Protein AF-A0A7Y2GVH5-F1 (afdb_monomer_lite)

pLDDT: mean 78.02, std 17.19, range [27.58, 97.5]

Foldseek 3Di:
DDDDDDDDDDDDDDDDPPPDDPDPPPPPQDPLNVLCVVPVPDLDLVSLVVSCVVCVPDPCNVVSVVSNCVNVPVPPDPPPPVPDPPDALQNLLVVLQVVCQVPVVVPQPQKDFPDWDDDPPDSQEIETEIEGPDDPPVNQVVLVVSVVVCVLVVLVSCLVSCSLVVFRKYKYWYDYPVNPDIDIDIDTSVVNLVPDPDPDDPDDPPDLDQDQAPDDDDPPDDLQRSLVSSQVVCQNVPFDDDDQKTFHHKDRDPDPALEIETEIEGDPPDDDDDLQVVQVSVCVSNLVSCLNHPSLVSQRKYKYWYDYPVDRDIDIDIDTNPVPDPPPVPVVVPPVPQDLQNVQQVVQVVVVSCPQDAALNWTWHGKFWEDCDNGPHYDPATEIEIETEDPDPPDPVDQVVVCVRRVVRVQVVCQVDCCL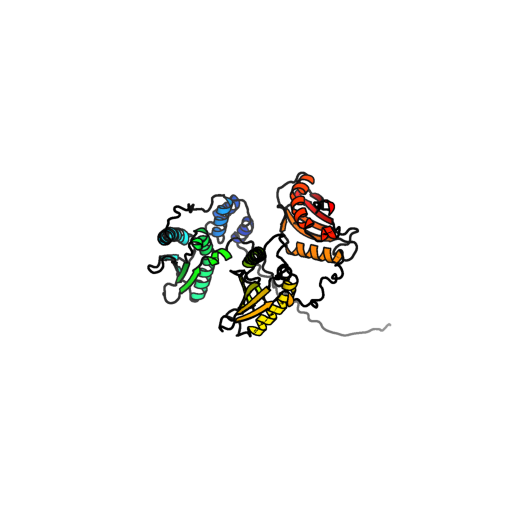VVQYKYKYWYQHVVVRDIHIDIDTNVVHPDD

Sequence (451 aa):
MKRLSSLSLSFSLAILFAVAILSPVAAQKTVEDQYWELVKDSKKVVELQSYLKEYPNGKYSAIAKLKVRQLSGKPANPSYTSKSGNQTNKEFIQSWASELRTKLPLALGKVQIKSVQIPTSSADSLYLRGWAPNLGPRRQAQIRLEAKAIKPLLLSDYCRSGAADRKIRLYVGIRDNTDKGGFGYWIKSIDCIANAPVRRPSSGVNSTTSFIKYVSPMPNMTNMQFLQSWAAQMKPQLPLNFGDTEIYRISAPSKNENYFYITAWTPRSTPPVDTRSQSRALKEKLVSDYCGSEAARRKITLAIWVSDNNKRKSFGHMLRPGDCSTNVPSVYSPTPTKTDAEFLNDWAAEVRVGLPEYVAGFQLKTAWSRCASGCKETDSVNYLLLKFDTEGEQQYANIADLEKDLKPTLLEEYCKSDAVRRKILLGVFFDNRAQNRKVNFWVEPTDCPAN

Radius of gyration: 31.19 Å; chains: 1; bounding box: 100×91×73 Å

Structure (mmCIF, N/CA/C/O backbone):
data_AF-A0A7Y2GVH5-F1
#
_entry.id   AF-A0A7Y2GVH5-F1
#
loop_
_atom_site.group_PDB
_atom_site.id
_atom_site.type_symbol
_atom_site.label_atom_id
_atom_site.label_alt_id
_atom_site.label_comp_id
_atom_site.label_asym_id
_atom_site.label_entity_id
_atom_site.label_seq_id
_atom_site.pdbx_PDB_ins_code
_atom_site.Cartn_x
_atom_site.Cartn_y
_atom_site.Cartn_z
_atom_site.occupancy
_atom_site.B_iso_or_equiv
_atom_site.auth_seq_id
_atom_site.auth_comp_id
_atom_site.auth_asym_id
_atom_site.auth_atom_id
_atom_site.pdbx_PDB_model_num
ATOM 1 N N . MET A 1 1 ? 63.480 -57.612 38.714 1.00 40.72 1 MET A N 1
ATOM 2 C CA . MET A 1 1 ? 63.964 -56.999 37.456 1.00 40.72 1 MET A CA 1
ATOM 3 C C . MET A 1 1 ? 62.912 -56.027 36.944 1.00 40.72 1 MET A C 1
ATOM 5 O O . MET A 1 1 ? 61.742 -56.358 37.011 1.00 40.72 1 MET A O 1
ATOM 9 N N . LYS A 1 2 ? 63.380 -54.884 36.423 1.00 48.50 2 LYS A N 1
ATOM 10 C CA . LYS A 1 2 ? 62.668 -53.773 35.759 1.00 48.50 2 LYS A CA 1
ATOM 11 C C . LYS A 1 2 ? 61.819 -52.833 36.637 1.00 48.50 2 LYS A C 1
ATOM 13 O O . LYS A 1 2 ? 60.760 -53.163 37.146 1.00 48.50 2 LYS A O 1
ATOM 18 N N . ARG A 1 3 ? 62.404 -51.637 36.773 1.00 48.19 3 ARG A N 1
ATOM 19 C CA . ARG A 1 3 ? 61.880 -50.353 37.249 1.00 48.19 3 ARG A CA 1
ATOM 20 C C . ARG A 1 3 ? 61.003 -49.683 36.171 1.00 48.19 3 ARG A C 1
ATOM 22 O O . ARG A 1 3 ? 61.031 -50.130 35.028 1.00 48.19 3 ARG A O 1
ATOM 29 N N . LEU A 1 4 ? 60.489 -48.501 36.552 1.00 43.31 4 LEU A N 1
ATOM 30 C CA . LEU A 1 4 ? 60.039 -47.352 35.734 1.00 43.31 4 LEU A CA 1
ATOM 31 C C . LEU A 1 4 ? 58.555 -47.450 35.343 1.00 43.31 4 LEU A C 1
ATOM 33 O O . LEU A 1 4 ? 58.108 -48.509 34.936 1.00 43.31 4 LEU A O 1
ATOM 37 N N . SER A 1 5 ? 57.710 -46.423 35.445 1.00 44.22 5 SER A N 1
ATOM 38 C CA . SER A 1 5 ? 57.884 -44.963 35.594 1.00 44.22 5 SER A CA 1
ATOM 39 C C . SER A 1 5 ? 56.448 -44.383 35.595 1.00 44.22 5 SER A C 1
ATOM 41 O O . SER A 1 5 ? 55.647 -44.805 34.773 1.00 44.22 5 SER A O 1
ATOM 43 N N . SER A 1 6 ? 55.989 -43.649 36.615 1.00 45.69 6 SER A N 1
ATOM 44 C CA . SER A 1 6 ? 56.108 -42.189 36.810 1.00 45.69 6 SER A CA 1
ATOM 45 C C . SER A 1 6 ? 54.905 -41.367 36.311 1.00 45.69 6 SER A C 1
ATOM 47 O O . SER A 1 6 ? 54.498 -41.524 35.167 1.00 45.69 6 SER A O 1
ATOM 49 N N . LEU A 1 7 ? 54.531 -40.386 37.149 1.00 45.12 7 LEU A N 1
ATOM 50 C CA . LEU A 1 7 ? 53.807 -39.128 36.877 1.00 45.12 7 LEU A CA 1
ATOM 51 C C . LEU A 1 7 ? 52.290 -39.212 36.616 1.00 45.12 7 LEU A C 1
ATOM 53 O O . LEU A 1 7 ? 51.825 -40.074 35.892 1.00 45.12 7 LEU A O 1
ATOM 57 N N . SER A 1 8 ? 51.438 -38.295 37.079 1.00 42.28 8 SER A N 1
ATOM 58 C CA . SER A 1 8 ? 51.473 -37.264 38.130 1.00 42.28 8 SER A CA 1
ATOM 59 C C . SER A 1 8 ? 50.145 -36.501 38.061 1.00 42.28 8 SER A C 1
ATOM 61 O O . SER A 1 8 ? 49.688 -36.195 36.967 1.00 42.28 8 SER A O 1
ATOM 63 N N . LEU A 1 9 ? 49.627 -36.134 39.233 1.00 40.81 9 LEU A N 1
ATOM 64 C CA . LEU A 1 9 ? 48.919 -34.890 39.568 1.00 40.81 9 LEU A CA 1
ATOM 65 C C . LEU A 1 9 ? 47.750 -34.372 38.692 1.00 40.81 9 LEU A C 1
ATOM 67 O O . LEU A 1 9 ? 47.935 -33.824 37.615 1.00 40.81 9 LEU A O 1
ATOM 71 N N . SER A 1 10 ? 46.574 -34.379 39.332 1.00 47.19 10 SER A N 1
ATOM 72 C CA . SER A 1 10 ? 45.825 -33.179 39.762 1.00 47.19 10 SER A CA 1
ATOM 73 C C . SER A 1 10 ? 45.415 -32.123 38.723 1.00 47.19 10 SER A C 1
ATOM 75 O O . SER A 1 10 ? 46.260 -31.398 38.224 1.00 47.19 10 SER A O 1
ATOM 77 N N . PHE A 1 11 ? 44.105 -31.892 38.559 1.00 44.03 11 PHE A N 1
ATOM 78 C CA . PHE A 1 11 ? 43.372 -30.705 39.056 1.00 44.03 11 PHE A CA 1
ATOM 79 C C . PHE A 1 11 ? 41.965 -30.622 38.420 1.00 44.03 11 PHE A C 1
ATOM 81 O O . PHE A 1 11 ? 41.815 -30.685 37.209 1.00 44.03 11 PHE A O 1
ATOM 88 N N . SER A 1 12 ? 40.962 -30.433 39.283 1.00 46.59 12 SER A N 1
ATOM 89 C CA . SER A 1 12 ? 39.740 -29.631 39.101 1.00 46.59 12 SER A CA 1
ATOM 90 C C . SER A 1 12 ? 38.929 -29.701 37.799 1.00 46.59 12 SER A C 1
ATOM 92 O O . SER A 1 12 ? 39.315 -29.096 36.809 1.00 46.59 12 SER A O 1
ATOM 94 N N . LEU A 1 13 ? 37.676 -30.173 37.894 1.00 44.53 13 LEU A N 1
ATOM 95 C CA . LEU A 1 13 ? 36.523 -29.316 37.565 1.00 44.53 13 LEU A CA 1
ATOM 96 C C . LEU A 1 13 ? 35.214 -29.879 38.141 1.00 44.53 13 LEU A C 1
ATOM 98 O O . LEU A 1 13 ? 34.613 -30.811 37.615 1.00 44.53 13 LEU A O 1
ATOM 102 N N . ALA A 1 14 ? 34.755 -29.263 39.227 1.00 49.78 14 ALA A N 1
ATOM 103 C CA . ALA A 1 14 ? 33.349 -29.272 39.585 1.00 49.78 14 ALA A CA 1
ATOM 104 C C . ALA A 1 14 ? 32.587 -28.471 38.518 1.00 49.78 14 ALA A C 1
ATOM 106 O O . ALA A 1 14 ? 32.732 -27.252 38.448 1.00 49.78 14 ALA A O 1
ATOM 107 N N . ILE A 1 15 ? 31.775 -29.137 37.695 1.00 53.78 15 ILE A N 1
ATOM 108 C CA . ILE A 1 15 ? 30.692 -28.480 36.960 1.00 53.78 15 ILE A CA 1
ATOM 109 C C . ILE A 1 15 ? 29.377 -29.083 37.433 1.00 53.78 15 ILE A C 1
ATOM 111 O O . ILE A 1 15 ? 29.018 -30.215 37.117 1.00 53.78 15 ILE A O 1
ATOM 115 N N . LEU A 1 16 ? 28.683 -28.262 38.219 1.00 43.91 16 LEU A N 1
ATOM 116 C CA . LEU A 1 16 ? 27.250 -28.287 38.441 1.00 43.91 16 LEU A CA 1
ATOM 117 C C . LEU A 1 16 ? 26.491 -28.601 37.140 1.00 43.91 16 LEU A C 1
ATOM 119 O O . LEU A 1 16 ? 26.361 -27.732 36.282 1.00 43.91 16 LEU A O 1
ATOM 123 N N . PHE A 1 17 ? 25.878 -29.778 37.040 1.00 52.72 17 PHE A N 1
ATOM 124 C CA . PHE A 1 17 ? 24.694 -29.957 36.196 1.00 52.72 17 PHE A CA 1
ATOM 125 C C . PHE A 1 17 ? 23.441 -29.770 37.054 1.00 52.72 17 PHE A C 1
ATOM 127 O O . PHE A 1 17 ? 22.676 -30.691 37.320 1.00 52.72 17 PHE A O 1
ATOM 134 N N . ALA A 1 18 ? 23.237 -28.529 37.499 1.00 49.47 18 ALA A N 1
ATOM 135 C CA . ALA A 1 18 ? 21.918 -28.053 37.885 1.00 49.47 18 ALA A CA 1
ATOM 136 C C . ALA A 1 18 ? 21.143 -27.736 36.596 1.00 49.47 18 ALA A C 1
ATOM 138 O O . ALA A 1 18 ? 21.116 -26.596 36.135 1.00 49.47 18 ALA A O 1
ATOM 139 N N . VAL A 1 19 ? 20.531 -28.753 35.982 1.00 51.06 19 VAL A N 1
ATOM 140 C CA . VAL A 1 19 ? 19.545 -28.547 34.910 1.00 51.06 19 VAL A CA 1
ATOM 141 C C . VAL A 1 19 ? 18.230 -28.148 35.574 1.00 51.06 19 VAL A C 1
ATOM 143 O O . VAL A 1 19 ? 17.343 -28.966 35.806 1.00 51.06 19 VAL A O 1
ATOM 146 N N . ALA A 1 20 ? 18.133 -26.875 35.954 1.00 50.38 20 ALA A N 1
ATOM 147 C CA . ALA A 1 20 ? 16.878 -26.275 36.369 1.00 50.38 20 ALA A CA 1
ATOM 148 C C . ALA A 1 20 ? 15.987 -26.101 35.131 1.00 50.38 20 ALA A C 1
ATOM 150 O O . ALA A 1 20 ? 16.295 -25.364 34.195 1.00 50.38 20 ALA A O 1
ATOM 151 N N . ILE A 1 21 ? 14.883 -26.837 35.148 1.00 53.91 21 ILE A N 1
ATOM 152 C CA . ILE A 1 21 ? 13.825 -26.885 34.148 1.00 53.91 21 ILE A CA 1
ATOM 153 C C . ILE A 1 21 ? 13.178 -25.495 34.037 1.00 53.91 21 ILE A C 1
ATOM 155 O O . ILE A 1 21 ? 12.319 -25.134 34.835 1.00 53.91 21 ILE A O 1
ATOM 159 N N . LEU A 1 22 ? 13.562 -24.716 33.028 1.00 47.12 22 LEU A N 1
ATOM 160 C CA . LEU A 1 22 ? 12.782 -23.575 32.543 1.00 47.12 22 LEU A CA 1
ATOM 161 C C . LEU A 1 22 ? 12.112 -23.989 31.235 1.00 47.12 22 LEU A C 1
ATOM 163 O O . LEU A 1 22 ? 12.536 -23.619 30.144 1.00 47.12 22 LEU A O 1
ATOM 167 N N . SER A 1 23 ? 11.056 -24.795 31.349 1.00 58.59 23 SER A N 1
ATOM 168 C CA . SER A 1 23 ? 10.096 -24.899 30.250 1.00 58.59 23 SER A CA 1
ATOM 169 C C . SER A 1 23 ? 9.350 -23.564 30.158 1.00 58.59 23 SER A C 1
ATOM 171 O O . SER A 1 23 ? 8.835 -23.099 31.180 1.00 58.59 23 SER A O 1
ATOM 173 N N . PRO A 1 24 ? 9.268 -22.917 28.983 1.00 57.03 24 PRO A N 1
ATOM 174 C CA . PRO A 1 24 ? 8.411 -21.757 28.830 1.00 57.03 24 PRO A CA 1
ATOM 175 C C . PRO A 1 24 ? 6.967 -22.215 29.041 1.00 57.03 24 PRO A C 1
ATOM 177 O O . PRO A 1 24 ? 6.496 -23.131 28.366 1.00 57.03 24 PRO A O 1
ATOM 180 N N . VAL A 1 25 ? 6.262 -21.586 29.984 1.00 49.44 25 VAL A N 1
ATOM 181 C CA . VAL A 1 25 ? 4.806 -21.706 30.117 1.00 49.44 25 VAL A CA 1
ATOM 182 C C . VAL A 1 25 ? 4.202 -21.157 28.826 1.00 49.44 25 VAL A C 1
ATOM 184 O O . VAL A 1 25 ? 3.954 -19.960 28.686 1.00 49.44 25 VAL A O 1
ATOM 187 N N . ALA A 1 26 ? 4.030 -22.029 27.835 1.00 53.91 26 ALA A N 1
ATOM 188 C CA . ALA A 1 26 ? 3.232 -21.743 26.663 1.00 53.91 26 ALA A CA 1
ATOM 189 C C . ALA A 1 26 ? 1.820 -21.453 27.173 1.00 53.91 26 ALA A C 1
ATOM 191 O O . ALA A 1 26 ? 1.181 -22.320 27.767 1.00 53.91 26 ALA A O 1
ATOM 192 N N . ALA A 1 27 ? 1.368 -20.208 27.014 1.00 57.31 27 ALA A N 1
ATOM 193 C CA . ALA A 1 27 ? 0.031 -19.789 27.406 1.00 57.31 27 ALA A CA 1
ATOM 194 C C . ALA A 1 27 ? -0.988 -20.778 26.826 1.00 57.31 27 ALA A C 1
ATOM 196 O O . ALA A 1 27 ? -1.125 -20.892 25.606 1.00 57.31 27 ALA A O 1
ATOM 197 N N . GLN A 1 28 ? -1.652 -21.531 27.702 1.00 56.72 28 GLN A N 1
ATOM 198 C CA . GLN A 1 28 ? -2.587 -22.575 27.309 1.00 56.72 28 GLN A CA 1
ATOM 199 C C . GLN A 1 28 ? -3.765 -21.912 26.587 1.00 56.72 28 GLN A C 1
ATOM 201 O O . GLN A 1 28 ? -4.619 -21.282 27.212 1.00 56.72 28 GLN A O 1
ATOM 206 N N . LYS A 1 29 ? -3.771 -21.984 25.250 1.00 71.94 29 LYS A N 1
ATOM 207 C CA . LYS A 1 29 ? -4.872 -21.473 24.428 1.00 71.94 29 LYS A CA 1
ATOM 208 C C . LYS A 1 29 ? -6.128 -22.262 24.766 1.00 71.94 29 LYS A C 1
ATOM 210 O O . LYS A 1 29 ? -6.104 -23.493 24.720 1.00 71.94 29 LYS A O 1
ATOM 215 N N . THR A 1 30 ? -7.211 -21.557 25.079 1.00 90.25 30 THR A N 1
ATOM 216 C CA . THR A 1 30 ? -8.503 -22.202 25.328 1.00 90.25 30 THR A CA 1
ATOM 217 C C . THR A 1 30 ? -8.991 -22.903 24.058 1.00 90.25 30 THR A C 1
ATOM 219 O O . THR A 1 30 ? -8.581 -22.552 22.949 1.00 90.25 30 THR A O 1
ATOM 222 N N . VAL A 1 31 ? -9.882 -23.887 24.206 1.00 94.62 31 VAL A N 1
ATOM 223 C CA . VAL A 1 31 ? -10.506 -24.568 23.056 1.00 94.62 31 VAL A CA 1
ATOM 224 C C . VAL A 1 31 ? -11.195 -23.549 22.136 1.00 94.62 31 VAL A C 1
ATOM 226 O O . VAL A 1 31 ? -11.078 -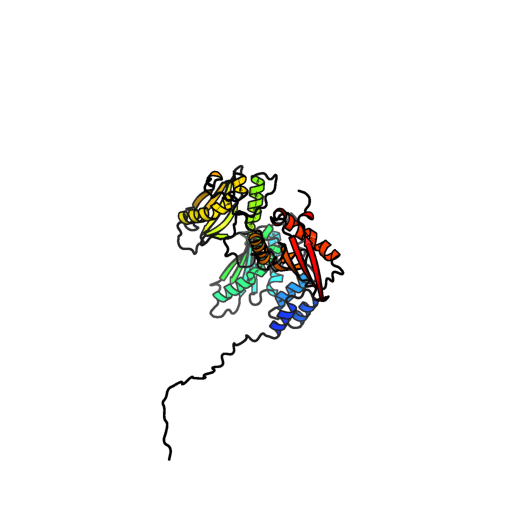23.639 20.917 1.00 94.62 31 VAL A O 1
ATOM 229 N N . GLU A 1 32 ? -11.811 -22.512 22.714 1.00 96.12 32 GLU A N 1
ATOM 230 C CA . GLU A 1 32 ? -12.403 -21.407 21.958 1.00 96.12 32 GLU A CA 1
ATOM 231 C C . GLU A 1 32 ? -11.356 -20.613 21.158 1.00 96.12 32 GLU A C 1
ATOM 233 O O . GLU A 1 32 ? -11.592 -20.315 19.989 1.00 96.12 32 GLU A O 1
ATOM 238 N N . ASP A 1 33 ? -10.199 -20.277 21.748 1.00 95.00 33 ASP A N 1
ATOM 239 C CA . ASP A 1 33 ? -9.141 -19.544 21.037 1.00 95.00 33 ASP A CA 1
ATOM 240 C C . ASP A 1 33 ? -8.632 -20.351 19.833 1.00 95.00 33 ASP A C 1
ATOM 242 O O . ASP A 1 33 ? -8.366 -19.785 18.776 1.00 95.00 33 ASP A O 1
ATOM 246 N N . GLN A 1 34 ? -8.515 -21.675 19.970 1.00 95.50 34 GLN A N 1
ATOM 247 C CA . GLN A 1 34 ? -8.096 -22.548 18.872 1.00 95.50 34 GLN A CA 1
ATOM 248 C C . GLN A 1 34 ? -9.159 -22.613 17.771 1.00 95.50 34 GLN A C 1
ATOM 250 O O . GLN A 1 34 ? -8.825 -22.448 16.600 1.00 95.50 34 GLN A O 1
ATOM 255 N N . TYR A 1 35 ? -10.435 -22.771 18.137 1.00 95.81 35 TYR A N 1
ATOM 256 C CA . TYR A 1 35 ? -11.541 -22.755 17.176 1.00 95.81 35 TYR A CA 1
ATOM 257 C C . TYR A 1 35 ? -11.593 -21.415 16.432 1.00 95.81 35 TYR A C 1
ATOM 259 O O . TYR A 1 35 ? -11.686 -21.378 15.206 1.00 95.81 35 TYR A O 1
ATOM 267 N N . TRP A 1 36 ? -11.488 -20.300 17.159 1.00 96.88 36 TRP A N 1
ATOM 268 C CA . TRP A 1 36 ? -11.516 -18.969 16.565 1.00 96.88 36 TRP A CA 1
ATOM 269 C C . TRP A 1 36 ? -10.373 -18.752 15.573 1.00 96.88 36 TRP A C 1
ATOM 271 O O . TRP A 1 36 ? -10.613 -18.227 14.490 1.00 96.88 36 TRP A O 1
ATOM 281 N N . GLU A 1 37 ? -9.151 -19.184 15.891 1.00 94.88 37 GLU A N 1
ATOM 282 C CA . GLU A 1 37 ? -8.012 -19.072 14.973 1.00 94.88 37 GLU A CA 1
ATOM 283 C C . GLU A 1 37 ? -8.242 -19.803 13.640 1.00 94.88 37 GLU A C 1
ATOM 285 O O . GLU A 1 37 ? -7.764 -19.324 12.615 1.00 94.88 37 GLU A O 1
ATOM 290 N N . LEU A 1 38 ? -9.017 -20.894 13.634 1.00 95.75 38 LEU A N 1
ATOM 291 C CA . LEU A 1 38 ? -9.367 -21.632 12.415 1.00 95.75 38 LEU A CA 1
ATOM 292 C C . LEU A 1 38 ? -10.409 -20.902 11.560 1.00 95.75 38 LEU A C 1
ATOM 294 O O . LEU A 1 38 ? -10.306 -20.895 10.337 1.00 95.75 38 LEU A O 1
ATOM 298 N N . VAL A 1 39 ? -11.413 -20.280 12.185 1.00 96.81 39 VAL A N 1
ATOM 299 C CA . VAL A 1 39 ? -12.542 -19.678 11.449 1.00 96.81 39 VAL A CA 1
ATOM 300 C C . VAL A 1 39 ? -12.407 -18.180 11.217 1.00 96.81 39 VAL A C 1
ATOM 302 O O . VAL A 1 39 ? -13.145 -17.628 10.397 1.00 96.81 39 VAL A O 1
ATOM 305 N N . LYS A 1 40 ? -11.510 -17.488 11.934 1.00 92.69 40 LYS A N 1
ATOM 306 C CA . LYS A 1 40 ? -11.459 -16.022 11.913 1.00 92.69 40 LYS A CA 1
ATOM 307 C C . LYS A 1 40 ? -11.262 -15.493 10.504 1.00 92.69 40 LYS A C 1
ATOM 309 O O . LYS A 1 40 ? -11.907 -14.508 10.179 1.00 92.69 40 LYS A O 1
ATOM 314 N N . ASP A 1 41 ? -10.456 -16.135 9.664 1.00 91.62 41 ASP A N 1
ATOM 315 C CA . ASP A 1 41 ? -10.152 -15.671 8.303 1.00 91.62 41 ASP A CA 1
ATOM 316 C C . ASP A 1 41 ? -11.011 -16.349 7.225 1.00 91.62 41 ASP A C 1
ATOM 318 O O . ASP A 1 41 ? -10.819 -16.128 6.028 1.00 91.62 41 ASP A O 1
ATOM 322 N N . SER A 1 42 ? -12.021 -17.117 7.647 1.00 93.56 42 SER A N 1
ATOM 323 C CA . SER A 1 42 ? -12.970 -17.750 6.743 1.00 93.56 42 SER A CA 1
ATOM 324 C C . SER A 1 42 ? -13.783 -16.731 5.947 1.00 93.56 42 SER A C 1
ATOM 326 O O . SER A 1 42 ? -14.305 -15.745 6.479 1.00 93.56 42 SER A O 1
ATOM 328 N N . LYS A 1 43 ? -13.951 -17.024 4.654 1.00 93.75 43 LYS A N 1
ATOM 329 C CA . LYS A 1 43 ? -14.863 -16.318 3.742 1.00 93.75 43 LYS A CA 1
ATOM 330 C C . LYS A 1 43 ? -16.237 -16.991 3.649 1.00 93.75 43 LYS A C 1
ATOM 332 O O . LYS A 1 43 ? -17.112 -16.491 2.946 1.00 93.75 43 LYS A O 1
ATOM 337 N N . LYS A 1 44 ? -16.451 -18.114 4.345 1.00 94.62 44 LYS A N 1
ATOM 338 C CA . LYS A 1 44 ? -17.710 -18.863 4.312 1.00 94.62 44 LYS A CA 1
ATOM 339 C C . LYS A 1 44 ? -18.556 -18.511 5.533 1.00 94.62 44 LYS A C 1
ATOM 341 O O . LYS A 1 44 ? -18.177 -18.771 6.671 1.00 94.62 44 LYS A O 1
ATOM 346 N N . VAL A 1 45 ? -19.750 -17.960 5.293 1.00 95.50 45 VAL A N 1
ATOM 347 C CA . VAL A 1 45 ? -20.710 -17.586 6.353 1.00 95.50 45 VAL A CA 1
ATOM 348 C C . VAL A 1 45 ? -20.995 -18.752 7.304 1.00 95.50 45 VAL A C 1
ATOM 350 O O . VAL A 1 45 ? -21.089 -18.542 8.512 1.00 95.50 45 VAL A O 1
ATOM 353 N N . VAL A 1 46 ? -21.091 -19.969 6.764 1.00 95.81 46 VAL A N 1
ATOM 354 C CA . VAL A 1 46 ? -21.405 -21.180 7.530 1.00 95.81 46 VAL A CA 1
ATOM 355 C C . VAL A 1 46 ? -20.367 -21.480 8.617 1.00 95.81 46 VAL A C 1
ATOM 357 O O . VAL A 1 46 ? -20.745 -21.856 9.718 1.00 95.81 46 VAL A O 1
ATOM 360 N N . GLU A 1 47 ? -19.076 -21.238 8.376 1.00 94.88 47 GLU A N 1
ATOM 361 C CA . GLU A 1 47 ? -18.009 -21.544 9.344 1.00 94.88 47 GLU A CA 1
ATOM 362 C C . GLU A 1 47 ? -18.062 -20.594 10.550 1.00 94.88 47 GLU A C 1
ATOM 364 O O . GLU A 1 47 ? -17.934 -21.006 11.704 1.00 94.88 47 GLU A O 1
ATOM 369 N N . LEU A 1 48 ? -18.361 -19.319 10.297 1.00 96.94 48 LEU A N 1
ATOM 370 C CA . LEU A 1 48 ? -18.572 -18.327 11.350 1.00 96.94 48 LEU A CA 1
ATOM 371 C C . LEU A 1 48 ? -19.893 -18.555 12.100 1.00 96.94 48 LEU A C 1
ATOM 373 O O . LEU A 1 48 ? -19.968 -18.294 13.300 1.00 96.94 48 LEU A O 1
ATOM 377 N N . GLN A 1 49 ? -20.935 -19.042 11.418 1.00 96.81 49 GLN A N 1
ATOM 378 C CA . GLN A 1 49 ? -22.192 -19.442 12.057 1.00 96.81 49 GLN A CA 1
ATOM 379 C C . GLN A 1 49 ? -22.009 -20.669 12.955 1.00 96.81 49 GLN A C 1
ATOM 381 O O . GLN A 1 49 ? -22.565 -20.686 14.051 1.00 96.81 49 GLN A O 1
ATOM 386 N N . SER A 1 50 ? -21.198 -21.647 12.544 1.00 97.12 50 SER A N 1
ATOM 387 C CA . SER A 1 50 ? -20.836 -22.799 13.377 1.00 97.12 50 SER A CA 1
ATOM 388 C C . SER A 1 50 ? -20.118 -22.363 14.651 1.00 97.12 50 SER A C 1
ATOM 390 O O . SER A 1 50 ? -20.528 -22.757 15.740 1.00 97.12 50 SER A O 1
ATOM 392 N N . TYR A 1 51 ? -19.141 -21.456 14.544 1.00 97.50 51 TYR A N 1
ATOM 393 C CA . TYR A 1 51 ? -18.500 -20.870 15.724 1.00 97.50 51 TYR A CA 1
ATOM 394 C C . TYR A 1 51 ? -19.508 -20.157 16.642 1.00 97.50 51 TYR A C 1
ATOM 396 O O . TYR A 1 51 ? -19.460 -20.317 17.856 1.00 97.50 51 TYR A O 1
ATOM 404 N N . LEU A 1 52 ? -20.460 -19.401 16.083 1.00 97.44 52 LEU A N 1
ATOM 405 C CA . LEU A 1 52 ? -21.496 -18.719 16.869 1.00 97.44 52 LEU A CA 1
ATOM 406 C C . LEU A 1 52 ? -22.506 -19.662 17.523 1.00 97.44 52 LEU A C 1
ATOM 408 O O . LEU A 1 52 ? -23.095 -19.293 18.539 1.00 97.44 52 LEU A O 1
ATOM 412 N N . LYS A 1 53 ? -22.733 -20.838 16.938 1.00 97.19 53 LYS A N 1
ATOM 413 C CA . LYS A 1 53 ? -23.581 -21.878 17.519 1.00 97.19 53 LYS A CA 1
ATOM 414 C C . LYS A 1 53 ? -22.892 -22.530 18.717 1.00 97.19 53 LYS A C 1
ATOM 416 O O . LYS A 1 53 ? -23.544 -22.731 19.735 1.00 97.19 53 LYS A O 1
ATOM 421 N N . GLU A 1 54 ? -21.595 -22.805 18.594 1.00 96.38 54 GLU A N 1
ATOM 422 C CA . GLU A 1 54 ? -20.785 -23.424 19.648 1.00 96.38 54 GLU A CA 1
ATOM 423 C C . GLU A 1 54 ? -20.485 -22.442 20.794 1.00 96.38 54 GLU A C 1
ATOM 425 O O . GLU A 1 54 ? -20.559 -22.789 21.971 1.00 96.38 54 GLU A O 1
ATOM 430 N N . TYR A 1 55 ? -20.222 -21.175 20.457 1.00 96.19 55 TYR A N 1
ATOM 431 C CA . TYR A 1 55 ? -19.847 -20.120 21.400 1.00 96.19 55 TYR A CA 1
ATOM 432 C C . TYR A 1 55 ? -20.767 -18.886 21.282 1.00 96.19 55 TYR A C 1
ATOM 434 O O . TYR A 1 55 ? -20.315 -17.790 20.921 1.00 96.19 55 TYR A O 1
ATOM 442 N N . PRO A 1 56 ? -22.067 -18.997 21.627 1.00 91.75 56 PRO A N 1
ATOM 443 C CA . PRO A 1 56 ? -23.046 -17.919 21.432 1.00 91.75 56 PRO A CA 1
ATOM 444 C C . PRO A 1 56 ? -22.736 -16.648 22.238 1.00 91.75 56 PRO A C 1
ATOM 446 O O . PRO A 1 56 ? -23.028 -15.535 21.781 1.00 91.75 56 PRO A O 1
ATOM 449 N N . ASN A 1 57 ? -22.094 -16.824 23.398 1.00 90.12 57 ASN A N 1
ATOM 450 C CA . ASN A 1 57 ? -21.591 -15.771 24.285 1.00 90.12 57 ASN A CA 1
ATOM 451 C C . ASN A 1 57 ? -20.052 -15.781 24.379 1.00 90.12 57 ASN A C 1
ATOM 453 O O . ASN A 1 57 ? -19.489 -15.286 25.353 1.00 90.12 57 ASN A O 1
ATOM 457 N N . GLY A 1 58 ? -19.379 -16.371 23.384 1.00 90.00 58 GLY A N 1
ATOM 458 C CA . GLY A 1 58 ? -17.924 -16.489 23.339 1.00 90.00 58 GLY A CA 1
ATOM 459 C C . GLY A 1 58 ? -17.207 -15.146 23.251 1.00 90.00 58 GLY A C 1
ATOM 460 O O . GLY A 1 58 ? -17.772 -14.139 22.798 1.00 90.00 58 GLY A O 1
ATOM 461 N N . LYS A 1 59 ? -15.927 -15.150 23.622 1.00 88.44 59 LYS A N 1
ATOM 462 C CA . LYS A 1 59 ? -14.997 -14.018 23.546 1.00 88.44 59 LYS A CA 1
ATOM 463 C C . LYS A 1 59 ? -14.963 -13.367 22.159 1.00 88.44 59 LYS A C 1
ATOM 465 O O . LYS A 1 59 ? -14.838 -12.145 22.074 1.00 88.44 59 LYS A O 1
ATOM 470 N N . TYR A 1 60 ? -15.120 -14.143 21.081 1.00 92.19 60 TYR A N 1
ATOM 471 C CA . TYR A 1 60 ? -15.096 -13.632 19.701 1.00 92.19 60 TYR A CA 1
ATOM 472 C C . TYR A 1 60 ? -16.478 -13.541 19.035 1.00 92.19 60 TYR A C 1
ATOM 474 O O . TYR A 1 60 ? -16.585 -13.144 17.870 1.00 92.19 60 TYR A O 1
ATOM 482 N N . SER A 1 61 ? -17.561 -13.816 19.773 1.00 89.94 61 SER A N 1
ATOM 483 C CA . SER A 1 61 ? -18.939 -13.830 19.253 1.00 89.94 61 SER A CA 1
ATOM 484 C C . SER A 1 61 ? -19.358 -12.511 18.585 1.00 89.94 61 SER A C 1
ATOM 486 O O . SER A 1 61 ? -20.023 -12.511 17.546 1.00 89.94 61 SER A O 1
ATOM 488 N N . ALA A 1 62 ? -18.932 -11.362 19.118 1.00 81.00 62 ALA A N 1
ATOM 489 C CA . ALA A 1 62 ? -19.222 -10.056 18.526 1.00 81.00 62 ALA A CA 1
ATOM 490 C C . ALA A 1 62 ? -18.563 -9.879 17.143 1.00 81.00 62 ALA A C 1
ATOM 492 O O . ALA A 1 62 ? -19.200 -9.383 16.208 1.00 81.00 62 ALA A O 1
ATOM 493 N N . ILE A 1 63 ? -17.310 -10.324 17.001 1.00 83.38 63 ILE A N 1
ATOM 494 C CA . ILE A 1 63 ? -16.534 -10.219 15.757 1.00 83.38 63 ILE A CA 1
ATOM 495 C C . ILE A 1 63 ? -17.079 -11.203 14.716 1.00 83.38 63 ILE A C 1
ATOM 497 O O . ILE A 1 63 ? -17.297 -10.822 13.566 1.00 83.38 63 ILE A O 1
ATOM 501 N N . ALA A 1 64 ? -17.395 -12.435 15.119 1.00 91.19 64 ALA A N 1
ATOM 502 C CA . ALA A 1 64 ? -18.006 -13.431 14.242 1.00 91.19 64 ALA A CA 1
ATOM 503 C C . ALA A 1 64 ? -19.373 -12.967 13.695 1.00 91.19 64 ALA A C 1
ATOM 505 O O . ALA A 1 64 ? -19.603 -13.023 12.486 1.00 91.19 64 ALA A O 1
ATOM 506 N N . LYS A 1 65 ? -20.250 -12.392 14.541 1.00 90.50 65 LYS A N 1
ATOM 507 C CA . LYS A 1 65 ? -21.536 -11.794 14.108 1.00 90.50 65 LYS A CA 1
ATOM 508 C C . LYS A 1 65 ? -21.340 -10.644 13.118 1.00 90.50 65 LYS A C 1
ATOM 510 O O . LYS A 1 65 ? -22.209 -10.394 12.281 1.00 90.50 65 LYS A O 1
ATOM 515 N N . LEU A 1 66 ? -20.247 -9.889 13.233 1.00 83.50 66 LEU A N 1
ATOM 516 C CA . LEU A 1 66 ? -19.919 -8.830 12.281 1.00 83.50 66 LEU A CA 1
ATOM 517 C C . LEU A 1 66 ? -19.495 -9.417 10.927 1.00 83.50 66 LEU A C 1
ATOM 519 O O . LEU A 1 66 ? -20.045 -9.006 9.907 1.00 83.50 66 LEU A O 1
ATOM 523 N N . LYS A 1 67 ? -18.598 -10.412 10.917 1.00 87.94 67 LYS A N 1
ATOM 524 C CA . LYS A 1 67 ? -18.135 -11.069 9.683 1.00 87.94 67 LYS A CA 1
ATOM 525 C C . LYS A 1 67 ? -19.259 -11.802 8.946 1.00 87.94 67 LYS A C 1
ATOM 527 O O . LYS A 1 67 ? -19.391 -11.638 7.738 1.00 87.94 67 LYS A O 1
ATOM 532 N N . VAL A 1 68 ? -20.140 -12.508 9.664 1.00 93.12 68 VAL A N 1
ATOM 533 C CA . VAL A 1 68 ? -21.348 -13.126 9.078 1.00 93.12 68 VAL A CA 1
ATOM 534 C C . VAL A 1 68 ? -22.185 -12.091 8.330 1.00 93.12 68 VAL A C 1
ATOM 536 O O . VAL A 1 68 ? -22.606 -12.344 7.205 1.00 93.12 68 VAL A O 1
ATOM 539 N N . ARG A 1 69 ? -22.400 -10.905 8.913 1.00 84.31 69 ARG A N 1
ATOM 540 C CA . ARG A 1 69 ? -23.165 -9.822 8.271 1.00 84.31 69 ARG A CA 1
ATOM 541 C C . ARG A 1 69 ? -22.470 -9.254 7.032 1.00 84.31 69 ARG A C 1
ATOM 543 O O . ARG A 1 69 ? -23.148 -8.929 6.071 1.00 84.31 69 ARG A O 1
ATOM 550 N N . GLN A 1 70 ? -21.141 -9.158 7.038 1.00 80.12 70 GLN A N 1
ATOM 551 C CA . GLN A 1 70 ? -20.373 -8.698 5.875 1.00 80.12 70 GLN A CA 1
ATOM 552 C C . GLN A 1 70 ? -20.433 -9.699 4.714 1.00 80.12 70 GLN A C 1
ATOM 554 O O . GLN A 1 70 ? -20.607 -9.299 3.569 1.00 80.12 70 GLN A O 1
ATOM 559 N N . LEU A 1 71 ? -20.313 -10.993 5.017 1.00 89.31 71 LEU A N 1
ATOM 560 C CA . LEU A 1 71 ? -20.222 -12.056 4.014 1.00 89.31 71 LEU A CA 1
ATOM 561 C C . LEU A 1 71 ? -21.583 -12.514 3.477 1.00 89.31 71 LEU A C 1
ATOM 563 O O . LEU A 1 71 ? -21.668 -12.972 2.346 1.00 89.31 71 LEU A O 1
ATOM 567 N N . SER A 1 72 ? -22.660 -12.384 4.257 1.00 84.12 72 SER A N 1
ATOM 568 C CA . SER A 1 72 ? -24.005 -12.808 3.832 1.00 84.12 72 SER A CA 1
ATOM 569 C C . SER A 1 72 ? -24.672 -11.857 2.838 1.00 84.12 72 SER A C 1
ATOM 571 O O . SER A 1 72 ? -25.833 -12.066 2.498 1.00 84.12 72 SER A O 1
ATOM 573 N N . GLY A 1 73 ? -23.993 -10.787 2.404 1.00 60.88 73 GLY A N 1
ATOM 574 C CA . GLY A 1 73 ? -24.552 -9.806 1.471 1.00 60.88 73 GLY A CA 1
ATOM 575 C C . GLY A 1 73 ? -25.812 -9.106 1.987 1.00 60.88 73 GLY A C 1
ATOM 576 O O . GLY A 1 73 ? -26.382 -8.289 1.275 1.00 60.88 73 GLY A O 1
ATOM 577 N N . LYS A 1 74 ? -26.247 -9.392 3.223 1.00 45.06 74 LYS A N 1
ATOM 578 C CA . LYS A 1 74 ? -27.297 -8.673 3.924 1.00 45.06 74 LYS A CA 1
ATOM 579 C C . LYS A 1 74 ? -26.634 -7.406 4.432 1.00 45.06 74 LYS A C 1
ATOM 581 O O . LYS A 1 74 ? -25.927 -7.474 5.444 1.00 45.06 74 LYS A O 1
ATOM 586 N N . PRO A 1 75 ? -26.791 -6.262 3.745 1.00 41.31 75 PRO A N 1
ATOM 587 C CA . PRO A 1 75 ? -26.173 -5.053 4.229 1.00 41.31 75 PRO A CA 1
ATOM 588 C C . PRO A 1 75 ? -26.674 -4.844 5.656 1.00 41.31 75 PRO A C 1
ATOM 590 O O . PRO A 1 75 ? -27.871 -4.916 5.937 1.00 41.31 75 PRO A O 1
ATOM 593 N N . ALA A 1 76 ? -25.762 -4.533 6.571 1.00 43.12 76 ALA A N 1
ATOM 594 C CA . ALA A 1 76 ? -26.128 -3.826 7.788 1.00 43.12 76 ALA A CA 1
ATOM 595 C C . ALA A 1 76 ? -26.504 -2.372 7.433 1.00 43.12 76 ALA A C 1
ATOM 597 O O . ALA A 1 76 ? -26.021 -1.438 8.057 1.00 43.12 76 ALA A O 1
ATOM 598 N N . ASN A 1 77 ? -27.335 -2.195 6.407 1.00 38.56 77 ASN A N 1
ATOM 599 C CA . ASN A 1 77 ? -28.200 -1.054 6.255 1.00 38.56 77 ASN A CA 1
ATOM 600 C C . ASN A 1 77 ? -29.498 -1.465 6.964 1.00 38.56 77 ASN A C 1
ATOM 602 O O . ASN A 1 77 ? -30.319 -2.160 6.367 1.00 38.56 77 ASN A O 1
ATOM 606 N N . PRO A 1 78 ? -29.811 -0.955 8.169 1.00 42.62 78 PRO A N 1
ATOM 607 C CA . PRO A 1 78 ? -31.019 -0.154 8.148 1.00 42.62 78 PRO A CA 1
ATOM 608 C C . PRO A 1 78 ? -30.769 0.838 7.016 1.00 42.62 78 PRO A C 1
ATOM 610 O O . PRO A 1 78 ? -29.795 1.585 7.072 1.00 42.62 78 PRO A O 1
ATOM 613 N N . SER A 1 79 ? -31.508 0.721 5.915 1.00 37.97 79 SER A N 1
ATOM 614 C CA . SER A 1 79 ? -31.482 1.766 4.908 1.00 37.97 79 SER A CA 1
ATOM 615 C C . SER A 1 79 ? -31.713 3.066 5.666 1.00 37.97 79 SER A C 1
ATOM 617 O O . SER A 1 79 ? -32.848 3.389 6.007 1.00 37.97 79 SER A O 1
ATOM 619 N N . TYR A 1 80 ? -30.655 3.841 5.897 1.00 44.81 80 TYR A N 1
ATOM 620 C CA . TYR A 1 80 ? -30.776 5.280 5.891 1.00 44.81 80 TYR A CA 1
ATOM 621 C C . TYR A 1 80 ? -31.039 5.606 4.426 1.00 44.81 80 TYR A C 1
ATOM 623 O O . TYR A 1 80 ? -30.199 6.147 3.717 1.00 44.81 80 TYR A O 1
ATOM 631 N N . THR A 1 81 ? -32.228 5.217 3.942 1.00 38.94 81 THR A N 1
ATOM 632 C CA . THR A 1 81 ? -32.889 5.997 2.918 1.00 38.94 81 THR A CA 1
ATOM 633 C C . THR A 1 81 ? -32.776 7.395 3.464 1.00 38.94 81 THR A C 1
ATOM 635 O O . THR A 1 81 ? -33.313 7.683 4.539 1.00 38.94 81 THR A O 1
ATOM 638 N N . SER A 1 82 ? -32.005 8.214 2.768 1.00 44.31 82 SER A N 1
ATOM 639 C CA . SER A 1 82 ? -32.086 9.654 2.804 1.00 44.31 82 SER A CA 1
ATOM 640 C C . SER A 1 82 ? -33.533 10.034 2.481 1.00 44.31 82 SER A C 1
ATOM 642 O O . SER A 1 82 ? -33.852 10.521 1.401 1.00 44.31 82 SER A O 1
ATOM 644 N N . LYS A 1 83 ? -34.457 9.743 3.399 1.00 42.69 83 LYS A N 1
ATOM 645 C CA . LYS A 1 83 ? -35.722 10.428 3.468 1.00 42.69 83 LYS A CA 1
ATOM 646 C C . LYS A 1 83 ? -35.325 11.838 3.848 1.00 42.69 83 LYS A C 1
ATOM 648 O O . LYS A 1 83 ? -34.853 12.086 4.951 1.00 42.69 83 LYS A O 1
ATOM 653 N N . SER A 1 84 ? -35.545 12.722 2.886 1.00 43.88 84 SER A N 1
ATOM 654 C CA . SER A 1 84 ? -35.566 14.164 3.035 1.00 43.88 84 SER A CA 1
ATOM 655 C C . SER A 1 84 ? -34.201 14.854 2.993 1.00 43.88 84 SER A C 1
ATOM 657 O O . SER A 1 84 ? -33.507 15.000 3.999 1.00 43.88 84 SER A O 1
ATOM 659 N N . GLY A 1 85 ? -33.911 15.451 1.834 1.00 51.84 85 GLY A N 1
ATOM 660 C CA . GLY A 1 85 ? -33.039 16.625 1.737 1.00 51.84 85 GLY A CA 1
ATOM 661 C C . GLY A 1 85 ? -33.511 17.826 2.579 1.00 51.84 85 GLY A C 1
ATOM 662 O O . GLY A 1 85 ? -32.817 18.831 2.609 1.00 51.84 85 GLY A O 1
ATOM 663 N N . ASN A 1 86 ? -34.632 17.711 3.309 1.00 69.00 86 ASN A N 1
ATOM 664 C CA . ASN A 1 86 ? -35.197 18.741 4.181 1.00 69.00 86 ASN A CA 1
ATOM 665 C C . ASN A 1 86 ? -35.236 18.359 5.677 1.00 69.00 86 ASN A C 1
ATOM 667 O O . ASN A 1 86 ? -35.803 19.110 6.464 1.00 69.00 86 ASN A O 1
ATOM 671 N N . GLN A 1 87 ? -34.673 17.221 6.113 1.00 85.00 87 GLN A N 1
ATOM 672 C CA . GLN A 1 87 ? -34.672 16.880 7.547 1.00 85.00 87 GLN A CA 1
ATOM 673 C C . GLN A 1 87 ? -33.657 17.740 8.312 1.00 85.00 87 GLN A C 1
ATOM 675 O O . GLN A 1 87 ? -32.457 17.730 8.001 1.00 85.00 87 GLN A O 1
ATOM 680 N N . THR A 1 88 ? -34.122 18.432 9.351 1.00 89.94 88 THR A N 1
ATOM 681 C CA . THR A 1 88 ? -33.281 19.273 10.214 1.00 89.94 88 THR A CA 1
ATOM 682 C C . THR A 1 88 ? -32.313 18.428 11.052 1.00 89.94 88 THR A C 1
ATOM 684 O O . THR A 1 88 ? -32.570 17.257 11.347 1.00 89.94 88 THR A O 1
ATOM 687 N N . ASN A 1 89 ? -31.198 19.017 11.505 1.00 86.06 89 ASN A N 1
ATOM 688 C CA . ASN A 1 89 ? -30.262 18.329 12.408 1.00 86.06 89 ASN A CA 1
ATOM 689 C C . ASN A 1 89 ? -30.951 17.839 13.691 1.00 86.06 89 ASN A C 1
ATOM 691 O O . ASN A 1 89 ? -30.650 16.749 14.169 1.00 86.06 89 ASN A O 1
ATOM 695 N N . LYS A 1 90 ? -31.934 18.589 14.202 1.00 86.62 90 LYS A N 1
ATOM 696 C CA . LYS A 1 90 ? -32.714 18.212 15.386 1.00 86.62 90 LYS A CA 1
ATOM 697 C C . LYS A 1 90 ? -33.479 16.902 15.176 1.00 86.62 90 LYS A C 1
ATOM 699 O O . LYS A 1 90 ? -33.364 15.995 15.998 1.00 86.62 90 LYS A O 1
ATOM 704 N N . GLU A 1 91 ? -34.221 16.788 14.079 1.00 88.62 91 GLU A N 1
ATOM 705 C CA . GLU A 1 91 ? -34.993 15.583 13.746 1.00 88.62 91 GLU A CA 1
ATOM 706 C C . GLU A 1 91 ? -34.071 14.391 13.475 1.00 88.62 91 GLU A C 1
ATOM 708 O O . GLU A 1 91 ? -34.342 13.275 13.922 1.00 88.62 91 GLU A O 1
ATOM 713 N N . PHE A 1 92 ? -32.955 14.627 12.777 1.00 90.62 92 PHE A N 1
ATOM 714 C CA . PHE A 1 92 ? -31.958 13.591 12.522 1.00 90.62 92 PHE A CA 1
ATOM 715 C C . PHE A 1 92 ? -31.376 13.055 13.837 1.00 90.62 92 PHE A C 1
ATOM 717 O O . PHE A 1 92 ? -31.355 11.843 14.057 1.00 90.62 92 PHE A O 1
ATOM 724 N N . ILE A 1 93 ? -30.959 13.945 14.746 1.00 87.94 93 ILE A N 1
ATOM 725 C CA . ILE A 1 93 ? -30.405 13.558 16.047 1.00 87.94 93 ILE A CA 1
ATOM 726 C C . ILE A 1 93 ? -31.447 12.798 16.873 1.00 87.94 93 ILE A C 1
ATOM 728 O O . ILE A 1 93 ? -31.092 11.820 17.524 1.00 87.94 93 ILE A O 1
ATOM 732 N N . GLN A 1 94 ? -32.723 13.192 16.844 1.00 88.75 94 GLN A N 1
ATOM 733 C CA . GLN A 1 94 ? -33.797 12.476 17.547 1.00 88.75 94 GLN A CA 1
ATOM 734 C C . GLN A 1 94 ? -33.992 11.047 17.026 1.00 88.75 94 GLN A C 1
ATOM 736 O O . GLN A 1 94 ? -34.096 10.107 17.824 1.00 88.75 94 GLN A O 1
ATOM 741 N N . SER A 1 95 ? -33.990 10.875 15.703 1.00 90.69 95 SER A N 1
ATOM 742 C CA . SER A 1 95 ? -34.074 9.559 15.065 1.00 90.69 95 SER A CA 1
ATOM 743 C C . SER A 1 95 ? -32.862 8.696 15.426 1.00 90.69 95 SER A C 1
ATOM 745 O O . SER A 1 95 ? -33.006 7.595 15.961 1.00 90.69 95 SER A O 1
ATOM 747 N N . TRP A 1 96 ? -31.656 9.231 15.225 1.00 91.12 96 TRP A N 1
ATOM 748 C CA . TRP A 1 96 ? -30.407 8.519 15.495 1.00 91.12 96 TRP A CA 1
ATOM 749 C C . TRP A 1 96 ? -30.231 8.184 16.986 1.00 91.12 96 TRP A C 1
ATOM 751 O O . TRP A 1 96 ? -29.805 7.085 17.337 1.00 91.12 96 TRP A O 1
ATOM 761 N N . ALA A 1 97 ? -30.642 9.078 17.891 1.00 87.69 97 ALA A N 1
ATOM 762 C CA . ALA A 1 97 ? -30.644 8.827 19.331 1.00 87.69 97 ALA A CA 1
ATOM 763 C C . ALA A 1 97 ? -31.527 7.633 19.717 1.00 87.69 97 ALA A C 1
ATOM 765 O O . ALA A 1 97 ? -31.152 6.843 20.584 1.00 87.69 97 ALA A O 1
ATOM 766 N N . SER A 1 98 ? -32.699 7.502 19.094 1.00 85.88 98 SER A N 1
ATOM 767 C CA . SER A 1 98 ? -33.627 6.395 19.350 1.00 85.88 98 SER A CA 1
ATOM 768 C C . SER A 1 98 ? -33.038 5.066 18.889 1.00 85.88 98 SER A C 1
ATOM 770 O O . SER A 1 98 ? -33.087 4.080 19.618 1.00 85.88 98 SER A O 1
ATOM 772 N N . GLU A 1 99 ? -32.366 5.061 17.744 1.00 87.62 99 GLU A N 1
ATOM 773 C CA . GLU A 1 99 ? -31.658 3.886 17.251 1.00 87.62 99 GLU A CA 1
ATOM 774 C C . GLU A 1 99 ? -30.495 3.476 18.165 1.00 87.62 99 GLU A C 1
ATOM 776 O O . GLU A 1 99 ? -30.383 2.306 18.537 1.00 87.62 99 GLU A O 1
ATOM 781 N N . LEU A 1 100 ? -29.673 4.433 18.609 1.00 84.75 100 LEU A N 1
ATOM 782 C CA . LEU A 1 100 ? -28.579 4.166 19.546 1.00 84.75 100 LEU A CA 1
ATOM 783 C C . LEU A 1 100 ? -29.084 3.566 20.865 1.00 84.75 100 LEU A C 1
ATOM 785 O O . LEU A 1 100 ? -28.447 2.656 21.395 1.00 84.75 100 LEU A O 1
ATOM 789 N N . ARG A 1 101 ? -30.251 4.002 21.368 1.00 82.75 101 ARG A N 1
ATOM 790 C CA . ARG A 1 101 ? -30.882 3.395 22.557 1.00 82.75 101 ARG A CA 1
ATOM 791 C C . ARG A 1 101 ? -31.208 1.915 22.360 1.00 82.75 101 ARG A C 1
ATOM 793 O O . ARG A 1 101 ? -31.109 1.160 23.318 1.00 82.75 101 ARG A O 1
ATOM 800 N N . THR A 1 102 ? -31.562 1.499 21.144 1.00 79.44 102 THR A N 1
ATOM 801 C CA . THR A 1 102 ? -31.884 0.092 20.848 1.00 79.44 102 THR A CA 1
ATOM 802 C C . THR A 1 102 ? -30.638 -0.760 20.595 1.00 79.44 102 THR A C 1
ATOM 804 O O . THR A 1 102 ? -30.565 -1.896 21.056 1.00 79.44 102 THR A O 1
ATOM 807 N N . LYS A 1 103 ? -29.629 -0.217 19.900 1.00 79.81 103 LYS A N 1
ATOM 808 C CA . LYS A 1 103 ? -28.430 -0.967 19.488 1.00 79.81 103 LYS A CA 1
ATOM 809 C C . LYS A 1 103 ? -27.387 -1.119 20.592 1.00 79.81 103 LYS A C 1
ATOM 811 O O . LYS A 1 103 ? -26.761 -2.171 20.704 1.00 79.81 103 LYS A O 1
ATOM 816 N N . LEU A 1 104 ? -27.167 -0.074 21.391 1.00 75.50 104 LEU A N 1
ATOM 817 C CA . LEU A 1 104 ? -26.043 -0.030 22.331 1.00 75.50 104 LEU A CA 1
ATOM 818 C C . LEU A 1 104 ? -26.130 -1.028 23.498 1.00 75.50 104 LEU A C 1
ATOM 820 O O . LEU A 1 104 ? -25.087 -1.597 23.827 1.00 75.50 104 LEU A O 1
ATOM 824 N N . PRO A 1 105 ? -27.305 -1.315 24.097 1.00 68.31 105 PRO A N 1
ATOM 825 C CA . PRO A 1 105 ? -27.406 -2.310 25.168 1.00 68.31 105 PRO A CA 1
ATOM 826 C C . PRO A 1 105 ? -26.906 -3.707 24.769 1.00 68.31 105 PRO A C 1
ATOM 828 O O . PRO A 1 105 ? -26.462 -4.464 25.624 1.00 68.31 105 PRO A O 1
ATOM 831 N N . LEU A 1 106 ? -26.920 -4.035 23.473 1.00 57.41 106 LEU A N 1
ATOM 832 C CA . LEU A 1 106 ? -26.495 -5.335 22.945 1.00 57.41 106 LEU A CA 1
ATOM 833 C C . LEU A 1 106 ? -24.983 -5.429 22.671 1.00 57.41 106 LEU A C 1
ATOM 835 O O . LEU A 1 106 ? -24.478 -6.525 22.439 1.00 57.41 106 LEU A O 1
ATOM 839 N N . ALA A 1 107 ? -24.258 -4.304 22.659 1.00 58.34 107 ALA A N 1
ATOM 840 C CA . ALA A 1 107 ? -22.885 -4.235 22.149 1.00 58.34 107 ALA A CA 1
ATOM 841 C C . ALA A 1 107 ? -21.810 -3.944 23.213 1.00 58.34 107 ALA A C 1
ATOM 843 O O . ALA A 1 107 ? -20.630 -4.159 22.948 1.00 58.34 107 ALA A O 1
ATOM 844 N N . LEU A 1 108 ? -22.183 -3.440 24.394 1.00 63.69 108 LEU A N 1
ATOM 845 C CA . LEU A 1 108 ? -21.240 -2.769 25.308 1.00 63.69 108 LEU A CA 1
ATOM 846 C C . LEU A 1 108 ? -20.859 -3.556 26.573 1.00 63.69 108 LEU A C 1
ATOM 848 O O . LEU A 1 108 ? -20.214 -3.005 27.467 1.00 63.69 108 LEU A O 1
ATOM 852 N N . GLY A 1 109 ? -21.210 -4.841 26.659 1.00 70.81 109 GLY A N 1
ATOM 853 C CA . GLY A 1 109 ? -20.808 -5.705 27.773 1.00 70.81 109 GLY A CA 1
ATOM 854 C C . GLY A 1 109 ? -21.207 -5.134 29.141 1.00 70.81 109 GLY A C 1
ATOM 855 O O . GLY A 1 109 ? -22.388 -5.075 29.469 1.00 70.81 109 GLY A O 1
ATOM 856 N N . LYS A 1 110 ? -20.217 -4.719 29.946 1.00 72.19 110 LYS A N 1
ATOM 857 C CA . LYS A 1 110 ? -20.408 -4.218 31.324 1.00 72.19 110 LYS A CA 1
ATOM 858 C C . LYS A 1 110 ? -20.844 -2.750 31.413 1.00 72.19 110 LYS A C 1
ATOM 860 O O . LYS A 1 110 ? -21.216 -2.303 32.497 1.00 72.19 110 LYS A O 1
ATOM 865 N N . VAL A 1 111 ? -20.786 -1.989 30.318 1.00 75.12 111 VAL A N 1
ATOM 866 C CA . VAL A 1 111 ? -21.198 -0.579 30.309 1.00 75.12 111 VAL A CA 1
ATOM 867 C C . VAL A 1 111 ? -22.650 -0.474 29.861 1.00 75.12 111 VAL A C 1
ATOM 869 O O . VAL A 1 111 ? -22.987 -0.754 28.714 1.00 75.12 111 VAL A O 1
ATOM 872 N N . GLN A 1 112 ? -23.513 -0.010 30.759 1.00 79.62 112 GLN A N 1
ATOM 873 C CA . GLN A 1 112 ? -24.917 0.253 30.469 1.00 79.62 112 GLN A CA 1
ATOM 874 C C . GLN A 1 112 ? -25.100 1.712 30.056 1.00 79.62 112 GLN A C 1
ATOM 876 O O . GLN A 1 112 ? -24.800 2.627 30.821 1.00 79.62 112 GLN A O 1
ATOM 881 N N . ILE A 1 113 ? -25.618 1.968 28.856 1.00 80.06 113 ILE A N 1
ATOM 882 C CA . ILE A 1 113 ? -26.004 3.328 28.459 1.00 80.06 113 ILE A CA 1
ATOM 883 C C . ILE A 1 113 ? -27.290 3.693 29.194 1.00 80.06 113 ILE A C 1
ATOM 885 O O . ILE A 1 113 ? -28.348 3.147 28.901 1.00 80.06 113 ILE A O 1
ATOM 889 N N . LYS A 1 114 ? -27.198 4.616 30.157 1.00 80.38 114 LYS A N 1
ATOM 890 C CA . LYS A 1 114 ? -28.360 5.073 30.933 1.00 80.38 114 LYS A CA 1
ATOM 891 C C . LYS A 1 114 ? -29.171 6.111 30.184 1.00 80.38 114 LYS A C 1
ATOM 893 O O . LYS A 1 114 ? -30.390 6.145 30.308 1.00 80.38 114 LYS A O 1
ATOM 898 N N . SER A 1 115 ? -28.507 6.994 29.443 1.00 82.44 115 SER A N 1
ATOM 899 C CA . SER A 1 115 ? -29.223 8.036 28.723 1.00 82.44 115 SER A CA 1
ATOM 900 C C . SER A 1 115 ? -28.525 8.468 27.448 1.00 82.44 115 SER A C 1
ATOM 902 O O . SER A 1 115 ? -27.301 8.535 27.339 1.00 82.44 115 SER A O 1
ATOM 904 N N . VAL A 1 116 ? -29.370 8.790 26.478 1.00 86.31 116 VAL A N 1
ATOM 905 C CA . VAL A 1 116 ? -29.014 9.503 25.261 1.00 86.31 116 VAL A CA 1
ATOM 906 C C . VAL A 1 116 ? -29.743 10.836 25.346 1.00 86.31 116 VAL A C 1
ATOM 908 O O . VAL A 1 116 ? -30.975 10.853 25.388 1.00 86.31 116 VAL A O 1
ATOM 911 N N . GLN A 1 117 ? -29.002 11.932 25.470 1.00 86.06 117 GLN A N 1
ATOM 912 C CA . GLN A 1 117 ? -29.532 13.272 25.705 1.00 86.06 117 GLN A CA 1
ATOM 913 C C . GLN A 1 117 ? -29.193 14.195 24.541 1.00 86.06 117 GLN A C 1
ATOM 915 O O . GLN A 1 117 ? -28.061 14.218 24.059 1.00 86.06 117 GLN A O 1
ATOM 920 N N . ILE A 1 118 ? -30.176 14.989 24.134 1.00 83.69 118 ILE A N 1
ATOM 921 C CA . ILE A 1 118 ? -30.007 16.073 23.171 1.00 83.69 118 ILE A CA 1
ATOM 922 C C . ILE A 1 118 ? -29.984 17.360 23.999 1.00 83.69 118 ILE A C 1
ATOM 924 O O . ILE A 1 118 ? -30.977 17.639 24.675 1.00 83.69 118 ILE A O 1
ATOM 928 N N . PRO A 1 119 ? -28.876 18.115 24.036 1.00 79.62 119 PRO A N 1
ATOM 929 C CA . PRO A 1 119 ? -28.822 19.361 24.783 1.00 79.62 119 PRO A CA 1
ATOM 930 C C . PRO A 1 119 ? -29.822 20.350 24.204 1.00 79.62 119 PRO A C 1
ATOM 932 O O . PRO A 1 119 ? -29.853 20.574 22.997 1.00 79.62 119 PRO A O 1
ATOM 935 N N . THR A 1 120 ? -30.581 21.009 25.070 1.00 76.00 120 THR A N 1
ATOM 936 C CA . THR A 1 120 ? -31.471 22.104 24.663 1.00 76.00 120 THR A CA 1
ATOM 937 C C . THR A 1 120 ? -30.696 23.285 24.072 1.00 76.00 120 THR A C 1
ATOM 939 O O . THR A 1 120 ? -31.227 24.007 23.238 1.00 76.00 120 THR A O 1
ATOM 942 N N . SER A 1 121 ? -29.425 23.448 24.454 1.00 75.44 121 SER A N 1
ATOM 943 C CA . SER A 1 121 ? -28.543 24.539 24.028 1.00 75.44 121 SER A CA 1
ATOM 944 C C . SER A 1 121 ? -27.721 24.260 22.763 1.00 75.44 121 SER A C 1
ATOM 946 O O . SER A 1 121 ? -27.003 25.147 22.307 1.00 75.44 121 SER A O 1
ATOM 948 N N . SER A 1 122 ? -27.770 23.051 22.186 1.00 75.75 122 SER A N 1
ATOM 949 C CA . SER A 1 122 ? -26.985 22.723 20.988 1.00 75.75 122 SER A CA 1
ATOM 950 C C . SER A 1 122 ? -27.735 21.767 20.070 1.00 75.75 122 SER A C 1
ATOM 952 O O . SER A 1 122 ? -27.794 20.566 20.324 1.00 75.75 122 SER A O 1
ATOM 954 N N . ALA A 1 123 ? -28.233 22.306 18.956 1.00 75.31 123 ALA A N 1
ATOM 955 C CA . ALA A 1 123 ? -28.893 21.538 17.900 1.00 75.31 123 ALA A CA 1
ATOM 956 C C . ALA A 1 123 ? -27.949 20.578 17.145 1.00 75.31 123 ALA A C 1
ATOM 958 O O . ALA A 1 123 ? -28.427 19.748 16.381 1.00 75.31 123 ALA A O 1
ATOM 959 N N . ASP A 1 124 ? -26.636 20.661 17.389 1.00 87.31 124 ASP A N 1
ATOM 960 C CA . ASP A 1 124 ? -25.599 19.907 16.673 1.00 87.31 124 ASP A CA 1
ATOM 961 C C . ASP A 1 124 ? -24.795 18.979 17.592 1.00 87.31 124 ASP A C 1
ATOM 963 O O . ASP A 1 124 ? -23.662 18.610 17.271 1.00 87.31 124 ASP A O 1
ATOM 967 N N . SER A 1 125 ? -25.323 18.634 18.769 1.00 87.88 125 SER A N 1
ATOM 968 C CA . SER A 1 125 ? -24.625 17.750 19.704 1.00 87.88 125 SER A CA 1
ATOM 969 C C . SER A 1 125 ? -25.529 16.642 20.235 1.00 87.88 125 SER A C 1
ATOM 971 O O . SER A 1 125 ? -26.680 16.877 20.591 1.00 87.88 125 SER A O 1
ATOM 973 N N . LEU A 1 126 ? -24.981 15.434 20.353 1.00 90.69 126 LEU A N 1
ATOM 974 C CA . LEU A 1 126 ? -25.620 14.288 20.993 1.00 90.69 126 LEU A CA 1
ATOM 975 C C . LEU A 1 126 ? -24.758 13.812 22.162 1.00 90.69 126 LEU A C 1
ATOM 977 O O . LEU A 1 126 ? -23.551 13.643 22.010 1.00 90.69 126 LEU A O 1
ATOM 981 N N . TYR A 1 127 ? -25.365 13.588 23.326 1.00 90.81 127 TYR A N 1
ATOM 982 C CA . TYR A 1 127 ? -24.668 13.144 24.532 1.00 90.81 127 TYR A CA 1
ATOM 983 C C . TYR A 1 127 ? -25.092 11.720 24.882 1.00 90.81 127 TYR A C 1
ATOM 985 O O . TYR A 1 127 ? -26.248 11.469 25.212 1.00 90.81 127 TYR A O 1
ATOM 993 N N . LEU A 1 128 ? -24.141 10.793 24.862 1.00 89.69 128 LEU A N 1
ATOM 994 C CA . LEU A 1 128 ? -24.290 9.438 25.378 1.00 89.69 128 LEU A CA 1
ATOM 995 C C . LEU A 1 128 ? -23.701 9.378 26.782 1.00 89.69 128 LEU A C 1
ATOM 997 O O . LEU A 1 128 ? -22.504 9.608 26.965 1.00 89.69 128 LEU A O 1
ATOM 1001 N N . ARG A 1 129 ? -24.532 9.060 27.778 1.00 88.06 129 ARG A N 1
ATOM 1002 C CA . ARG A 1 129 ? -24.078 8.792 29.144 1.00 88.06 129 ARG A CA 1
ATOM 1003 C C . ARG A 1 129 ? -24.175 7.303 29.447 1.00 88.06 129 ARG A C 1
ATOM 1005 O O . ARG A 1 129 ? -25.265 6.741 29.562 1.00 88.06 129 ARG A O 1
ATOM 1012 N N . GLY A 1 130 ? -23.009 6.689 29.583 1.00 84.38 130 GLY A N 1
ATOM 1013 C CA . GLY A 1 130 ? -22.815 5.332 30.063 1.00 84.38 130 GLY A CA 1
ATOM 1014 C C . GLY A 1 130 ? -22.587 5.274 31.566 1.00 84.38 130 GLY A C 1
ATOM 1015 O O . GLY A 1 130 ? -22.083 6.213 32.187 1.00 84.38 130 GLY A O 1
ATOM 1016 N N . TRP A 1 131 ? -22.938 4.135 32.132 1.00 81.62 131 TRP A N 1
ATOM 1017 C CA . TRP A 1 131 ? -22.738 3.782 33.519 1.00 81.62 131 TRP A CA 1
ATOM 1018 C C . TRP A 1 131 ? -22.059 2.414 33.605 1.00 81.62 131 TRP A C 1
ATOM 1020 O O . TRP A 1 131 ? -22.430 1.492 32.881 1.00 81.62 131 TRP A O 1
ATOM 1030 N N . ALA A 1 132 ? -21.054 2.294 34.468 1.00 80.44 132 ALA A N 1
ATOM 1031 C CA . ALA A 1 132 ? -20.302 1.058 34.663 1.00 80.44 132 ALA A CA 1
ATOM 1032 C C . ALA A 1 132 ? -20.399 0.616 36.138 1.00 80.44 132 ALA A C 1
ATOM 1034 O O . ALA A 1 132 ? -19.654 1.144 36.968 1.00 80.44 132 ALA A O 1
ATOM 1035 N N . PRO A 1 133 ? -21.318 -0.305 36.492 1.00 74.69 133 PRO A N 1
ATOM 1036 C CA . PRO A 1 133 ? -21.405 -0.839 37.849 1.00 74.69 133 PRO A CA 1
ATOM 1037 C C . PRO A 1 133 ? -20.136 -1.580 38.277 1.00 74.69 133 PRO A C 1
ATOM 1039 O O . PRO A 1 133 ? -19.475 -2.224 37.464 1.00 74.69 133 PRO A O 1
ATOM 1042 N N . ASN A 1 134 ? -19.881 -1.597 39.589 1.00 69.31 134 ASN A N 1
ATOM 1043 C CA . ASN A 1 134 ? -18.984 -2.556 40.249 1.00 69.31 134 ASN A CA 1
ATOM 1044 C C . ASN A 1 134 ? -17.520 -2.512 39.796 1.00 69.31 134 ASN A C 1
ATOM 1046 O O . ASN A 1 134 ? -16.820 -3.527 39.788 1.00 69.31 134 ASN A O 1
ATOM 1050 N N . LEU A 1 135 ? -17.023 -1.329 39.449 1.00 66.38 135 LEU A N 1
ATOM 1051 C CA . LEU A 1 135 ? -15.595 -1.152 39.244 1.00 66.38 135 LEU A CA 1
ATOM 1052 C C . LEU A 1 135 ? -14.915 -1.150 40.625 1.00 66.38 135 LEU A C 1
ATOM 1054 O O . LEU A 1 135 ? -15.184 -0.293 41.467 1.00 66.38 135 LEU A O 1
ATOM 1058 N N . GLY A 1 136 ? -14.080 -2.157 40.892 1.00 69.19 136 GLY A N 1
ATOM 1059 C CA . GLY A 1 136 ? -13.299 -2.271 42.131 1.00 69.19 136 GLY A CA 1
ATOM 1060 C C . GLY A 1 136 ? -12.303 -1.109 42.326 1.00 69.19 136 GLY A C 1
ATOM 1061 O O . GLY A 1 136 ? -12.303 -0.165 41.544 1.00 69.19 136 GLY A O 1
ATOM 1062 N N . PRO A 1 137 ? -11.407 -1.149 43.329 1.00 65.12 137 PRO A N 1
ATOM 1063 C CA . PRO A 1 137 ? -10.569 -0.012 43.750 1.00 65.12 137 PRO A CA 1
ATOM 1064 C C . PRO A 1 137 ? -9.786 0.718 42.635 1.00 65.12 137 PRO A C 1
ATOM 1066 O O . PRO A 1 137 ? -9.495 1.904 42.756 1.00 65.12 137 PRO A O 1
ATOM 1069 N N . ARG A 1 138 ? -9.504 0.065 41.498 1.00 73.44 138 ARG A N 1
ATOM 1070 C CA . ARG A 1 138 ? -8.884 0.665 40.297 1.00 73.44 138 ARG A CA 1
ATOM 1071 C C . ARG A 1 138 ? -9.900 1.334 39.344 1.00 73.44 138 ARG A C 1
ATOM 1073 O O . ARG A 1 138 ? -9.795 1.202 38.123 1.00 73.44 138 ARG A O 1
ATOM 1080 N N . ARG A 1 139 ? -10.883 2.065 39.890 1.00 73.31 139 ARG A N 1
ATOM 1081 C CA . ARG A 1 139 ? -12.081 2.550 39.163 1.00 73.31 139 ARG A CA 1
ATOM 1082 C C . ARG A 1 139 ? -11.769 3.360 37.912 1.00 73.31 139 ARG A C 1
ATOM 1084 O O . ARG A 1 139 ? -12.253 3.038 36.834 1.00 73.31 139 ARG A O 1
ATOM 1091 N N . GLN A 1 140 ? -10.934 4.391 38.022 1.00 73.19 140 GLN A N 1
ATOM 1092 C CA . GLN A 1 140 ? -10.708 5.310 36.901 1.00 73.19 140 GLN A CA 1
ATOM 1093 C C . GLN A 1 140 ? -9.933 4.679 35.738 1.00 73.19 140 GLN A C 1
ATOM 1095 O O . GLN A 1 140 ? -10.213 4.987 34.579 1.00 73.19 140 GLN A O 1
ATOM 1100 N N . ALA A 1 141 ? -8.979 3.790 36.027 1.00 77.06 141 ALA A N 1
ATOM 1101 C CA . ALA A 1 141 ? -8.222 3.091 34.992 1.00 77.06 141 ALA A CA 1
ATOM 1102 C C . ALA A 1 141 ? -9.132 2.153 34.187 1.00 77.06 141 ALA A C 1
ATOM 1104 O O . ALA A 1 141 ? -9.080 2.163 32.958 1.00 77.06 141 ALA A O 1
ATOM 1105 N N . GLN A 1 142 ? -10.028 1.425 34.866 1.00 77.81 142 GLN A N 1
ATOM 1106 C CA . GLN A 1 142 ? -10.988 0.552 34.194 1.00 77.81 142 GLN A CA 1
ATOM 1107 C C . GLN A 1 142 ? -12.002 1.357 33.370 1.00 77.81 142 GLN A C 1
ATOM 1109 O O . GLN A 1 142 ? -12.220 1.021 32.213 1.00 77.81 142 GLN A O 1
ATOM 1114 N N . ILE A 1 143 ? -12.537 2.476 33.886 1.00 76.69 143 ILE A N 1
ATOM 1115 C CA . ILE A 1 143 ? -13.421 3.366 33.103 1.00 76.69 143 ILE A CA 1
ATOM 1116 C C . ILE A 1 143 ? -12.729 3.827 31.813 1.00 76.69 143 ILE A C 1
ATOM 1118 O O . ILE A 1 143 ? -13.351 3.834 30.753 1.00 76.69 143 ILE A O 1
ATOM 1122 N N . ARG A 1 144 ? -11.442 4.197 31.875 1.00 79.31 144 ARG A N 1
ATOM 1123 C CA . ARG A 1 144 ? -10.675 4.601 30.684 1.00 79.31 144 ARG A CA 1
ATOM 1124 C C . ARG A 1 144 ? -10.492 3.451 29.694 1.00 79.31 144 ARG A C 1
ATOM 1126 O O . ARG A 1 144 ? -10.593 3.687 28.492 1.00 79.31 144 ARG A O 1
ATOM 1133 N N . LEU A 1 145 ? -10.225 2.235 30.174 1.00 78.88 145 LEU A N 1
ATOM 1134 C CA . LEU A 1 145 ? -10.080 1.048 29.326 1.00 78.88 145 LEU A CA 1
ATOM 1135 C C . LEU A 1 145 ? -11.391 0.702 28.613 1.00 78.88 145 LEU A C 1
ATOM 1137 O O . LEU A 1 145 ? -11.393 0.564 27.392 1.00 78.88 145 LEU A O 1
ATOM 1141 N N . GLU A 1 146 ? -12.505 0.664 29.344 1.00 79.00 146 GLU A N 1
ATOM 1142 C CA . GLU A 1 146 ? -13.836 0.417 28.774 1.00 79.00 146 GLU A CA 1
ATOM 1143 C C . GLU A 1 146 ? -14.217 1.528 27.781 1.00 79.00 146 GLU A C 1
ATOM 1145 O O . GLU A 1 146 ? -14.615 1.260 26.649 1.00 79.00 146 GLU A O 1
ATOM 1150 N N . ALA A 1 147 ? -13.995 2.798 28.138 1.00 77.62 147 ALA A N 1
ATOM 1151 C CA . ALA A 1 147 ? -14.228 3.927 27.237 1.00 77.62 147 ALA A CA 1
ATOM 1152 C C . ALA A 1 147 ? -13.423 3.815 25.932 1.00 77.62 147 ALA A C 1
ATOM 1154 O O . ALA A 1 147 ? -13.937 4.138 24.856 1.00 77.62 147 ALA A O 1
ATOM 1155 N N . LYS A 1 148 ? -12.173 3.341 26.021 1.00 78.81 148 LYS A N 1
ATOM 1156 C CA . LYS A 1 148 ? -11.291 3.114 24.871 1.00 78.81 148 LYS A CA 1
ATOM 1157 C C . LYS A 1 148 ? -11.770 1.943 24.009 1.00 78.81 148 LYS A C 1
ATOM 1159 O O . LYS A 1 148 ? -11.673 2.043 22.791 1.00 78.81 148 LYS A O 1
ATOM 1164 N N . ALA A 1 149 ? -12.313 0.885 24.612 1.00 77.75 149 ALA A N 1
ATOM 1165 C CA . ALA A 1 149 ? -12.878 -0.262 23.899 1.00 77.75 149 ALA A CA 1
ATOM 1166 C C . ALA A 1 149 ? -14.176 0.085 23.149 1.00 77.75 149 ALA A C 1
ATOM 1168 O O . ALA A 1 149 ? -14.432 -0.439 22.068 1.00 77.75 149 ALA A O 1
ATOM 1169 N N . ILE A 1 150 ? -14.970 1.013 23.687 1.00 80.56 150 ILE A N 1
ATOM 1170 C CA . ILE A 1 150 ? -16.249 1.439 23.102 1.00 80.56 150 ILE A CA 1
ATOM 1171 C C . ILE A 1 150 ? -16.055 2.427 21.942 1.00 80.56 150 ILE A C 1
ATOM 1173 O O . ILE A 1 150 ? -16.858 2.458 21.006 1.00 80.56 150 ILE A O 1
ATOM 1177 N N . LYS A 1 151 ? -14.977 3.223 21.976 1.00 85.00 151 LYS A N 1
ATOM 1178 C CA . LYS A 1 151 ? -14.722 4.285 20.992 1.00 85.00 151 LYS A CA 1
ATOM 1179 C C . LYS A 1 151 ? -14.792 3.806 19.530 1.00 85.00 151 LYS A C 1
ATOM 1181 O O . LYS A 1 151 ? -15.484 4.470 18.763 1.00 85.00 151 LYS A O 1
ATOM 1186 N N . PRO A 1 152 ? -14.164 2.687 19.113 1.00 80.19 152 PRO A N 1
ATOM 1187 C CA . PRO A 1 152 ? -14.230 2.218 17.727 1.00 80.19 152 PRO A CA 1
ATOM 1188 C C . PRO A 1 152 ? -15.644 1.828 17.275 1.00 80.19 152 PRO A C 1
ATOM 1190 O O . PRO A 1 152 ? -16.011 2.090 16.132 1.00 80.19 152 PRO A O 1
ATOM 1193 N N . LEU A 1 153 ? -16.450 1.241 18.170 1.00 80.38 153 LEU A N 1
ATOM 1194 C CA . LEU A 1 153 ? -17.826 0.832 17.869 1.00 80.38 153 LEU A CA 1
ATOM 1195 C C . LEU A 1 153 ? -18.710 2.054 17.607 1.00 80.38 153 LEU A C 1
ATOM 1197 O O . LEU A 1 153 ? -19.359 2.146 16.567 1.00 80.38 153 LEU A O 1
ATOM 1201 N N . LEU A 1 154 ? -18.668 3.027 18.523 1.00 85.62 154 LEU A N 1
ATOM 1202 C CA . LEU A 1 154 ? -19.422 4.273 18.388 1.00 85.62 154 LEU A CA 1
ATOM 1203 C C . LEU A 1 154 ? -18.953 5.110 17.205 1.00 85.62 154 LEU A C 1
ATOM 1205 O O . LEU A 1 154 ? -19.768 5.760 16.558 1.00 85.62 154 LEU A O 1
ATOM 1209 N N . LEU A 1 155 ? -17.655 5.088 16.911 1.00 85.62 155 LEU A N 1
ATOM 1210 C CA . LEU A 1 155 ? -17.101 5.797 15.771 1.00 85.62 155 LEU A CA 1
ATOM 1211 C C . LEU A 1 155 ? -17.582 5.194 14.450 1.00 85.62 155 LEU A C 1
ATOM 1213 O O . LEU A 1 155 ? -18.022 5.932 13.577 1.00 85.62 155 LEU A O 1
ATOM 1217 N N . SER A 1 156 ? -17.585 3.865 14.324 1.00 82.31 156 SER A N 1
ATOM 1218 C CA . SER A 1 156 ? -18.119 3.192 13.135 1.00 82.31 156 SER A CA 1
ATOM 1219 C C . SER A 1 156 ? -19.599 3.515 12.901 1.00 82.31 156 SER A C 1
ATOM 1221 O O . SER A 1 156 ? -20.000 3.784 11.769 1.00 82.31 156 SER A O 1
ATOM 1223 N N . ASP A 1 157 ? -20.413 3.537 13.957 1.00 85.81 157 ASP A N 1
ATOM 1224 C CA . ASP A 1 157 ? -21.830 3.904 13.845 1.00 85.81 157 ASP A CA 1
ATOM 1225 C C . ASP A 1 157 ? -22.029 5.397 13.551 1.00 85.81 157 ASP A C 1
ATOM 1227 O O . ASP A 1 157 ? -22.865 5.745 12.721 1.00 85.81 157 ASP A O 1
ATOM 1231 N N . TYR A 1 158 ? -21.234 6.278 14.163 1.00 89.94 158 TYR A N 1
ATOM 1232 C CA . TYR A 1 158 ? -21.248 7.720 13.897 1.00 89.94 158 TYR A CA 1
ATOM 1233 C C . TYR A 1 158 ? -20.909 8.053 12.437 1.00 89.94 158 TYR A C 1
ATOM 1235 O O . TYR A 1 158 ? -21.555 8.906 11.829 1.00 89.94 158 TYR A O 1
ATOM 1243 N N . CYS A 1 159 ? -19.925 7.365 11.855 1.00 86.56 159 CYS A N 1
ATOM 1244 C CA . CYS A 1 159 ? -19.538 7.593 10.465 1.00 86.56 159 CYS A CA 1
ATOM 1245 C C . CYS A 1 159 ? -20.560 7.037 9.474 1.00 86.56 159 CYS A C 1
ATOM 1247 O O . CYS A 1 159 ? -20.752 7.615 8.411 1.00 86.56 159 CYS A O 1
ATOM 1249 N N . ARG A 1 160 ? -21.242 5.939 9.822 1.00 84.88 160 ARG A N 1
ATOM 1250 C CA . ARG A 1 160 ? -22.261 5.325 8.959 1.00 84.88 160 ARG A CA 1
ATOM 1251 C C . ARG A 1 160 ? -23.625 6.001 9.034 1.00 84.88 160 ARG A C 1
ATOM 1253 O O . ARG A 1 160 ? -24.401 5.865 8.099 1.00 84.88 160 ARG A O 1
ATOM 1260 N N . SER A 1 161 ? -23.929 6.717 10.115 1.00 84.81 161 SER A N 1
ATOM 1261 C CA . SER A 1 161 ? -25.241 7.350 10.283 1.00 84.81 161 SER A CA 1
ATOM 1262 C C . SER A 1 161 ? -25.425 8.628 9.460 1.00 84.81 161 SER A C 1
ATOM 1264 O O . SER A 1 161 ? -26.534 9.146 9.402 1.00 84.81 161 SER A O 1
ATOM 1266 N N . GLY A 1 162 ? -24.364 9.177 8.856 1.00 87.88 162 GLY A N 1
ATOM 1267 C CA . GLY A 1 162 ? -24.384 10.505 8.224 1.00 87.88 162 GLY A CA 1
ATOM 1268 C C . GLY A 1 162 ? -24.277 11.664 9.228 1.00 87.88 162 GLY A C 1
ATOM 1269 O O . GLY A 1 162 ? -24.338 12.835 8.848 1.00 87.88 162 GLY A O 1
ATOM 1270 N N . ALA A 1 163 ? -24.078 11.371 10.521 1.00 88.75 163 ALA A N 1
ATOM 1271 C CA . ALA A 1 163 ? -23.870 12.395 11.545 1.00 88.75 163 ALA A CA 1
ATOM 1272 C C . ALA A 1 163 ? -22.599 13.228 11.284 1.00 88.75 163 ALA A C 1
ATOM 1274 O O . ALA A 1 163 ? -22.576 14.429 11.567 1.00 88.75 163 ALA A O 1
ATOM 1275 N N . ALA A 1 164 ? -21.565 12.603 10.709 1.00 86.94 164 ALA A N 1
ATOM 1276 C CA . ALA A 1 164 ? -20.326 13.268 10.312 1.00 86.94 164 ALA A CA 1
ATOM 1277 C C . ALA A 1 164 ? -20.549 14.319 9.213 1.00 86.94 164 ALA A C 1
ATOM 1279 O O . ALA A 1 164 ? -20.082 15.453 9.355 1.00 86.94 164 ALA A O 1
ATOM 1280 N N . ASP A 1 165 ? -21.317 13.979 8.175 1.00 84.31 165 ASP A N 1
ATOM 1281 C CA . ASP A 1 165 ? -21.624 14.875 7.051 1.00 84.31 165 ASP A CA 1
ATOM 1282 C C . ASP A 1 165 ? -22.442 16.086 7.511 1.00 84.31 165 ASP A C 1
ATOM 1284 O O . ASP A 1 165 ? -22.225 17.218 7.077 1.00 84.31 165 ASP A O 1
ATOM 1288 N N . ARG A 1 166 ? -23.320 15.862 8.495 1.00 87.62 166 ARG A N 1
ATOM 1289 C CA . ARG A 1 166 ? -24.137 16.894 9.149 1.00 87.62 166 ARG A CA 1
ATOM 1290 C C . ARG A 1 166 ? -23.388 17.704 10.215 1.00 87.62 166 ARG A C 1
ATOM 1292 O O . ARG A 1 166 ? -23.995 18.553 10.863 1.00 87.62 166 ARG A O 1
ATOM 1299 N N . LYS A 1 167 ? -22.082 17.463 10.409 1.00 89.06 167 LYS A N 1
ATOM 1300 C CA . LYS A 1 167 ? -21.217 18.118 11.416 1.00 89.06 167 LYS A CA 1
ATOM 1301 C C . LYS A 1 167 ? -21.716 17.981 12.863 1.00 89.06 167 LYS A C 1
ATOM 1303 O O . LYS A 1 167 ? -21.362 18.789 13.722 1.00 89.06 167 LYS A O 1
ATOM 1308 N N . ILE A 1 168 ? -22.489 16.939 13.157 1.00 88.62 168 ILE A N 1
ATOM 1309 C CA . ILE A 1 168 ? -23.005 16.676 14.503 1.00 88.62 168 ILE A CA 1
ATOM 1310 C C . ILE A 1 168 ? -21.860 16.177 15.380 1.00 88.62 168 ILE A C 1
ATOM 1312 O O . ILE A 1 168 ? -21.070 15.339 14.958 1.00 88.62 168 ILE A O 1
ATOM 1316 N N . ARG A 1 169 ? -21.754 16.660 16.616 1.00 90.06 169 ARG A N 1
ATOM 1317 C CA . ARG A 1 169 ? -20.752 16.205 17.589 1.00 90.06 169 ARG A CA 1
ATOM 1318 C C . ARG A 1 169 ? -21.359 15.174 18.532 1.00 90.06 169 ARG A C 1
ATOM 1320 O O . ARG A 1 169 ? -22.405 15.417 19.125 1.00 90.06 169 ARG A O 1
ATOM 1327 N N . LEU A 1 170 ? -20.682 14.048 18.727 1.00 92.31 170 LEU A N 1
ATOM 1328 C CA . LEU A 1 170 ? -21.097 13.022 19.681 1.00 92.31 170 LEU A CA 1
ATOM 1329 C C . LEU A 1 170 ? -20.199 13.086 20.920 1.00 92.31 170 LEU A C 1
ATOM 1331 O O . LEU A 1 170 ? -19.000 12.836 20.833 1.00 92.31 170 LEU A O 1
ATOM 1335 N N . TYR A 1 171 ? -20.759 13.413 22.079 1.00 92.44 171 TYR A N 1
ATOM 1336 C CA . TYR A 1 171 ? -20.070 13.287 23.360 1.00 92.44 171 TYR A CA 1
ATOM 1337 C C . TYR A 1 171 ? -20.403 11.944 23.996 1.00 92.44 171 TYR A C 1
ATOM 1339 O O . TYR A 1 171 ? -21.573 11.601 24.149 1.00 92.44 171 TYR A O 1
ATOM 1347 N N . VAL A 1 172 ? -19.382 11.207 24.418 1.00 90.56 172 VAL A N 1
ATOM 1348 C CA . VAL A 1 172 ? -19.530 9.937 25.129 1.00 90.56 172 VAL A CA 1
ATOM 1349 C C . VAL A 1 172 ? -18.924 10.107 26.508 1.00 90.56 172 VAL A C 1
ATOM 1351 O O . VAL A 1 172 ? -17.715 10.280 26.629 1.00 90.56 172 VAL A O 1
ATOM 1354 N N . GLY A 1 173 ? -19.754 10.078 27.547 1.00 89.81 173 GLY A N 1
ATOM 1355 C CA . GLY A 1 173 ? -19.325 10.135 28.941 1.00 89.81 173 GLY A CA 1
ATOM 1356 C C . GLY A 1 173 ? -19.676 8.846 29.671 1.00 89.81 173 GLY A C 1
ATOM 1357 O O . GLY A 1 173 ? -20.820 8.412 29.619 1.00 89.81 173 GLY A O 1
ATOM 1358 N N . ILE A 1 174 ? -18.723 8.248 30.378 1.00 86.12 174 ILE A N 1
ATOM 1359 C CA . ILE A 1 174 ? -18.937 7.089 31.249 1.00 86.12 174 ILE A CA 1
ATOM 1360 C C . ILE A 1 174 ? -18.685 7.523 32.691 1.00 86.12 174 ILE A C 1
ATOM 1362 O O . ILE A 1 174 ? -17.637 8.100 32.997 1.00 86.12 174 ILE A O 1
ATOM 1366 N N . ARG A 1 175 ? -19.653 7.264 33.573 1.00 82.81 175 ARG A N 1
ATOM 1367 C CA . ARG A 1 175 ? -19.572 7.574 35.008 1.00 82.81 175 ARG A CA 1
ATOM 1368 C C . ARG A 1 175 ? -19.703 6.316 35.864 1.00 82.81 175 ARG A C 1
ATOM 1370 O O . ARG A 1 175 ? -20.387 5.368 35.482 1.00 82.81 175 ARG A O 1
ATOM 1377 N N . ASP A 1 176 ? -19.071 6.344 37.033 1.00 79.50 176 ASP A N 1
ATOM 1378 C CA . ASP A 1 176 ? -19.370 5.432 38.145 1.00 79.50 176 ASP A CA 1
ATOM 1379 C C . ASP A 1 176 ? -20.601 5.936 38.932 1.00 79.50 176 ASP A C 1
ATOM 1381 O O . ASP A 1 176 ? -20.979 7.104 38.842 1.00 79.50 176 ASP A O 1
ATOM 1385 N N . ASN A 1 177 ? -21.202 5.057 39.735 1.00 69.88 177 ASN A N 1
ATOM 1386 C CA . ASN A 1 177 ? -22.318 5.317 40.651 1.00 69.88 177 ASN A CA 1
ATOM 1387 C C . ASN A 1 177 ? -22.084 6.456 41.646 1.00 69.88 177 ASN A C 1
ATOM 1389 O O . ASN A 1 177 ? -23.033 6.971 42.223 1.00 69.88 177 ASN A O 1
ATOM 1393 N N . THR A 1 178 ? -20.830 6.821 41.888 1.00 68.44 178 THR A N 1
ATOM 1394 C CA . THR A 1 178 ? -20.468 7.818 42.898 1.00 68.44 178 THR A CA 1
ATOM 1395 C C . THR A 1 178 ? -20.526 9.259 42.385 1.00 68.44 178 THR A C 1
ATOM 1397 O O . THR A 1 178 ? -20.237 10.168 43.156 1.00 68.44 178 THR A O 1
ATOM 1400 N N . ASP A 1 179 ? -20.855 9.481 41.101 1.00 60.59 179 ASP A N 1
ATOM 1401 C CA . ASP A 1 179 ? -20.943 10.779 40.393 1.00 60.59 179 ASP A CA 1
ATOM 1402 C C . ASP A 1 179 ? -19.703 11.705 40.483 1.00 60.59 179 ASP A C 1
ATOM 1404 O O . ASP A 1 179 ? -19.649 12.747 39.831 1.00 60.59 179 ASP A O 1
ATOM 1408 N N . LYS A 1 180 ? -18.656 11.302 41.215 1.00 62.16 180 LYS A N 1
ATOM 1409 C CA . LYS A 1 180 ? -17.458 12.097 41.533 1.00 62.16 180 LYS A CA 1
ATOM 1410 C C . LYS A 1 180 ? -16.244 11.807 40.639 1.00 62.16 180 LYS A C 1
ATOM 1412 O O . LYS A 1 180 ? -15.133 12.232 40.933 1.00 62.16 180 LYS A O 1
ATOM 1417 N N . GLY A 1 181 ? -16.437 11.121 39.515 1.00 61.56 181 GLY A N 1
ATOM 1418 C CA . GLY A 1 181 ? -15.370 10.876 38.544 1.00 61.56 181 GLY A CA 1
ATOM 1419 C C . GLY A 1 181 ? -15.890 10.189 37.291 1.00 61.56 181 GLY A C 1
ATOM 1420 O O . GLY A 1 181 ? -16.187 8.998 37.308 1.00 61.56 181 GLY A O 1
ATOM 1421 N N . GLY A 1 182 ? -16.013 10.946 36.202 1.00 74.56 182 GLY A N 1
ATOM 1422 C CA . GLY A 1 182 ? -16.362 10.422 34.885 1.00 74.56 182 GLY A CA 1
ATOM 1423 C C . GLY A 1 182 ? -15.211 10.588 33.903 1.00 74.56 182 GLY A C 1
ATOM 1424 O O . GLY A 1 182 ? -14.422 11.525 34.011 1.00 74.56 182 GLY A O 1
ATOM 1425 N N . PHE A 1 183 ? -15.135 9.698 32.922 1.00 82.44 183 PHE A N 1
ATOM 1426 C CA . PHE A 1 183 ? -14.311 9.909 31.738 1.00 82.44 183 PHE A CA 1
ATOM 1427 C C . PHE A 1 183 ? -15.233 10.208 30.567 1.00 82.44 183 PHE A C 1
ATOM 1429 O O . PHE A 1 183 ? -16.229 9.513 30.377 1.00 82.44 183 PHE A O 1
ATOM 1436 N N . GLY A 1 184 ? -14.907 11.218 29.770 1.00 85.12 184 GLY A N 1
ATOM 1437 C CA . GLY A 1 184 ? -15.654 11.482 28.555 1.00 85.12 184 GLY A CA 1
ATOM 1438 C C . GLY A 1 184 ? -14.775 11.974 27.427 1.00 85.12 184 GLY A C 1
ATOM 1439 O O . GLY A 1 184 ? -13.713 12.552 27.653 1.00 85.12 184 GLY A O 1
ATOM 1440 N N . TYR A 1 185 ? -15.225 11.723 26.208 1.00 84.62 185 TYR A N 1
ATOM 1441 C CA . TYR A 1 185 ? -14.542 12.131 24.992 1.00 84.62 185 TYR A CA 1
ATOM 1442 C C . TYR A 1 185 ? -15.549 12.555 23.928 1.00 84.62 185 TYR A C 1
ATOM 1444 O O . TYR A 1 185 ? -16.718 12.172 23.952 1.00 84.62 185 TYR A O 1
ATOM 1452 N N . TRP A 1 186 ? -15.073 13.368 22.991 1.00 85.75 186 TRP A N 1
ATOM 1453 C CA . TRP A 1 186 ? -15.833 13.770 21.816 1.00 85.75 186 TRP A CA 1
ATOM 1454 C C . TRP A 1 186 ? -15.449 12.898 20.623 1.00 85.75 186 TRP A C 1
ATOM 1456 O O . TRP A 1 186 ? -14.272 12.590 20.438 1.00 85.75 186 TRP A O 1
ATOM 1466 N N . ILE A 1 187 ? -16.446 12.555 19.819 1.00 82.94 187 ILE A N 1
ATOM 1467 C CA . ILE A 1 187 ? -16.320 12.079 18.447 1.00 82.94 187 ILE A CA 1
ATOM 1468 C C . ILE A 1 187 ? -16.853 13.199 17.538 1.00 82.94 187 ILE A C 1
ATOM 1470 O O . ILE A 1 187 ? -17.941 13.743 17.759 1.00 82.94 187 ILE A O 1
ATOM 1474 N N . LYS A 1 188 ? -16.055 13.589 16.549 1.00 84.88 188 LYS A N 1
ATOM 1475 C CA . LYS A 1 188 ? -16.295 14.669 15.587 1.00 84.88 188 LYS A CA 1
ATOM 1476 C C . LYS A 1 188 ? -16.179 14.124 14.165 1.00 84.88 188 LYS A C 1
ATOM 1478 O O . LYS A 1 188 ? -15.590 13.072 13.945 1.00 84.88 188 LYS A O 1
ATOM 1483 N N . SER A 1 189 ? -16.646 14.890 13.182 1.00 74.44 189 SER A N 1
ATOM 1484 C CA . SER A 1 189 ? -16.609 14.489 11.767 1.00 74.44 189 SER A CA 1
ATOM 1485 C C . SER A 1 189 ? -15.201 14.125 11.282 1.00 74.44 189 SER A C 1
ATOM 1487 O O . SER A 1 189 ? -15.030 13.180 10.519 1.00 74.44 189 SER A O 1
ATOM 1489 N N . ILE A 1 190 ? -14.173 14.812 11.789 1.00 68.56 190 ILE A N 1
ATOM 1490 C CA . ILE A 1 190 ? -12.770 14.523 11.469 1.00 68.56 190 ILE A CA 1
ATOM 1491 C C . ILE A 1 190 ? -12.313 13.127 11.926 1.00 68.56 190 ILE A C 1
ATOM 1493 O O . ILE A 1 190 ? -11.432 12.545 11.299 1.00 68.56 190 ILE A O 1
ATOM 1497 N N . ASP A 1 191 ? -12.938 12.550 12.956 1.00 76.19 191 ASP A N 1
ATOM 1498 C CA . ASP A 1 191 ? -12.605 11.205 13.436 1.00 76.19 191 ASP A CA 1
ATOM 1499 C C . ASP A 1 191 ? -13.033 10.110 12.436 1.00 76.19 191 ASP A C 1
ATOM 1501 O O . ASP A 1 191 ? -12.481 9.006 12.461 1.00 76.19 191 ASP A O 1
ATOM 1505 N N . CYS A 1 192 ? -13.972 10.413 11.528 1.00 75.69 192 CYS A N 1
ATOM 1506 C CA . CYS A 1 192 ? -14.398 9.501 10.462 1.00 75.69 192 CYS A CA 1
ATOM 1507 C C . CYS A 1 192 ? -13.398 9.392 9.323 1.00 75.69 192 CYS A C 1
ATOM 1509 O O . CYS A 1 192 ? -13.227 8.315 8.761 1.00 75.69 192 CYS A O 1
ATOM 1511 N N . ILE A 1 193 ? -12.683 10.475 9.029 1.00 59.00 193 ILE A N 1
ATOM 1512 C CA . ILE A 1 193 ? -11.616 10.472 8.023 1.00 59.00 193 ILE A CA 1
ATOM 1513 C C . ILE A 1 193 ? -10.477 9.548 8.480 1.00 59.00 193 ILE A C 1
ATOM 1515 O O . ILE A 1 193 ? -9.888 8.842 7.671 1.00 59.00 193 ILE A O 1
ATOM 1519 N N . ALA A 1 194 ? -10.234 9.478 9.792 1.00 51.88 194 ALA A N 1
ATOM 1520 C CA . ALA A 1 194 ? -9.226 8.605 10.387 1.00 51.88 194 ALA A CA 1
ATOM 1521 C C . ALA A 1 194 ? -9.635 7.115 10.479 1.00 51.88 194 ALA A C 1
ATOM 1523 O O . ALA A 1 194 ? -8.784 6.286 10.794 1.00 51.88 194 ALA A O 1
ATOM 1524 N N . ASN A 1 195 ? -10.914 6.765 10.259 1.00 44.59 195 ASN A N 1
ATOM 1525 C CA . ASN A 1 195 ? -11.437 5.392 10.412 1.00 44.59 195 ASN A CA 1
ATOM 1526 C C . ASN A 1 195 ? -12.259 4.873 9.223 1.00 44.59 195 ASN A C 1
ATOM 1528 O O . ASN A 1 195 ? -12.795 3.765 9.296 1.00 44.59 195 ASN A O 1
ATOM 1532 N N . ALA A 1 196 ? -12.336 5.615 8.114 1.00 38.28 196 ALA A N 1
ATOM 1533 C CA . ALA A 1 196 ? -12.645 5.007 6.825 1.00 38.28 196 ALA A CA 1
ATOM 1534 C C . ALA A 1 196 ? -11.665 3.838 6.597 1.00 38.28 196 ALA A C 1
ATOM 1536 O O . ALA A 1 196 ? -10.528 3.921 7.073 1.00 38.28 196 ALA A O 1
ATOM 1537 N N . PRO A 1 197 ? -12.059 2.745 5.918 1.00 29.00 197 PRO A N 1
ATOM 1538 C CA . PRO A 1 197 ? -11.129 1.693 5.531 1.00 29.00 197 PRO A CA 1
ATOM 1539 C C . PRO A 1 197 ? -10.141 2.256 4.499 1.00 29.00 197 PRO A C 1
ATOM 1541 O O . PRO A 1 197 ? -10.247 2.031 3.301 1.00 29.00 197 PRO A O 1
ATOM 1544 N N . VAL A 1 198 ? -9.176 3.027 4.984 1.00 34.66 198 VAL A N 1
ATOM 1545 C CA . VAL A 1 198 ? -7.913 3.302 4.332 1.00 34.66 198 VAL A CA 1
ATOM 1546 C C . VAL A 1 198 ? -7.057 2.092 4.666 1.00 34.66 198 VAL A C 1
ATOM 1548 O O . VAL A 1 198 ? -6.894 1.745 5.841 1.00 34.66 198 VAL A O 1
ATOM 1551 N N . ARG A 1 199 ? -6.550 1.413 3.633 1.00 28.80 199 ARG A N 1
ATOM 1552 C CA . ARG A 1 199 ? -5.440 0.466 3.770 1.00 28.80 199 ARG A CA 1
ATOM 1553 C C . ARG A 1 199 ? -4.386 1.144 4.648 1.00 28.80 199 ARG A C 1
ATOM 1555 O O . ARG A 1 199 ? -3.786 2.124 4.220 1.00 28.80 199 ARG A O 1
ATOM 1562 N N . ARG A 1 200 ? -4.207 0.691 5.893 1.00 27.58 200 ARG A N 1
ATOM 1563 C CA . ARG A 1 200 ? -3.099 1.179 6.719 1.00 27.58 200 ARG A CA 1
ATOM 1564 C C . ARG A 1 200 ? -1.806 0.851 5.971 1.00 27.58 200 ARG A C 1
ATOM 1566 O O . ARG A 1 200 ? -1.618 -0.326 5.662 1.00 27.58 200 ARG A O 1
ATOM 1573 N N . PRO A 1 201 ? -0.905 1.817 5.739 1.00 31.02 201 PRO A N 1
ATOM 1574 C CA . PRO A 1 201 ? 0.493 1.483 5.564 1.00 31.02 201 PRO A CA 1
ATOM 1575 C C . PRO A 1 201 ? 0.953 0.827 6.866 1.00 31.02 201 PRO A C 1
ATOM 1577 O O . PRO A 1 201 ? 0.622 1.281 7.968 1.00 31.02 201 PRO A O 1
ATOM 1580 N N . SER A 1 202 ? 1.660 -0.284 6.725 1.00 33.06 202 SER A N 1
ATOM 1581 C CA . SER A 1 202 ? 2.364 -0.962 7.802 1.00 33.06 202 SER A CA 1
ATOM 1582 C C . SER A 1 202 ? 3.137 0.039 8.659 1.00 33.06 202 SER A C 1
ATOM 1584 O O . SER A 1 202 ? 3.843 0.915 8.161 1.00 33.06 202 SER A O 1
ATOM 1586 N N . SER A 1 203 ? 3.007 -0.117 9.973 1.00 37.25 203 SER A N 1
ATOM 1587 C CA . SER A 1 203 ? 3.883 0.487 10.969 1.00 37.25 203 SER A CA 1
ATOM 1588 C C . SER A 1 203 ? 5.343 0.210 10.608 1.00 37.25 203 SER A C 1
ATOM 1590 O O . SER A 1 203 ? 5.807 -0.917 10.768 1.00 37.25 203 SER A O 1
ATOM 1592 N N . GLY A 1 204 ? 6.041 1.225 10.101 1.00 35.38 204 GLY A N 1
ATOM 1593 C CA . GLY A 1 204 ? 7.438 1.090 9.704 1.00 35.38 204 GLY A CA 1
ATOM 1594 C C . GLY A 1 204 ? 7.968 2.206 8.810 1.00 35.38 204 GLY A C 1
ATOM 1595 O O . GLY A 1 204 ? 8.779 1.919 7.944 1.00 35.38 204 GLY A O 1
ATOM 1596 N N . VAL A 1 205 ? 7.553 3.466 8.986 1.00 37.75 205 VAL A N 1
ATOM 1597 C CA . VAL A 1 205 ? 8.241 4.591 8.323 1.00 37.75 205 VAL A CA 1
ATOM 1598 C C . VAL A 1 205 ? 9.219 5.217 9.311 1.00 37.75 205 VAL A C 1
ATOM 1600 O O . VAL A 1 205 ? 8.998 6.292 9.854 1.00 37.75 205 VAL A O 1
ATOM 1603 N N . ASN A 1 206 ? 10.306 4.487 9.554 1.00 37.62 206 ASN A N 1
ATOM 1604 C CA . ASN A 1 206 ? 11.586 5.063 9.947 1.00 37.62 206 ASN A CA 1
ATOM 1605 C C . ASN A 1 206 ? 12.525 4.924 8.741 1.00 37.62 206 ASN A C 1
ATOM 1607 O O . ASN A 1 206 ? 13.498 4.179 8.787 1.00 37.62 206 ASN A O 1
ATOM 1611 N N . SER A 1 207 ? 12.223 5.597 7.631 1.00 39.72 207 SER A N 1
ATOM 1612 C CA . SER A 1 207 ? 13.227 5.819 6.591 1.00 39.72 207 SER A CA 1
ATOM 1613 C C . SER A 1 207 ? 12.983 7.146 5.886 1.00 39.72 207 SER A C 1
ATOM 1615 O O . SER A 1 207 ? 11.886 7.470 5.442 1.00 39.72 207 SER A O 1
ATOM 1617 N N . THR A 1 208 ? 14.053 7.923 5.817 1.00 40.75 208 THR A N 1
ATOM 1618 C CA . THR A 1 208 ? 14.251 9.202 5.134 1.00 40.75 208 THR A CA 1
ATOM 1619 C C . THR A 1 208 ? 14.168 9.075 3.607 1.00 40.75 208 THR A C 1
ATOM 1621 O O . THR A 1 208 ? 15.078 9.503 2.899 1.00 40.75 208 THR A O 1
ATOM 1624 N N . THR A 1 209 ? 13.114 8.458 3.074 1.00 43.97 209 THR A N 1
ATOM 1625 C CA . THR A 1 209 ? 12.907 8.361 1.624 1.00 43.97 209 THR A CA 1
ATOM 1626 C C . THR A 1 209 ? 12.075 9.558 1.155 1.00 43.97 209 THR A C 1
ATOM 1628 O O . THR A 1 209 ? 11.028 9.862 1.720 1.00 43.97 209 THR A O 1
ATOM 1631 N N . SER A 1 210 ? 12.602 10.272 0.159 1.00 54.44 210 SER A N 1
ATOM 1632 C CA . SER A 1 210 ? 12.216 11.617 -0.283 1.00 54.44 210 SER A CA 1
ATOM 1633 C C . SER A 1 210 ? 10.712 11.918 -0.364 1.00 54.44 210 SER A C 1
ATOM 1635 O O . SER A 1 210 ? 9.996 11.379 -1.204 1.00 54.44 210 SER A O 1
ATOM 1637 N N . PHE A 1 211 ? 10.265 12.882 0.441 1.00 58.47 211 PHE A N 1
ATOM 1638 C CA . PHE A 1 211 ? 8.859 13.217 0.684 1.00 58.47 211 PHE A CA 1
ATOM 1639 C C . PHE A 1 211 ? 8.218 14.075 -0.422 1.00 58.47 211 PHE A C 1
ATOM 1641 O O . PHE A 1 211 ? 7.024 13.967 -0.683 1.00 58.47 211 PHE A O 1
ATOM 1648 N N . ILE A 1 212 ? 8.998 14.926 -1.100 1.00 58.72 212 ILE A N 1
ATOM 1649 C CA . ILE A 1 212 ? 8.477 15.861 -2.123 1.00 58.72 212 ILE A CA 1
ATOM 1650 C C . ILE A 1 212 ? 8.562 15.261 -3.547 1.00 58.72 212 ILE A C 1
ATOM 1652 O O . ILE A 1 212 ? 7.964 15.789 -4.482 1.00 58.72 212 ILE A O 1
ATOM 1656 N N . LYS A 1 213 ? 9.254 14.126 -3.739 1.00 53.50 213 LYS A N 1
ATOM 1657 C CA . LYS A 1 213 ? 9.556 13.576 -5.078 1.00 53.50 213 LYS A CA 1
ATOM 1658 C C . LYS A 1 213 ? 8.397 12.840 -5.768 1.00 53.50 213 LYS A C 1
ATOM 1660 O O . LYS A 1 213 ? 8.414 12.738 -6.987 1.00 53.50 213 LYS A O 1
ATOM 1665 N N . TYR A 1 214 ? 7.393 12.360 -5.035 1.00 51.59 214 TYR A N 1
ATOM 1666 C CA . TYR A 1 214 ? 6.438 11.353 -5.533 1.00 51.59 214 TYR A CA 1
ATOM 1667 C C . TYR A 1 214 ? 5.136 11.881 -6.153 1.00 51.59 214 TYR A C 1
ATOM 1669 O O . TYR A 1 214 ? 4.130 11.176 -6.161 1.00 51.59 214 TYR A O 1
ATOM 1677 N N . VAL A 1 215 ? 5.122 13.089 -6.718 1.00 56.88 215 VAL A N 1
ATOM 1678 C CA . VAL A 1 215 ? 3.961 13.516 -7.516 1.00 56.88 215 VAL A CA 1
ATOM 1679 C C . VAL A 1 215 ? 4.281 13.360 -8.987 1.00 56.88 215 VAL A C 1
ATOM 1681 O O . VAL A 1 215 ? 5.102 14.096 -9.534 1.00 56.88 215 VAL A O 1
ATOM 1684 N N . SER A 1 216 ? 3.630 12.367 -9.599 1.00 49.69 216 SER A N 1
ATOM 1685 C CA . SER A 1 216 ? 3.764 12.061 -11.022 1.00 49.69 216 SER A CA 1
ATOM 1686 C C . SER A 1 216 ? 3.526 13.328 -11.848 1.00 49.69 216 SER A C 1
ATOM 1688 O O . SER A 1 216 ? 2.509 14.004 -11.643 1.00 49.69 216 SER A O 1
ATOM 1690 N N . PRO A 1 217 ? 4.446 13.685 -12.761 1.00 54.38 217 PRO A N 1
ATOM 1691 C CA . PRO A 1 217 ? 4.275 14.852 -13.606 1.00 54.38 217 PRO A CA 1
ATOM 1692 C C . PRO A 1 217 ? 3.050 14.638 -14.495 1.00 54.38 217 PRO A C 1
ATOM 1694 O O . PRO A 1 217 ? 3.023 13.741 -15.331 1.00 54.38 217 PRO A O 1
ATOM 1697 N N . MET A 1 218 ? 2.024 15.466 -14.311 1.00 63.44 218 MET A N 1
ATOM 1698 C CA . MET A 1 218 ? 0.902 15.536 -15.242 1.00 63.44 218 MET A CA 1
ATOM 1699 C C . MET A 1 218 ? 1.216 16.626 -16.275 1.00 63.44 218 MET A C 1
ATOM 1701 O O . MET A 1 218 ? 1.247 17.814 -15.908 1.00 63.44 218 MET A O 1
ATOM 1705 N N . PRO A 1 219 ? 1.488 16.269 -17.547 1.00 60.03 219 PRO A N 1
ATOM 1706 C CA . PRO A 1 219 ? 1.636 17.269 -18.595 1.00 60.03 219 PRO A CA 1
ATOM 1707 C C . PRO A 1 219 ? 0.332 18.080 -18.695 1.00 60.03 219 PRO A C 1
ATOM 1709 O O . PRO A 1 219 ? -0.760 17.539 -18.547 1.00 60.03 219 PRO A O 1
ATOM 1712 N N . ASN A 1 220 ? 0.451 19.394 -18.905 1.00 76.94 220 ASN A N 1
ATOM 1713 C CA . ASN A 1 220 ? -0.658 20.346 -19.115 1.00 76.94 220 ASN A CA 1
ATOM 1714 C C . ASN A 1 220 ? -1.451 20.834 -17.884 1.00 76.94 220 ASN A C 1
ATOM 1716 O O . ASN A 1 220 ? -2.434 21.555 -18.046 1.00 76.94 220 ASN A O 1
ATOM 1720 N N . MET A 1 221 ? -1.028 20.543 -16.649 1.00 84.25 221 MET A N 1
ATOM 1721 C CA . MET A 1 221 ? -1.620 21.197 -15.468 1.00 84.25 221 MET A CA 1
ATOM 1722 C C . MET A 1 221 ? -1.133 22.641 -15.290 1.00 84.25 221 MET A C 1
ATOM 1724 O O . MET A 1 221 ? 0.067 22.910 -15.370 1.00 84.25 221 MET A O 1
ATOM 1728 N N . THR A 1 222 ? -2.034 23.557 -14.930 1.00 88.94 222 THR A N 1
ATOM 1729 C CA . THR A 1 222 ? -1.663 24.871 -14.373 1.00 88.94 222 THR A CA 1
ATOM 1730 C C . THR A 1 222 ? -0.969 24.707 -13.014 1.00 88.94 222 THR A C 1
ATOM 1732 O O . THR A 1 222 ? -1.163 23.705 -12.322 1.00 88.94 222 THR A O 1
ATOM 1735 N N . ASN A 1 223 ? -0.195 25.706 -12.574 1.00 83.19 223 ASN A N 1
ATOM 1736 C CA . ASN A 1 223 ? 0.435 25.680 -11.245 1.00 83.19 223 ASN A CA 1
ATOM 1737 C C . ASN A 1 223 ? -0.590 25.493 -10.116 1.00 83.19 223 ASN A C 1
ATOM 1739 O O . ASN A 1 223 ? -0.322 24.769 -9.162 1.00 83.19 223 ASN A O 1
ATOM 1743 N N . MET A 1 224 ? -1.784 26.077 -10.250 1.00 81.56 224 MET A N 1
ATOM 1744 C CA . MET A 1 224 ? -2.858 25.921 -9.269 1.00 81.56 224 MET A CA 1
ATOM 1745 C C . MET A 1 224 ? -3.381 24.479 -9.215 1.00 81.56 224 MET A C 1
ATOM 1747 O O . MET A 1 224 ? -3.521 23.916 -8.132 1.00 81.56 224 MET A O 1
ATOM 1751 N N . GLN A 1 225 ? -3.616 23.853 -10.371 1.00 85.00 225 GLN A N 1
ATOM 1752 C CA . GLN A 1 225 ? -4.054 22.454 -10.446 1.00 85.00 225 GLN A CA 1
ATOM 1753 C C . GLN A 1 225 ? -2.992 21.496 -9.904 1.00 85.00 225 GLN A C 1
ATOM 1755 O O . GLN A 1 225 ? -3.322 20.578 -9.154 1.00 85.00 225 GLN A O 1
ATOM 1760 N N . PHE A 1 226 ? -1.719 21.746 -10.221 1.00 85.62 226 PHE A N 1
ATOM 1761 C CA . PHE A 1 226 ? -0.603 20.994 -9.657 1.00 85.62 226 PHE A CA 1
ATOM 1762 C C . PHE A 1 226 ? -0.581 21.110 -8.127 1.00 85.62 226 PHE A C 1
ATOM 1764 O O . PHE A 1 226 ? -0.544 20.096 -7.438 1.00 85.62 226 PHE A O 1
ATOM 1771 N N . LEU A 1 227 ? -0.685 22.329 -7.585 1.00 81.62 227 LEU A N 1
ATOM 1772 C CA . LEU A 1 227 ? -0.691 22.575 -6.140 1.00 81.62 227 LEU A CA 1
ATOM 1773 C C . LEU A 1 227 ? -1.870 21.908 -5.425 1.00 81.62 227 LEU A C 1
ATOM 1775 O O . LEU A 1 227 ? -1.698 21.357 -4.338 1.00 81.62 227 LEU A O 1
ATOM 1779 N N . GLN A 1 228 ? -3.061 21.945 -6.022 1.00 82.31 228 GLN A N 1
ATOM 1780 C CA . GLN A 1 228 ? -4.257 21.308 -5.471 1.00 82.31 228 GLN A CA 1
ATOM 1781 C C . GLN A 1 228 ? -4.153 19.781 -5.502 1.00 82.31 228 GLN A C 1
ATOM 1783 O O . GLN A 1 228 ? -4.443 19.138 -4.494 1.00 82.31 228 GLN A O 1
ATOM 1788 N N . SER A 1 229 ? -3.698 19.213 -6.624 1.00 80.19 229 SER A N 1
ATOM 1789 C CA . SER A 1 229 ? -3.455 17.774 -6.776 1.00 80.19 229 SER A CA 1
ATOM 1790 C C . SER A 1 229 ? -2.404 17.290 -5.778 1.00 80.19 229 SER A C 1
ATOM 1792 O O . SER A 1 229 ? -2.652 16.359 -5.013 1.00 80.19 229 SER A O 1
ATOM 1794 N N . TRP A 1 230 ? -1.278 18.000 -5.687 1.00 81.44 230 TRP A N 1
ATOM 1795 C CA . TRP A 1 230 ? -0.209 17.716 -4.737 1.00 81.44 230 TRP A CA 1
ATOM 1796 C C . TRP A 1 230 ? -0.719 17.774 -3.290 1.00 81.44 230 TRP A C 1
ATOM 1798 O O . TRP A 1 230 ? -0.605 16.801 -2.550 1.00 81.44 230 TRP A O 1
ATOM 1808 N N . ALA A 1 231 ? -1.382 18.861 -2.882 1.00 77.69 231 ALA A N 1
ATOM 1809 C CA . ALA A 1 231 ? -1.928 18.977 -1.529 1.00 77.69 231 ALA A CA 1
ATOM 1810 C C . ALA A 1 231 ? -2.960 17.877 -1.209 1.00 77.69 231 ALA A C 1
ATOM 1812 O O . ALA A 1 231 ? -2.987 17.375 -0.084 1.00 77.69 231 ALA A O 1
ATOM 1813 N N . ALA A 1 232 ? -3.790 17.483 -2.180 1.00 76.75 232 ALA A N 1
ATOM 1814 C CA . ALA A 1 232 ? -4.760 16.402 -2.024 1.00 76.75 232 ALA A CA 1
ATOM 1815 C C . ALA A 1 232 ? -4.090 15.030 -1.852 1.00 76.75 232 ALA A C 1
ATOM 1817 O O . ALA A 1 232 ? -4.539 14.256 -1.011 1.00 76.75 232 ALA A O 1
ATOM 1818 N N . GLN A 1 233 ? -3.003 14.757 -2.580 1.00 74.62 233 GLN A N 1
ATOM 1819 C CA . GLN A 1 233 ? -2.222 13.518 -2.456 1.00 74.62 233 GLN A CA 1
ATOM 1820 C C . GLN A 1 233 ? -1.465 13.429 -1.127 1.00 74.62 233 GLN A C 1
ATOM 1822 O O . GLN A 1 233 ? -1.350 12.350 -0.551 1.00 74.62 233 GLN A O 1
ATOM 1827 N N . MET A 1 234 ? -0.988 14.562 -0.607 1.00 67.00 234 MET A N 1
ATOM 1828 C CA . MET A 1 234 ? -0.195 14.590 0.626 1.00 67.00 234 MET A CA 1
ATOM 1829 C C . MET A 1 234 ? -1.052 14.602 1.896 1.00 67.00 234 MET A C 1
ATOM 1831 O O . MET A 1 234 ? -0.612 14.151 2.951 1.00 67.00 234 MET A O 1
ATOM 1835 N N . LYS A 1 235 ? -2.294 15.097 1.824 1.00 75.06 235 LYS A N 1
ATOM 1836 C CA . LYS A 1 235 ? -3.193 15.216 2.984 1.00 75.06 235 LYS A CA 1
ATOM 1837 C C . LYS A 1 235 ? -3.467 13.886 3.720 1.00 75.06 235 LYS A C 1
ATOM 1839 O O . LYS A 1 235 ? -3.487 13.926 4.949 1.00 75.06 235 LYS A O 1
ATOM 1844 N N . PRO A 1 236 ? -3.650 12.730 3.049 1.00 71.62 236 PRO A N 1
ATOM 1845 C CA . PRO A 1 236 ? -3.799 11.426 3.703 1.00 71.62 236 PRO A CA 1
ATOM 1846 C C . PRO A 1 236 ? -2.548 10.934 4.440 1.00 71.62 236 PRO A C 1
ATOM 1848 O O . PRO A 1 236 ? -2.669 10.067 5.297 1.00 71.62 236 PRO A O 1
ATOM 1851 N N . GLN A 1 237 ? -1.366 11.475 4.123 1.00 70.62 237 GLN A N 1
ATOM 1852 C CA . GLN A 1 237 ? -0.093 11.072 4.732 1.00 70.62 237 GLN A CA 1
ATOM 1853 C C . GLN A 1 237 ? 0.191 11.800 6.059 1.00 70.62 237 GLN A C 1
ATOM 1855 O O . GLN A 1 237 ? 1.221 11.570 6.680 1.00 70.62 237 GLN A O 1
ATOM 1860 N N . LEU A 1 238 ? -0.699 12.698 6.499 1.00 68.94 238 LEU A N 1
ATOM 1861 C CA . LEU A 1 238 ? -0.543 13.476 7.730 1.00 68.94 238 LEU A CA 1
ATOM 1862 C C . LEU A 1 238 ? -1.126 12.734 8.956 1.00 68.94 238 LEU A C 1
ATOM 1864 O O . LEU A 1 238 ? -2.196 12.131 8.841 1.00 68.94 238 LEU A O 1
ATOM 1868 N N . PRO A 1 239 ? -0.515 12.848 10.155 1.00 72.62 239 PRO A N 1
ATOM 1869 C CA . PRO A 1 239 ? 0.676 13.638 10.459 1.00 72.62 239 PRO A CA 1
ATOM 1870 C C . PRO A 1 239 ? 1.983 12.946 10.062 1.00 72.62 239 PRO A C 1
ATOM 1872 O O . PRO A 1 239 ? 2.073 11.722 10.066 1.00 72.62 239 PRO A O 1
ATOM 1875 N N . LEU A 1 240 ? 3.012 13.743 9.768 1.00 75.31 240 LEU A N 1
ATOM 1876 C CA . LEU A 1 240 ? 4.349 13.233 9.443 1.00 75.31 240 LEU A CA 1
ATOM 1877 C C . LEU A 1 240 ? 5.343 13.612 10.527 1.00 75.31 240 LEU A C 1
ATOM 1879 O O . LEU A 1 240 ? 5.421 14.782 10.900 1.00 75.31 240 LEU A O 1
ATOM 1883 N N . ASN A 1 241 ? 6.148 12.648 10.962 1.00 77.25 241 ASN A N 1
ATOM 1884 C CA . ASN A 1 241 ? 7.139 12.847 12.012 1.00 77.25 241 ASN A CA 1
ATOM 1885 C C . ASN A 1 241 ? 8.495 13.239 11.411 1.00 77.25 241 ASN A C 1
ATOM 1887 O O . ASN A 1 241 ? 9.103 12.478 10.663 1.00 77.25 241 ASN A O 1
ATOM 1891 N N . PHE A 1 242 ? 8.996 14.414 11.781 1.00 71.12 242 PHE A N 1
ATOM 1892 C CA . PHE A 1 242 ? 10.325 14.922 11.446 1.00 71.12 242 PHE A CA 1
ATOM 1893 C C . PHE A 1 242 ? 11.108 15.173 12.739 1.00 71.12 242 PHE A C 1
ATOM 1895 O O . PHE A 1 242 ? 11.218 16.304 13.214 1.00 71.12 242 PHE A O 1
ATOM 1902 N N . GLY A 1 243 ? 11.663 14.105 13.322 1.00 80.00 243 GLY A N 1
ATOM 1903 C CA . GLY A 1 243 ? 12.230 14.168 14.675 1.00 80.00 243 GLY A CA 1
ATOM 1904 C C . GLY A 1 243 ? 11.133 14.505 15.687 1.00 80.00 243 GLY A C 1
ATOM 1905 O O . GLY A 1 243 ? 10.094 13.854 15.685 1.00 80.00 243 GLY A O 1
ATOM 1906 N N . ASP A 1 244 ? 11.326 15.563 16.478 1.00 73.44 244 ASP A N 1
ATOM 1907 C CA . ASP A 1 244 ? 10.343 16.045 17.468 1.00 73.44 244 ASP A CA 1
ATOM 1908 C C . ASP A 1 244 ? 9.257 16.966 16.878 1.00 73.44 244 ASP A C 1
ATOM 1910 O O . ASP A 1 244 ? 8.491 17.595 17.611 1.00 73.44 244 ASP A O 1
ATOM 1914 N N . THR A 1 245 ? 9.228 17.125 15.552 1.00 72.56 245 THR A N 1
ATOM 1915 C CA . THR A 1 245 ? 8.286 18.009 14.858 1.00 72.56 245 THR A CA 1
ATOM 1916 C C . THR A 1 245 ? 7.291 17.190 14.055 1.00 72.56 245 THR A C 1
ATOM 1918 O O . THR A 1 245 ? 7.684 16.347 13.256 1.00 72.56 245 THR A O 1
ATOM 1921 N N . GLU A 1 246 ? 6.006 17.480 14.207 1.00 80.12 246 GLU A N 1
ATOM 1922 C CA . GLU A 1 246 ? 4.945 16.811 13.462 1.00 80.12 246 GLU A CA 1
ATOM 1923 C C . GLU A 1 246 ? 4.342 17.774 12.430 1.00 80.12 246 GLU A C 1
ATOM 1925 O O . GLU A 1 246 ? 3.902 18.883 12.752 1.00 80.12 246 GLU A O 1
ATOM 1930 N N . ILE A 1 247 ? 4.325 17.374 11.158 1.00 80.19 247 ILE A N 1
ATOM 1931 C CA . ILE A 1 247 ? 3.634 18.117 10.100 1.00 80.19 247 ILE A CA 1
ATOM 1932 C C . ILE A 1 247 ? 2.163 17.732 10.144 1.00 80.19 247 ILE A C 1
ATOM 1934 O O . ILE A 1 247 ? 1.825 16.564 9.990 1.00 80.19 247 ILE A O 1
ATOM 1938 N N . TYR A 1 248 ? 1.284 18.721 10.298 1.00 80.38 248 TYR A N 1
ATOM 1939 C CA . TYR A 1 248 ? -0.155 18.488 10.478 1.00 80.38 248 TYR A CA 1
ATOM 1940 C C . TYR A 1 248 ? -1.029 19.105 9.401 1.00 80.38 248 TYR A C 1
ATOM 1942 O O . TYR A 1 248 ? -2.209 18.770 9.283 1.00 80.38 248 TYR A O 1
ATOM 1950 N N . ARG A 1 249 ? -0.486 20.049 8.634 1.00 82.62 249 ARG A N 1
ATOM 1951 C CA . ARG A 1 249 ? -1.249 20.735 7.604 1.00 82.62 249 ARG A CA 1
ATOM 1952 C C . ARG A 1 249 ? -0.362 21.031 6.413 1.00 82.62 249 ARG A C 1
ATOM 1954 O O . ARG A 1 249 ? 0.669 21.685 6.531 1.00 82.62 249 ARG A O 1
ATOM 1961 N N . ILE A 1 250 ? -0.855 20.602 5.264 1.00 82.50 250 ILE A N 1
ATOM 1962 C CA . ILE A 1 250 ? -0.395 21.022 3.952 1.00 82.50 250 ILE A CA 1
ATOM 1963 C C . ILE A 1 250 ? -1.565 21.765 3.321 1.00 82.50 250 ILE A C 1
ATOM 1965 O O . ILE A 1 250 ? -2.700 21.288 3.364 1.00 82.50 250 ILE A O 1
ATOM 1969 N N . SER A 1 251 ? -1.335 22.982 2.841 1.00 81.06 251 SER A N 1
ATOM 1970 C CA . SER A 1 251 ? -2.386 23.802 2.232 1.00 81.06 251 SER A CA 1
ATOM 1971 C C . SER A 1 251 ? -1.905 24.387 0.916 1.00 81.06 251 SER A C 1
ATOM 1973 O O . SER A 1 251 ? -0.835 24.994 0.852 1.00 81.06 251 SER A O 1
ATOM 1975 N N . ALA A 1 252 ? -2.724 24.204 -0.119 1.00 77.62 252 ALA A N 1
ATOM 1976 C CA . ALA A 1 252 ? -2.618 24.978 -1.344 1.00 77.62 252 ALA A CA 1
ATOM 1977 C C . ALA A 1 252 ? -3.056 26.431 -1.058 1.00 77.62 252 ALA A C 1
ATOM 1979 O O . ALA A 1 252 ? -3.907 26.648 -0.185 1.00 77.62 252 ALA A O 1
ATOM 1980 N N . PRO A 1 253 ? -2.478 27.421 -1.748 1.00 77.00 253 PRO A N 1
ATOM 1981 C CA . PRO A 1 253 ? -2.866 28.816 -1.590 1.00 77.00 253 PRO A CA 1
ATOM 1982 C C . PRO A 1 253 ? -4.315 29.042 -2.045 1.00 77.00 253 PRO A C 1
ATOM 1984 O O . PRO A 1 253 ? -4.842 28.318 -2.889 1.00 77.00 253 PRO A O 1
ATOM 1987 N N . SER A 1 254 ? -4.971 30.057 -1.476 1.00 64.56 254 SER A N 1
ATOM 1988 C CA . SER A 1 254 ? -6.369 30.397 -1.789 1.00 64.56 254 SER A CA 1
ATOM 1989 C C . SER A 1 254 ? -6.526 31.446 -2.898 1.00 64.56 254 SER A C 1
ATOM 1991 O O . SER A 1 254 ? -7.641 31.669 -3.366 1.00 64.56 254 SER A O 1
ATOM 1993 N N . LYS A 1 255 ? -5.435 32.103 -3.317 1.00 70.44 255 LYS A N 1
ATOM 1994 C CA . LYS A 1 255 ? -5.376 33.127 -4.384 1.00 70.44 255 LYS A CA 1
ATOM 1995 C C . LYS A 1 255 ? -4.120 32.907 -5.241 1.00 70.44 255 LYS A C 1
ATOM 1997 O O . LYS A 1 255 ? -3.382 31.988 -4.914 1.00 70.44 255 LYS A O 1
ATOM 2002 N N . ASN A 1 256 ? -3.913 33.697 -6.311 1.00 66.19 256 ASN A N 1
ATOM 2003 C CA . ASN A 1 256 ? -2.860 33.634 -7.367 1.00 66.19 256 ASN A CA 1
ATOM 2004 C C . ASN A 1 256 ? -1.386 33.640 -6.884 1.00 66.19 256 ASN A C 1
ATOM 2006 O O . ASN A 1 256 ? -0.510 34.299 -7.439 1.00 66.19 256 ASN A O 1
ATOM 2010 N N . GLU A 1 257 ? -1.104 32.915 -5.826 1.00 79.38 257 GLU A N 1
ATOM 2011 C CA . GLU A 1 257 ? 0.163 32.788 -5.160 1.00 79.38 257 GLU A CA 1
ATOM 2012 C C . GLU A 1 257 ? 0.859 31.537 -5.694 1.00 79.38 257 GLU A C 1
ATOM 2014 O O . GLU A 1 257 ? 0.313 30.437 -5.663 1.00 79.38 257 GLU A O 1
ATOM 2019 N N . ASN A 1 258 ? 2.088 31.693 -6.181 1.00 82.38 258 ASN A N 1
ATOM 2020 C CA . ASN A 1 258 ? 2.919 30.573 -6.625 1.00 82.38 258 ASN A CA 1
ATOM 2021 C C . ASN A 1 258 ? 3.680 29.959 -5.443 1.00 82.38 258 ASN A C 1
ATOM 2023 O O . ASN A 1 258 ? 4.898 29.795 -5.510 1.00 82.38 258 ASN A O 1
ATOM 2027 N N . TYR A 1 259 ? 2.991 29.670 -4.335 1.00 84.62 259 TYR A N 1
ATOM 2028 C CA . TYR A 1 259 ? 3.607 29.000 -3.195 1.00 84.62 259 TYR A CA 1
ATOM 2029 C C . TYR A 1 259 ? 2.639 28.141 -2.387 1.00 84.62 259 TYR A C 1
ATOM 2031 O O . TYR A 1 259 ? 1.448 28.418 -2.350 1.00 84.62 259 TYR A O 1
ATOM 2039 N N . PHE A 1 260 ? 3.140 27.091 -1.734 1.00 83.56 260 PHE A N 1
ATOM 2040 C CA . PHE A 1 260 ? 2.347 26.240 -0.837 1.00 83.56 260 PHE A CA 1
ATOM 2041 C C . PHE A 1 260 ? 2.880 26.270 0.588 1.00 83.56 260 PHE A C 1
ATOM 2043 O O . PHE A 1 260 ? 4.054 26.556 0.821 1.00 83.56 260 PHE A O 1
ATOM 2050 N N . TYR A 1 261 ? 2.001 25.956 1.539 1.00 87.25 261 TYR A N 1
ATOM 2051 C CA . TYR A 1 261 ? 2.301 26.026 2.961 1.00 87.25 261 TYR A CA 1
ATOM 2052 C C . TYR A 1 261 ? 2.420 24.632 3.564 1.00 87.25 261 TYR A C 1
ATOM 2054 O O . TYR A 1 261 ? 1.485 23.829 3.485 1.00 87.25 261 TYR A O 1
ATOM 2062 N N . ILE A 1 262 ? 3.535 24.391 4.244 1.00 86.62 262 ILE A N 1
ATOM 2063 C CA . ILE A 1 262 ? 3.693 23.308 5.210 1.00 86.62 262 ILE A CA 1
ATOM 2064 C C . ILE A 1 262 ? 3.646 23.941 6.597 1.00 86.62 262 ILE A C 1
ATOM 2066 O O . ILE A 1 262 ? 4.494 24.766 6.929 1.00 86.62 262 ILE A O 1
ATOM 2070 N N . THR A 1 263 ? 2.656 23.572 7.409 1.00 86.25 263 THR A N 1
ATOM 2071 C CA . THR A 1 263 ? 2.600 23.967 8.821 1.00 86.25 263 THR A CA 1
ATOM 2072 C C . THR A 1 263 ? 2.908 22.769 9.704 1.00 86.25 263 THR A C 1
ATOM 2074 O O . THR A 1 263 ? 2.207 21.749 9.663 1.00 86.25 263 THR A O 1
ATOM 2077 N N . ALA A 1 264 ? 3.936 22.922 10.528 1.00 87.00 264 ALA A N 1
ATOM 2078 C CA . ALA A 1 264 ? 4.374 21.929 11.488 1.00 87.00 264 ALA A CA 1
ATOM 2079 C C . ALA A 1 264 ? 4.215 22.446 12.924 1.00 87.00 264 ALA A C 1
ATOM 2081 O O . ALA A 1 264 ? 4.316 23.650 13.180 1.00 87.00 264 ALA A O 1
ATOM 2082 N N . TRP A 1 265 ? 3.942 21.526 13.845 1.00 83.12 265 TRP A N 1
ATOM 2083 C CA . TRP A 1 265 ? 3.710 21.813 15.257 1.00 83.12 265 TRP A CA 1
ATOM 2084 C C . TRP A 1 265 ? 4.575 20.909 16.126 1.00 83.12 265 TRP A C 1
ATOM 2086 O O . TRP A 1 265 ? 4.792 19.740 15.803 1.00 83.12 265 TRP A O 1
ATOM 2096 N N . THR A 1 266 ? 5.020 21.438 17.260 1.00 78.38 266 THR A N 1
ATOM 2097 C CA . THR A 1 266 ? 5.620 20.635 18.326 1.00 78.38 266 THR A CA 1
ATOM 2098 C C . THR A 1 266 ? 4.543 20.140 19.295 1.00 78.38 266 THR A C 1
ATOM 2100 O O . THR A 1 266 ? 3.693 20.931 19.728 1.00 78.38 266 THR A O 1
ATOM 2103 N N . PRO A 1 267 ? 4.524 18.844 19.657 1.00 77.88 267 PRO A N 1
ATOM 2104 C CA . PRO A 1 267 ? 3.594 18.320 20.651 1.00 77.88 267 PRO A CA 1
ATOM 2105 C C . PRO A 1 267 ? 3.666 19.086 21.974 1.00 77.88 267 PRO A C 1
ATOM 2107 O O . PRO A 1 267 ? 4.726 19.496 22.430 1.00 77.88 267 PRO A O 1
ATOM 2110 N N . ARG A 1 268 ? 2.539 19.221 22.677 1.00 75.19 268 ARG A N 1
ATOM 2111 C CA . ARG A 1 268 ? 2.501 19.935 23.970 1.00 75.19 268 ARG A CA 1
ATOM 2112 C C . ARG A 1 268 ? 3.367 19.285 25.062 1.00 75.19 268 ARG A C 1
ATOM 2114 O O . ARG A 1 268 ? 3.647 19.921 26.071 1.00 75.19 268 ARG A O 1
ATOM 2121 N N . SER A 1 269 ? 3.725 18.016 24.876 1.00 71.75 269 SER A N 1
ATOM 2122 C CA . SER A 1 269 ? 4.550 17.223 25.786 1.00 71.75 269 SER A CA 1
ATOM 2123 C C . SER A 1 269 ? 6.053 17.404 25.579 1.00 71.75 269 SER A C 1
ATOM 2125 O O . SER A 1 269 ? 6.814 16.957 26.432 1.00 71.75 269 SER A O 1
ATOM 2127 N N . THR A 1 270 ? 6.500 18.025 24.481 1.00 70.31 270 THR A N 1
ATOM 2128 C CA . THR A 1 270 ? 7.928 18.305 24.287 1.00 70.31 270 THR A CA 1
ATOM 2129 C C . THR A 1 270 ? 8.340 19.534 25.105 1.00 70.31 270 THR A C 1
ATOM 2131 O O . THR A 1 270 ? 7.567 20.498 25.164 1.00 70.31 270 THR A O 1
ATOM 2134 N N . PRO A 1 271 ? 9.536 19.540 25.728 1.00 77.94 271 PRO A N 1
ATOM 2135 C CA . PRO A 1 271 ? 10.098 20.736 26.353 1.00 77.94 271 PRO A CA 1
ATOM 2136 C C . PRO A 1 271 ? 10.066 21.927 25.383 1.00 77.94 271 PRO A C 1
ATOM 2138 O O . PRO A 1 271 ? 10.075 21.702 24.174 1.00 77.94 271 PRO A O 1
ATOM 2141 N N . PRO A 1 272 ? 10.043 23.186 25.858 1.00 75.06 272 PRO A N 1
ATOM 2142 C CA . PRO A 1 272 ? 10.065 24.347 24.974 1.00 75.06 272 PRO A CA 1
ATOM 2143 C C . PRO A 1 272 ? 11.256 24.262 24.012 1.00 75.06 272 PRO A C 1
ATOM 2145 O O . PRO A 1 272 ? 12.401 24.401 24.437 1.00 75.06 272 PRO A O 1
ATOM 2148 N N . VAL A 1 273 ? 10.986 24.030 22.728 1.00 75.81 273 VAL A N 1
ATOM 2149 C CA . VAL A 1 273 ? 12.035 23.926 21.710 1.00 75.81 273 VAL A CA 1
ATOM 2150 C C . VAL A 1 273 ? 12.218 25.276 21.028 1.00 75.81 273 VAL A C 1
ATOM 2152 O O . VAL A 1 273 ? 11.269 26.047 20.857 1.00 75.81 273 VAL A O 1
ATOM 2155 N N . ASP A 1 274 ? 13.449 25.581 20.623 1.00 86.75 274 ASP A N 1
ATOM 2156 C CA . ASP A 1 274 ? 13.713 26.721 19.757 1.00 86.75 274 ASP A CA 1
ATOM 2157 C C . ASP A 1 274 ? 13.109 26.485 18.361 1.00 86.75 274 ASP A C 1
ATOM 2159 O O . ASP A 1 274 ? 13.717 25.888 17.471 1.00 86.75 274 ASP A O 1
ATOM 2163 N N . THR A 1 275 ? 11.890 26.994 18.175 1.00 85.38 275 THR A N 1
ATOM 2164 C CA . THR A 1 275 ? 11.156 27.004 16.896 1.00 85.38 275 THR A CA 1
ATOM 2165 C C . THR A 1 275 ? 11.976 27.514 15.707 1.00 85.38 275 THR A C 1
ATOM 2167 O O . THR A 1 275 ? 11.746 27.069 14.584 1.00 85.38 275 THR A O 1
ATOM 2170 N N . ARG A 1 276 ? 12.961 28.403 15.919 1.00 87.50 276 ARG A N 1
ATOM 2171 C CA . ARG A 1 276 ? 13.846 28.882 14.849 1.00 87.50 276 ARG A CA 1
ATOM 2172 C C . ARG A 1 276 ? 14.815 27.789 14.403 1.00 87.50 276 ARG A C 1
ATOM 2174 O O . ARG A 1 276 ? 14.955 27.559 13.204 1.00 87.50 276 ARG A O 1
ATOM 2181 N N . SER A 1 277 ? 15.450 27.106 15.353 1.00 85.69 277 SER A N 1
ATOM 2182 C CA . SER A 1 277 ? 16.345 25.977 15.077 1.00 85.69 277 SER A CA 1
ATOM 2183 C C . SER A 1 277 ? 15.604 24.802 14.433 1.00 85.69 277 SER A C 1
ATOM 2185 O O . SER A 1 277 ? 16.096 24.238 13.459 1.00 85.69 277 SER A O 1
ATOM 2187 N N . GLN A 1 278 ? 14.385 24.488 14.885 1.00 84.62 278 GLN A N 1
ATOM 2188 C CA . GLN A 1 278 ? 13.554 23.455 14.251 1.00 84.62 278 GLN A CA 1
ATOM 2189 C C . GLN A 1 278 ? 13.124 23.824 12.832 1.00 84.62 278 GLN A C 1
ATOM 2191 O O . GLN A 1 278 ? 13.206 22.989 11.935 1.00 84.62 278 GLN A O 1
ATOM 2196 N N . SER A 1 279 ? 12.698 25.071 12.607 1.00 86.38 279 SER A N 1
ATOM 2197 C CA . SER A 1 279 ? 12.339 25.546 11.267 1.00 86.38 279 SER A CA 1
ATOM 2198 C C . SER A 1 279 ? 13.534 25.452 10.312 1.00 86.38 279 SER A C 1
ATOM 2200 O O . SER A 1 279 ? 13.383 24.979 9.185 1.00 86.38 279 SER A O 1
ATOM 2202 N N . ARG A 1 280 ? 14.748 25.786 10.779 1.00 87.81 280 ARG A N 1
ATOM 2203 C CA . ARG A 1 280 ? 15.987 25.626 10.003 1.00 87.81 280 ARG A CA 1
ATOM 2204 C C . ARG A 1 280 ? 16.300 24.158 9.695 1.00 87.81 280 ARG A C 1
ATOM 2206 O O . ARG A 1 280 ? 16.542 23.836 8.538 1.00 87.81 280 ARG A O 1
ATOM 2213 N N . ALA A 1 281 ? 16.234 23.271 10.687 1.00 83.69 281 ALA A N 1
ATOM 2214 C CA . ALA A 1 281 ? 16.483 21.842 10.488 1.00 83.69 281 ALA A CA 1
ATOM 2215 C C . ALA A 1 281 ? 15.459 21.204 9.531 1.00 83.69 281 ALA A C 1
ATOM 2217 O O . ALA A 1 281 ? 15.807 20.385 8.678 1.00 83.69 281 ALA A O 1
ATOM 2218 N N . LEU A 1 282 ? 14.188 21.605 9.636 1.00 84.94 282 LEU A N 1
ATOM 2219 C CA . LEU A 1 282 ? 13.135 21.173 8.721 1.00 84.94 282 LEU A CA 1
ATOM 2220 C C . LEU A 1 282 ? 13.386 21.699 7.302 1.00 84.94 282 LEU A C 1
ATOM 2222 O O . LEU A 1 282 ? 13.256 20.942 6.343 1.00 84.94 282 LEU A O 1
ATOM 2226 N N . LYS A 1 283 ? 13.806 22.964 7.163 1.00 89.56 283 LYS A N 1
ATOM 2227 C CA . LYS A 1 283 ? 14.228 23.540 5.880 1.00 89.56 283 LYS A CA 1
ATOM 2228 C C . LYS A 1 283 ? 15.350 22.708 5.255 1.00 89.56 283 LYS A C 1
ATOM 2230 O O . LYS A 1 283 ? 15.195 22.278 4.121 1.00 89.56 283 LYS A O 1
ATOM 2235 N N . GLU A 1 284 ? 16.437 22.450 5.978 1.00 85.69 284 GLU A N 1
ATOM 2236 C CA . GLU A 1 284 ? 17.601 21.701 5.475 1.00 85.69 284 GLU A CA 1
ATOM 2237 C C . GLU A 1 284 ? 17.228 20.302 4.969 1.00 85.69 2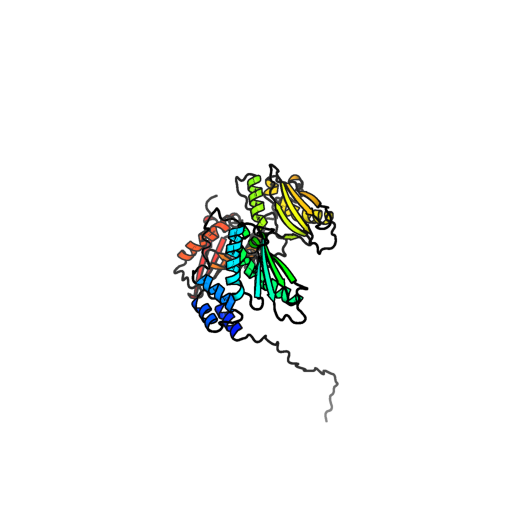84 GLU A C 1
ATOM 2239 O O . GLU A 1 284 ? 17.675 19.899 3.896 1.00 85.69 284 GLU A O 1
ATOM 2244 N N . LYS A 1 285 ? 16.334 19.598 5.676 1.00 83.44 285 LYS A N 1
ATOM 2245 C CA . LYS A 1 285 ? 15.818 18.295 5.227 1.00 83.44 285 LYS A CA 1
ATOM 2246 C C . LYS A 1 285 ? 14.978 18.394 3.955 1.00 83.44 285 LYS A C 1
ATOM 2248 O O . LYS A 1 285 ? 15.078 17.532 3.088 1.00 83.44 285 LYS A O 1
ATOM 2253 N N . LEU A 1 286 ? 14.150 19.433 3.838 1.00 86.25 286 LEU A N 1
ATOM 2254 C CA . LEU A 1 286 ? 13.228 19.590 2.714 1.00 86.25 286 LEU A CA 1
ATOM 2255 C C . LEU A 1 286 ? 13.883 20.199 1.466 1.00 86.25 286 LEU A C 1
ATOM 2257 O O . LEU A 1 286 ? 13.331 20.033 0.385 1.00 86.25 286 LEU A O 1
ATOM 2261 N N . VAL A 1 287 ? 15.040 20.867 1.574 1.00 89.12 287 VAL A N 1
ATOM 2262 C CA . VAL A 1 287 ? 15.737 21.497 0.431 1.00 89.12 287 VAL A CA 1
ATOM 2263 C C . VAL A 1 287 ? 16.028 20.491 -0.682 1.00 89.12 287 VAL A C 1
ATOM 2265 O O . VAL A 1 287 ? 15.680 20.753 -1.829 1.00 89.12 287 VAL A O 1
ATOM 2268 N N . SER A 1 288 ? 16.629 19.340 -0.362 1.00 80.00 288 SER A N 1
ATOM 2269 C CA . SER A 1 288 ? 17.004 18.329 -1.368 1.00 80.00 288 SER A CA 1
ATOM 2270 C C . SER A 1 288 ? 15.778 17.763 -2.091 1.00 80.00 288 SER A C 1
ATOM 2272 O O . SER A 1 288 ? 15.735 17.683 -3.320 1.00 80.00 288 SER A O 1
ATOM 2274 N N . ASP A 1 289 ? 14.734 17.450 -1.325 1.00 82.81 289 ASP A N 1
ATOM 2275 C CA . ASP A 1 289 ? 13.479 16.935 -1.862 1.00 82.81 289 ASP A CA 1
ATOM 2276 C C . ASP A 1 289 ? 12.751 17.986 -2.712 1.00 82.81 289 ASP A C 1
ATOM 2278 O O . ASP A 1 289 ? 12.241 17.668 -3.786 1.00 82.81 289 ASP A O 1
ATOM 2282 N N . TYR A 1 290 ? 12.736 19.244 -2.264 1.00 87.31 290 TYR A N 1
ATOM 2283 C CA . TYR A 1 290 ? 12.114 20.358 -2.973 1.00 87.31 290 TYR A CA 1
ATOM 2284 C C . TYR A 1 290 ? 12.844 20.654 -4.283 1.00 87.31 290 TYR A C 1
ATOM 2286 O O . TYR A 1 290 ? 12.197 20.719 -5.327 1.00 87.31 290 TYR A O 1
ATOM 2294 N N . CYS A 1 291 ? 14.174 20.759 -4.262 1.00 87.94 291 CYS A N 1
ATOM 2295 C CA . CYS A 1 291 ? 14.961 21.073 -5.454 1.00 87.94 291 CYS A CA 1
ATOM 2296 C C . CYS A 1 291 ? 14.896 19.974 -6.528 1.00 87.94 291 CYS A C 1
ATOM 2298 O O . CYS A 1 291 ? 15.022 20.278 -7.711 1.00 87.94 291 CYS A O 1
ATOM 2300 N N . GLY A 1 292 ? 14.639 18.716 -6.149 1.00 80.56 292 GLY A N 1
ATOM 2301 C CA . GLY A 1 292 ? 14.394 17.619 -7.094 1.00 80.56 292 GLY A CA 1
ATOM 2302 C C . GLY A 1 292 ? 12.952 17.515 -7.609 1.00 80.56 292 GLY A C 1
ATOM 2303 O O . GLY A 1 292 ? 12.674 16.670 -8.459 1.00 80.56 292 GLY A O 1
ATOM 2304 N N . SER A 1 293 ? 12.030 18.328 -7.090 1.00 84.19 293 SER A N 1
ATOM 2305 C CA . SER A 1 293 ? 10.599 18.191 -7.359 1.00 84.19 293 SER A CA 1
ATOM 2306 C C . SER A 1 293 ? 10.124 18.971 -8.585 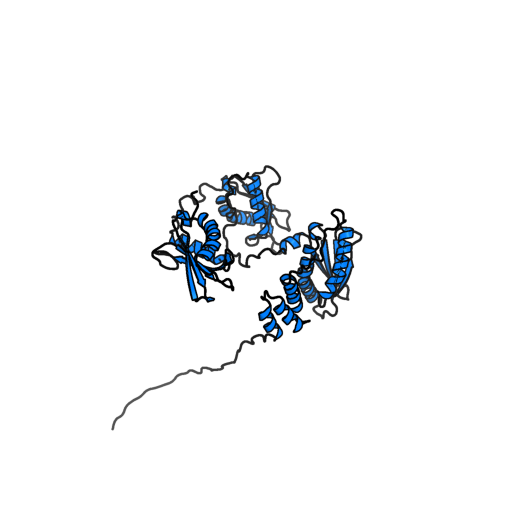1.00 84.19 293 SER A C 1
ATOM 2308 O O . SER A 1 293 ? 10.689 19.994 -8.981 1.00 84.19 293 SER A O 1
ATOM 2310 N N . GLU A 1 294 ? 8.992 18.536 -9.132 1.00 84.88 294 GLU A N 1
ATOM 2311 C CA . GLU A 1 294 ? 8.265 19.260 -10.177 1.00 84.88 294 GLU A CA 1
ATOM 2312 C C . GLU A 1 294 ? 7.801 20.655 -9.703 1.00 84.88 294 GLU A C 1
ATOM 2314 O O . GLU A 1 294 ? 7.692 21.580 -10.506 1.00 84.88 294 GLU A O 1
ATOM 2319 N N . ALA A 1 295 ? 7.618 20.855 -8.390 1.00 85.56 295 ALA A N 1
ATOM 2320 C CA . ALA A 1 295 ? 7.283 22.160 -7.820 1.00 85.56 295 ALA A CA 1
ATOM 2321 C C . ALA A 1 295 ? 8.407 23.187 -8.047 1.00 85.56 295 ALA A C 1
ATOM 2323 O O . ALA A 1 295 ? 8.140 24.300 -8.509 1.00 85.56 295 ALA A O 1
ATOM 2324 N N . ALA A 1 296 ? 9.665 22.801 -7.803 1.00 88.38 296 ALA A N 1
ATOM 2325 C CA . ALA A 1 296 ? 10.814 23.667 -8.065 1.00 88.38 296 ALA A CA 1
ATOM 2326 C C . ALA A 1 296 ? 10.958 23.977 -9.564 1.00 88.38 296 ALA A C 1
ATOM 2328 O O . ALA A 1 296 ? 11.158 25.138 -9.930 1.00 88.38 296 ALA A O 1
ATOM 2329 N N . ARG A 1 297 ? 10.756 22.979 -10.441 1.00 85.75 297 ARG A N 1
ATOM 2330 C CA . ARG A 1 297 ? 10.782 23.165 -11.908 1.00 85.75 297 ARG A CA 1
ATOM 2331 C C . ARG A 1 297 ? 9.708 24.137 -12.398 1.00 85.75 297 ARG A C 1
ATOM 2333 O O . ARG A 1 297 ? 9.974 24.977 -13.253 1.00 85.75 297 ARG A O 1
ATOM 2340 N N . ARG A 1 298 ? 8.519 24.088 -11.793 1.00 86.81 298 ARG A N 1
ATOM 2341 C CA . ARG A 1 298 ? 7.386 24.993 -12.067 1.00 86.81 298 ARG A CA 1
ATOM 2342 C C . ARG A 1 298 ? 7.510 26.370 -11.415 1.00 86.81 298 ARG A C 1
ATOM 2344 O O . ARG A 1 298 ? 6.574 27.169 -11.476 1.00 86.81 298 ARG A O 1
ATOM 2351 N N . LYS A 1 299 ? 8.661 26.658 -10.804 1.00 92.12 299 LYS A N 1
ATOM 2352 C CA . LYS A 1 299 ? 8.964 27.899 -10.084 1.00 92.12 299 LYS A CA 1
ATOM 2353 C C . LYS A 1 299 ? 8.011 28.182 -8.910 1.00 92.12 299 LYS A C 1
ATOM 2355 O O . LYS A 1 299 ? 7.755 29.339 -8.576 1.00 92.12 299 LYS A O 1
ATOM 2360 N N . ILE A 1 300 ? 7.485 27.136 -8.277 1.00 90.12 300 ILE A N 1
ATOM 2361 C CA . ILE A 1 300 ? 6.572 27.235 -7.136 1.00 90.12 300 ILE A CA 1
ATOM 2362 C C . ILE A 1 300 ? 7.396 27.284 -5.853 1.00 90.12 300 ILE A C 1
ATOM 2364 O O . ILE A 1 300 ? 8.115 26.342 -5.565 1.00 90.12 300 ILE A O 1
ATOM 2368 N N . THR A 1 301 ? 7.258 28.343 -5.059 1.00 91.75 301 THR A N 1
ATOM 2369 C CA . THR A 1 301 ? 7.963 28.498 -3.776 1.00 91.75 301 THR A CA 1
ATOM 2370 C C . THR A 1 301 ? 7.344 27.609 -2.689 1.00 91.75 301 THR A C 1
ATOM 2372 O O . THR A 1 301 ? 6.127 27.484 -2.580 1.00 91.75 301 THR A O 1
ATOM 2375 N N . LEU A 1 302 ? 8.164 27.009 -1.830 1.00 92.06 302 LEU A N 1
ATOM 2376 C CA . LEU A 1 302 ? 7.701 26.254 -0.664 1.00 92.06 302 LEU A CA 1
ATOM 2377 C C . LEU A 1 302 ? 7.830 27.106 0.607 1.00 92.06 302 LEU A C 1
ATOM 2379 O O . LEU A 1 302 ? 8.931 27.487 0.996 1.00 92.06 302 LEU A O 1
ATOM 2383 N N . ALA A 1 303 ? 6.713 27.401 1.272 1.00 92.44 303 ALA A N 1
ATOM 2384 C CA . ALA A 1 303 ? 6.685 28.100 2.553 1.00 92.44 303 ALA A CA 1
ATOM 2385 C C . ALA A 1 303 ? 6.540 27.098 3.709 1.00 92.44 303 ALA A C 1
ATOM 2387 O O . ALA A 1 303 ? 5.545 26.383 3.822 1.00 92.44 303 ALA A O 1
ATOM 2388 N N . ILE A 1 304 ? 7.527 27.062 4.598 1.00 91.81 304 ILE A N 1
ATOM 2389 C CA . ILE A 1 304 ? 7.581 26.182 5.767 1.00 91.81 304 ILE A CA 1
ATOM 2390 C C . ILE A 1 304 ? 7.343 27.036 7.005 1.00 91.81 304 ILE A C 1
ATOM 2392 O O . ILE A 1 304 ? 8.097 27.971 7.244 1.00 91.81 304 ILE A O 1
ATOM 2396 N N . TRP A 1 305 ? 6.335 26.707 7.805 1.00 90.62 305 TRP A N 1
ATOM 2397 C CA . TRP A 1 305 ? 6.016 27.392 9.054 1.00 90.62 305 TRP A CA 1
ATOM 2398 C C . TRP A 1 305 ? 6.044 26.403 10.212 1.00 90.62 305 TRP A C 1
ATOM 2400 O O . TRP A 1 305 ? 5.294 25.428 10.213 1.00 90.62 305 TRP A O 1
ATOM 2410 N N . VAL A 1 306 ? 6.880 26.673 11.212 1.00 90.50 306 VAL A N 1
ATOM 2411 C CA . VAL A 1 306 ? 6.923 25.902 12.460 1.00 90.50 306 VAL A CA 1
ATOM 2412 C C . VAL A 1 306 ? 6.380 26.768 13.588 1.00 90.50 306 VAL A C 1
ATOM 2414 O O . VAL A 1 306 ? 6.878 27.875 13.812 1.00 90.50 306 VAL A O 1
ATOM 2417 N N . SER A 1 307 ? 5.357 26.267 14.279 1.00 87.00 307 SER A N 1
ATOM 2418 C CA . SER A 1 307 ? 4.686 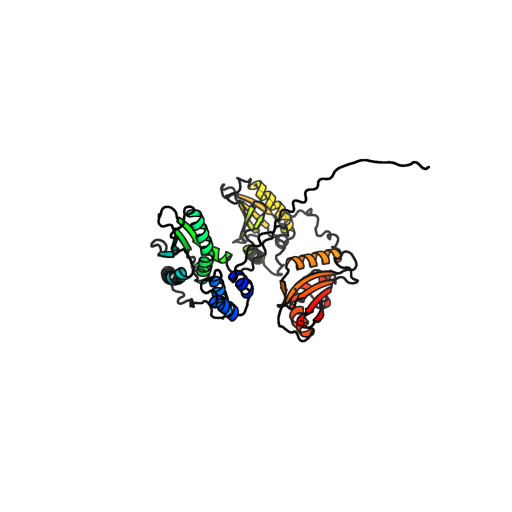26.962 15.380 1.00 87.00 307 SER A CA 1
ATOM 2419 C C . SER A 1 307 ? 4.805 26.170 16.680 1.00 87.00 307 SER A C 1
ATOM 2421 O O . SER A 1 307 ? 4.538 24.968 16.709 1.00 87.00 307 SER A O 1
ATOM 2423 N N . ASP A 1 308 ? 5.157 26.856 17.769 1.00 84.69 308 ASP A N 1
ATOM 2424 C CA . ASP A 1 308 ? 5.045 26.309 19.125 1.00 84.69 308 ASP A CA 1
ATOM 2425 C C . ASP A 1 308 ? 3.590 26.439 19.603 1.00 84.69 308 ASP A C 1
ATOM 2427 O O . ASP A 1 308 ? 2.969 27.499 19.503 1.00 84.69 308 ASP A O 1
ATOM 2431 N N . ASN A 1 309 ? 3.038 25.358 20.149 1.00 73.75 309 ASN A N 1
ATOM 2432 C CA . ASN A 1 309 ? 1.697 25.346 20.731 1.00 73.75 309 ASN A CA 1
ATOM 2433 C C . ASN A 1 309 ? 1.551 26.273 21.955 1.00 73.75 309 ASN A C 1
ATOM 2435 O O . ASN A 1 309 ? 0.436 26.684 22.282 1.00 73.75 309 ASN A O 1
ATOM 2439 N N . ASN A 1 310 ? 2.648 26.593 22.648 1.00 70.88 310 ASN A N 1
ATOM 2440 C CA . ASN A 1 310 ? 2.625 27.332 23.914 1.00 70.88 310 ASN A CA 1
ATOM 2441 C C . ASN A 1 310 ? 3.039 28.803 23.782 1.00 70.88 310 ASN A C 1
ATOM 2443 O O . ASN A 1 310 ? 2.658 29.633 24.608 1.00 70.88 310 ASN A O 1
ATOM 2447 N N . LYS A 1 311 ? 3.806 29.154 22.751 1.00 58.34 311 LYS A N 1
ATOM 2448 C CA . LYS A 1 311 ? 4.281 30.517 22.504 1.00 58.34 311 LYS A CA 1
ATOM 2449 C C . LYS A 1 311 ? 3.762 30.897 21.130 1.00 58.34 311 LYS A C 1
ATOM 2451 O O . LYS A 1 311 ? 4.063 30.193 20.183 1.00 58.34 311 LYS A O 1
ATOM 2456 N N . ARG A 1 312 ? 3.023 32.006 20.985 1.00 70.69 312 ARG A N 1
ATOM 2457 C CA . ARG A 1 312 ? 2.523 32.546 19.691 1.00 70.69 312 ARG A CA 1
ATOM 2458 C C . ARG A 1 312 ? 3.646 32.946 18.700 1.00 70.69 312 ARG A C 1
ATOM 2460 O O . ARG A 1 312 ? 3.496 33.889 17.933 1.00 70.69 312 ARG A O 1
ATOM 2467 N N . LYS A 1 313 ? 4.805 32.296 18.763 1.00 79.75 313 LYS A N 1
ATOM 2468 C CA . LYS A 1 313 ? 5.963 32.473 17.907 1.00 79.75 313 LYS A CA 1
ATOM 2469 C C . LYS A 1 313 ? 5.901 31.395 16.833 1.00 79.75 313 LYS A C 1
ATOM 2471 O O . LYS A 1 313 ? 6.002 30.206 17.121 1.00 79.75 313 LYS A O 1
ATOM 2476 N N . SER A 1 314 ? 5.724 31.842 15.601 1.00 85.56 314 SER A N 1
ATOM 2477 C CA . SER A 1 314 ? 5.854 31.030 14.400 1.00 85.56 314 SER A CA 1
ATOM 2478 C C . SER A 1 314 ? 7.097 31.482 13.646 1.00 85.56 314 SER A C 1
ATOM 2480 O O . SER A 1 314 ? 7.281 32.686 13.451 1.00 85.56 314 SER A O 1
ATOM 2482 N N . PHE A 1 315 ? 7.925 30.543 13.196 1.00 90.44 315 PHE A N 1
ATOM 2483 C CA . PHE A 1 315 ? 9.065 30.847 12.334 1.00 90.44 315 PHE A CA 1
ATOM 2484 C C . PHE A 1 315 ? 8.854 30.252 10.950 1.00 90.44 315 PHE A C 1
ATOM 2486 O O . PHE A 1 315 ? 8.676 29.040 10.797 1.00 90.44 315 PHE A O 1
ATOM 2493 N N . GLY A 1 316 ? 8.877 31.137 9.955 1.00 91.62 316 GLY A N 1
ATOM 2494 C CA . GLY A 1 316 ? 8.715 30.808 8.550 1.00 91.62 316 GLY A CA 1
ATOM 2495 C C . GLY A 1 316 ? 10.048 30.762 7.804 1.00 91.62 316 GLY A C 1
ATOM 2496 O O . GLY A 1 316 ? 10.890 31.644 7.983 1.00 91.62 316 GLY A O 1
ATOM 2497 N N . HIS A 1 317 ? 10.212 29.786 6.918 1.00 92.81 317 HIS A N 1
ATOM 2498 C CA . HIS A 1 317 ? 11.213 29.799 5.856 1.00 92.81 317 HIS A CA 1
ATOM 2499 C C . HIS A 1 317 ? 10.526 29.699 4.500 1.00 92.81 317 HIS A C 1
ATOM 2501 O O . HIS A 1 317 ? 9.552 28.972 4.338 1.00 92.81 317 HIS A O 1
ATOM 2507 N N . MET A 1 318 ? 11.061 30.414 3.517 1.00 92.50 318 MET A N 1
ATOM 2508 C CA . MET A 1 318 ? 10.716 30.210 2.117 1.00 92.50 318 MET A CA 1
ATOM 2509 C C . MET A 1 318 ? 11.863 29.455 1.453 1.00 92.50 318 MET A C 1
ATOM 2511 O O . MET A 1 318 ? 13.027 29.777 1.685 1.00 92.50 318 MET A O 1
ATOM 2515 N N . LEU A 1 319 ? 11.510 28.442 0.674 1.00 92.06 319 LEU A N 1
ATOM 2516 C CA . LEU A 1 319 ? 12.367 27.758 -0.276 1.00 92.06 319 LEU A CA 1
ATOM 2517 C C . LEU A 1 319 ? 11.924 28.194 -1.662 1.00 92.06 319 LEU A C 1
ATOM 2519 O O . LEU A 1 319 ? 10.913 27.731 -2.188 1.00 92.06 319 LEU A O 1
ATOM 2523 N N . ARG A 1 320 ? 12.639 29.165 -2.214 1.00 93.12 320 ARG A N 1
ATOM 2524 C CA . ARG A 1 320 ? 12.428 29.671 -3.565 1.00 93.12 320 ARG A CA 1
ATOM 2525 C C . ARG A 1 320 ? 13.152 28.765 -4.556 1.00 93.12 320 ARG A C 1
ATOM 2527 O O . ARG A 1 320 ? 14.168 28.172 -4.210 1.00 93.12 320 ARG A O 1
ATOM 2534 N N . PRO A 1 321 ? 12.696 28.691 -5.813 1.00 89.38 321 PRO A N 1
ATOM 2535 C CA . PRO A 1 321 ? 13.426 27.979 -6.863 1.00 89.38 321 PRO A CA 1
ATOM 2536 C C . PRO A 1 321 ? 14.890 28.436 -6.986 1.00 89.38 321 PRO A C 1
ATOM 2538 O O . PRO A 1 321 ? 15.763 27.615 -7.215 1.00 89.38 321 PRO A O 1
ATOM 2541 N N . GLY A 1 322 ? 15.170 29.726 -6.761 1.00 89.75 322 GLY A N 1
ATOM 2542 C CA . GLY A 1 322 ? 16.536 30.266 -6.754 1.00 89.75 322 GLY A CA 1
ATOM 2543 C C . GLY A 1 322 ? 17.381 29.896 -5.527 1.00 89.75 322 GLY A C 1
ATOM 2544 O O . GLY A 1 322 ? 18.596 30.042 -5.579 1.00 89.75 322 GLY A O 1
ATOM 2545 N N . ASP A 1 323 ? 16.771 29.394 -4.445 1.00 88.31 323 ASP A N 1
ATOM 2546 C CA . ASP A 1 323 ? 17.512 28.865 -3.288 1.00 88.31 323 ASP A CA 1
ATOM 2547 C C . ASP A 1 323 ? 18.120 27.488 -3.594 1.00 88.31 323 ASP A C 1
ATOM 2549 O O . ASP A 1 323 ? 19.019 27.029 -2.886 1.00 88.31 323 ASP A O 1
ATOM 2553 N N . CYS A 1 324 ? 17.667 26.842 -4.673 1.00 87.44 324 CYS A N 1
ATOM 2554 C CA . CYS A 1 324 ? 18.378 25.743 -5.305 1.00 87.44 324 CYS A CA 1
ATOM 2555 C C . CYS A 1 324 ? 19.591 26.335 -6.032 1.00 87.44 324 CYS A C 1
ATOM 2557 O O . CYS A 1 324 ? 19.569 26.557 -7.240 1.00 87.44 324 CYS A O 1
ATOM 2559 N N . SER A 1 325 ? 20.625 26.672 -5.258 1.00 71.88 325 SER A N 1
ATOM 2560 C CA . SER A 1 325 ? 21.936 27.084 -5.758 1.00 71.88 325 SER A CA 1
ATOM 2561 C C . SER A 1 325 ? 22.377 26.181 -6.914 1.00 71.88 325 SER A C 1
ATOM 2563 O O . SER A 1 325 ? 22.159 24.972 -6.881 1.00 71.88 325 SER A O 1
ATOM 2565 N N . THR A 1 326 ? 23.073 26.742 -7.903 1.00 51.56 326 THR A N 1
ATOM 2566 C CA . THR A 1 326 ? 23.774 25.979 -8.953 1.00 51.56 326 THR A CA 1
ATOM 2567 C C . THR A 1 326 ? 24.844 25.027 -8.389 1.00 51.56 326 THR A C 1
ATOM 2569 O O . THR A 1 326 ? 25.366 24.202 -9.129 1.00 51.56 326 THR A O 1
ATOM 2572 N N . ASN A 1 327 ? 25.139 25.133 -7.083 1.00 44.84 327 ASN A N 1
ATOM 2573 C CA . ASN A 1 327 ? 25.950 24.217 -6.278 1.00 44.84 327 ASN A CA 1
ATOM 2574 C C . ASN A 1 327 ? 25.113 23.338 -5.325 1.00 44.84 327 ASN A C 1
ATOM 2576 O O . ASN A 1 327 ? 25.640 22.803 -4.352 1.00 44.84 327 ASN A O 1
ATOM 2580 N N . VAL A 1 328 ? 23.822 23.114 -5.591 1.00 45.53 328 VAL A N 1
ATOM 2581 C CA . VAL A 1 328 ? 23.358 21.726 -5.477 1.00 45.53 328 VAL A CA 1
ATOM 2582 C C . VAL A 1 328 ? 24.278 21.003 -6.457 1.00 45.53 328 VAL A C 1
ATOM 2584 O O . VAL A 1 328 ? 24.260 21.417 -7.619 1.00 45.53 328 VAL A O 1
ATOM 2587 N N . PRO A 1 329 ? 25.151 20.056 -6.034 1.00 37.47 329 PRO A N 1
ATOM 2588 C CA . PRO A 1 329 ? 25.941 19.297 -6.991 1.00 37.47 329 PRO A CA 1
ATOM 2589 C C . PRO A 1 329 ? 24.950 18.906 -8.049 1.00 37.47 329 PRO A C 1
ATOM 2591 O O . PRO A 1 329 ? 23.892 18.387 -7.688 1.00 37.47 329 PRO A O 1
ATOM 2594 N N . SER A 1 330 ? 25.205 19.316 -9.287 1.00 40.62 330 SER A N 1
ATOM 2595 C CA . SER A 1 330 ? 24.311 18.984 -10.365 1.00 40.62 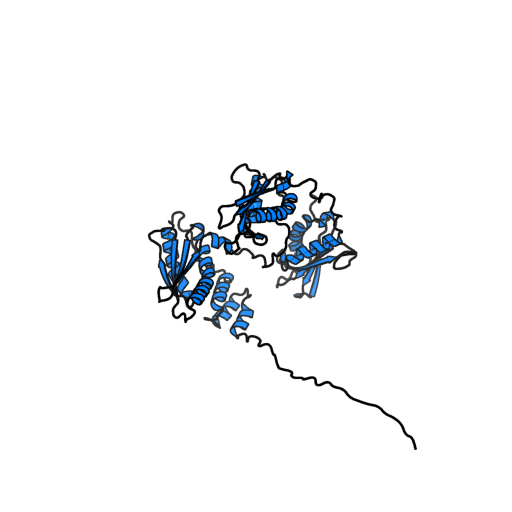330 SER A CA 1
ATOM 2596 C C . SER A 1 330 ? 24.075 17.484 -10.227 1.00 40.62 330 SER A C 1
ATOM 2598 O O . SER A 1 330 ? 24.970 16.687 -10.472 1.00 40.62 330 SER A O 1
ATOM 2600 N N . VAL A 1 331 ? 22.893 17.082 -9.757 1.00 42.38 331 VAL A N 1
ATOM 2601 C CA . VAL A 1 331 ? 22.458 15.685 -9.846 1.00 42.38 331 VAL A CA 1
ATOM 2602 C C . VAL A 1 331 ? 22.052 15.417 -11.311 1.00 42.38 331 VAL A C 1
ATOM 2604 O O . VAL A 1 331 ? 21.536 14.362 -11.648 1.00 42.38 331 VAL A O 1
ATOM 2607 N N . TYR A 1 332 ? 22.326 16.393 -12.191 1.00 40.72 332 TYR A N 1
ATOM 2608 C CA . TYR A 1 332 ? 22.517 16.279 -13.628 1.00 40.72 332 TYR A CA 1
ATOM 2609 C C . TYR A 1 332 ? 23.939 16.689 -14.088 1.00 40.72 332 TYR A C 1
ATOM 2611 O O . TYR A 1 332 ? 24.137 17.089 -15.227 1.00 40.72 332 TYR A O 1
ATOM 2619 N N . SER A 1 333 ? 24.974 16.589 -13.251 1.00 34.94 333 SER A N 1
ATOM 2620 C CA . SER A 1 333 ? 26.091 15.766 -13.691 1.00 34.94 333 SER A CA 1
ATOM 2621 C C . SER A 1 333 ? 25.463 14.390 -13.636 1.00 34.94 333 SER A C 1
ATOM 2623 O O . SER A 1 333 ? 24.856 14.109 -12.597 1.00 34.94 333 SER A O 1
ATOM 2625 N N . PRO A 1 334 ? 25.471 13.590 -14.715 1.00 40.00 334 PRO A N 1
ATOM 2626 C CA . PRO A 1 334 ? 24.975 12.231 -14.614 1.00 40.00 334 PRO A CA 1
ATOM 2627 C C . PRO A 1 334 ? 25.635 11.661 -13.364 1.00 40.00 334 PRO A C 1
ATOM 2629 O O . PRO A 1 334 ? 26.860 11.535 -13.312 1.00 40.00 334 PRO A O 1
ATOM 2632 N N . THR A 1 335 ? 24.846 11.423 -12.308 1.00 42.25 335 THR A N 1
ATOM 2633 C CA . THR A 1 335 ? 25.255 10.499 -11.259 1.00 42.25 335 THR A CA 1
ATOM 2634 C C . THR A 1 335 ? 25.832 9.331 -12.030 1.00 42.25 335 THR A C 1
ATOM 2636 O O . THR A 1 335 ? 25.157 8.945 -12.994 1.00 42.25 335 THR A O 1
ATOM 2639 N N . PRO A 1 336 ? 27.065 8.863 -11.728 1.00 47.69 336 PRO A N 1
ATOM 2640 C CA . PRO A 1 336 ? 27.681 7.775 -12.481 1.00 47.69 336 PRO A CA 1
ATOM 2641 C C . PRO A 1 336 ? 26.577 6.764 -12.699 1.00 47.69 336 PRO A C 1
ATOM 2643 O O . PRO A 1 336 ? 25.950 6.348 -11.720 1.00 47.69 336 PRO A O 1
ATOM 2646 N N . THR A 1 337 ? 26.174 6.621 -13.968 1.00 73.38 337 THR A N 1
ATOM 2647 C CA . THR A 1 337 ? 24.880 6.037 -14.317 1.00 73.38 337 THR A CA 1
ATOM 2648 C C . THR A 1 337 ? 24.847 4.729 -13.582 1.00 73.38 337 THR A C 1
ATOM 2650 O O . THR A 1 337 ? 25.719 3.909 -13.873 1.00 73.38 337 THR A O 1
ATOM 2653 N N . LYS A 1 338 ? 23.941 4.593 -12.591 1.00 86.75 338 LYS A N 1
ATOM 2654 C CA . LYS A 1 338 ? 23.856 3.372 -11.782 1.00 86.75 338 LYS A CA 1
ATOM 2655 C C . LYS A 1 338 ? 24.041 2.222 -12.742 1.00 86.75 338 LYS A C 1
ATOM 2657 O O . LYS A 1 338 ? 23.344 2.198 -13.769 1.00 86.75 338 LYS A O 1
ATOM 2662 N N . THR A 1 339 ? 25.012 1.367 -12.465 1.00 93.25 339 THR A N 1
ATOM 2663 C CA . THR A 1 339 ? 25.219 0.174 -13.274 1.00 93.25 339 THR A CA 1
ATOM 2664 C C . THR A 1 339 ? 23.886 -0.564 -13.358 1.00 93.25 339 THR A C 1
ATOM 2666 O O . THR A 1 339 ? 23.039 -0.438 -12.466 1.00 93.25 339 THR A O 1
ATOM 2669 N N . ASP A 1 340 ? 23.651 -1.321 -14.425 1.00 92.19 340 ASP A N 1
ATOM 2670 C CA . ASP A 1 340 ? 22.388 -2.059 -14.536 1.00 92.19 340 ASP A CA 1
ATOM 2671 C C . ASP A 1 340 ? 22.171 -2.991 -13.337 1.00 92.19 340 ASP A C 1
ATOM 2673 O O . ASP A 1 340 ? 21.040 -3.169 -12.896 1.00 92.19 340 ASP A O 1
ATOM 2677 N N . ALA A 1 341 ? 23.258 -3.484 -12.737 1.00 93.31 341 ALA A N 1
ATOM 2678 C CA . ALA A 1 341 ? 23.240 -4.241 -11.495 1.00 93.31 341 ALA A CA 1
ATOM 2679 C C . ALA A 1 341 ? 22.712 -3.437 -10.296 1.00 93.31 341 ALA A C 1
ATOM 2681 O O . ALA A 1 341 ? 21.824 -3.902 -9.583 1.00 93.31 341 ALA A O 1
ATOM 2682 N N . GLU A 1 342 ? 23.226 -2.225 -10.074 1.00 93.56 342 GLU A N 1
ATOM 2683 C CA . GLU A 1 342 ? 22.750 -1.336 -9.005 1.00 93.56 342 GLU A CA 1
ATOM 2684 C C . GLU A 1 342 ? 21.284 -0.957 -9.215 1.00 93.56 342 GLU A C 1
ATOM 2686 O O . GLU A 1 342 ? 20.485 -1.046 -8.284 1.00 93.56 342 GLU A O 1
ATOM 2691 N N . PHE A 1 343 ? 20.914 -0.602 -10.448 1.00 94.06 343 PHE A N 1
ATOM 2692 C CA . PHE A 1 343 ? 19.528 -0.309 -10.795 1.00 94.06 343 PHE A CA 1
ATOM 2693 C C . PHE A 1 343 ? 18.609 -1.508 -10.518 1.00 94.06 343 PHE A C 1
ATOM 2695 O O . PHE A 1 343 ? 17.585 -1.347 -9.858 1.00 94.06 343 PHE A O 1
ATOM 2702 N N . LEU A 1 344 ? 18.982 -2.712 -10.963 1.00 93.06 344 LEU A N 1
ATOM 2703 C CA . LEU A 1 344 ? 18.205 -3.931 -10.735 1.00 93.06 344 LEU A CA 1
ATOM 2704 C C . LEU A 1 344 ? 18.073 -4.268 -9.250 1.00 93.06 344 LEU A C 1
ATOM 2706 O O . LEU A 1 344 ? 16.999 -4.670 -8.806 1.00 93.06 344 LEU A O 1
ATOM 2710 N N . ASN A 1 345 ? 19.150 -4.126 -8.476 1.00 93.81 345 ASN A N 1
ATOM 2711 C CA . ASN A 1 345 ? 19.135 -4.389 -7.038 1.00 93.81 345 ASN A CA 1
ATOM 2712 C C . ASN A 1 345 ? 18.196 -3.432 -6.299 1.00 93.81 345 ASN A C 1
ATOM 2714 O O . ASN A 1 345 ? 17.429 -3.884 -5.442 1.00 93.81 345 ASN A O 1
ATOM 2718 N N . ASP A 1 346 ? 18.233 -2.146 -6.654 1.00 92.31 346 ASP A N 1
ATOM 2719 C CA . ASP A 1 346 ? 17.354 -1.126 -6.089 1.00 92.31 346 ASP A CA 1
ATOM 2720 C C . ASP A 1 346 ? 15.899 -1.371 -6.485 1.00 92.31 346 ASP A C 1
ATOM 2722 O O . ASP A 1 346 ? 15.026 -1.383 -5.619 1.00 92.31 346 ASP A O 1
ATOM 2726 N N . TRP A 1 347 ? 15.641 -1.665 -7.761 1.00 93.38 347 TRP A N 1
ATOM 2727 C CA . TRP A 1 347 ? 14.294 -1.947 -8.252 1.00 93.38 347 TRP A CA 1
ATOM 2728 C C . TRP A 1 347 ? 13.707 -3.205 -7.592 1.00 93.38 347 TRP A C 1
ATOM 2730 O O . TRP A 1 347 ? 12.582 -3.195 -7.093 1.00 93.38 347 TRP A O 1
ATOM 2740 N N . ALA A 1 348 ? 14.500 -4.273 -7.458 1.00 92.62 348 ALA A N 1
ATOM 2741 C CA . ALA A 1 348 ? 14.097 -5.468 -6.719 1.00 92.62 348 ALA A CA 1
ATOM 2742 C C . ALA A 1 348 ? 13.885 -5.196 -5.221 1.00 92.62 348 ALA A C 1
ATOM 2744 O O . ALA A 1 348 ? 13.089 -5.881 -4.576 1.00 92.62 348 ALA A O 1
ATOM 2745 N N . ALA A 1 349 ? 14.639 -4.273 -4.617 1.00 90.31 349 ALA A N 1
ATOM 2746 C CA . ALA A 1 349 ? 14.449 -3.879 -3.223 1.00 90.31 349 ALA A CA 1
ATOM 2747 C C . ALA A 1 349 ? 13.151 -3.090 -3.037 1.00 90.31 349 ALA A C 1
ATOM 2749 O O . ALA A 1 349 ? 12.400 -3.398 -2.116 1.00 90.31 349 ALA A O 1
ATOM 2750 N N . GLU A 1 350 ? 12.861 -2.149 -3.934 1.00 89.19 350 GLU A N 1
ATOM 2751 C CA . GLU A 1 350 ? 11.628 -1.363 -3.943 1.00 89.19 350 GLU A CA 1
ATOM 2752 C C . GLU A 1 350 ? 10.394 -2.261 -4.044 1.00 89.19 350 GLU A C 1
ATOM 2754 O O . GLU A 1 350 ? 9.526 -2.207 -3.173 1.00 89.19 350 GLU A O 1
ATOM 2759 N N . VAL A 1 351 ? 10.370 -3.182 -5.013 1.00 88.88 351 VAL A N 1
ATOM 2760 C CA . VAL A 1 351 ? 9.270 -4.149 -5.147 1.00 88.88 351 VAL A CA 1
ATOM 2761 C C . VAL A 1 351 ? 9.124 -5.001 -3.881 1.00 88.88 351 VAL A C 1
ATOM 2763 O O . VAL A 1 351 ? 8.011 -5.256 -3.430 1.00 88.88 351 VAL A O 1
ATOM 2766 N N . ARG A 1 352 ? 10.236 -5.404 -3.246 1.00 90.81 352 ARG A N 1
ATOM 2767 C CA . ARG A 1 352 ? 10.204 -6.191 -1.999 1.00 90.81 352 ARG A CA 1
ATOM 2768 C C . ARG A 1 352 ? 9.586 -5.450 -0.815 1.00 90.81 352 ARG A C 1
ATOM 2770 O O . ARG A 1 352 ? 9.020 -6.114 0.050 1.00 90.81 352 ARG A O 1
ATOM 2777 N N . VAL A 1 353 ? 9.673 -4.120 -0.765 1.00 88.00 353 VAL A N 1
ATOM 2778 C CA . VAL A 1 353 ? 9.041 -3.316 0.297 1.00 88.00 353 VAL A CA 1
ATOM 2779 C C . VAL A 1 353 ? 7.511 -3.416 0.234 1.00 88.00 353 VAL A C 1
ATOM 2781 O O . VAL A 1 353 ? 6.862 -3.340 1.275 1.00 88.00 353 VAL A O 1
ATOM 2784 N N . GLY A 1 354 ? 6.938 -3.643 -0.953 1.00 77.81 354 GLY A N 1
ATOM 2785 C CA . GLY A 1 354 ? 5.494 -3.799 -1.152 1.00 77.81 354 GLY A CA 1
ATOM 2786 C C . GLY A 1 354 ? 4.925 -5.183 -0.809 1.00 77.81 354 GLY A C 1
ATOM 2787 O O . GLY A 1 354 ? 3.708 -5.347 -0.782 1.00 77.81 354 GLY A O 1
ATOM 2788 N N . LEU A 1 355 ? 5.762 -6.192 -0.534 1.00 83.75 355 LEU A N 1
ATOM 2789 C CA . LEU A 1 355 ? 5.309 -7.586 -0.443 1.00 83.75 355 LEU A CA 1
ATOM 2790 C C . LEU A 1 355 ? 4.664 -7.954 0.913 1.00 83.75 355 LEU A C 1
ATOM 2792 O O . LEU A 1 355 ? 5.163 -7.544 1.962 1.00 83.75 355 LEU A O 1
ATOM 2796 N N . PRO A 1 356 ? 3.632 -8.829 0.926 1.00 79.44 356 PRO A N 1
ATOM 2797 C CA . PRO A 1 356 ? 2.954 -9.383 -0.245 1.00 79.44 356 PRO A CA 1
ATOM 2798 C C . PRO A 1 356 ? 1.988 -8.370 -0.876 1.00 79.44 356 PRO A C 1
ATOM 2800 O O . PRO A 1 356 ? 1.141 -7.797 -0.190 1.00 79.44 356 PRO A O 1
ATOM 2803 N N . GLU A 1 357 ? 2.059 -8.229 -2.196 1.00 85.62 357 GLU A N 1
ATOM 2804 C CA . GLU A 1 357 ? 1.175 -7.364 -2.981 1.00 85.62 357 GLU A CA 1
ATOM 2805 C C . GLU A 1 357 ? 0.299 -8.207 -3.911 1.00 85.62 357 GLU A C 1
ATOM 2807 O O . GLU A 1 357 ? 0.720 -9.272 -4.357 1.00 85.62 357 GLU A O 1
ATOM 2812 N N . TYR A 1 358 ? -0.925 -7.755 -4.193 1.00 87.12 358 TYR A N 1
ATOM 2813 C CA . TYR A 1 358 ? -1.791 -8.397 -5.182 1.00 87.12 358 TYR A CA 1
ATOM 2814 C C . TYR A 1 358 ? -1.787 -7.587 -6.477 1.00 87.12 358 TYR A C 1
ATOM 2816 O O . TYR A 1 358 ? -2.282 -6.461 -6.487 1.00 87.12 358 TYR A O 1
ATOM 2824 N N . VAL A 1 359 ? -1.291 -8.180 -7.564 1.00 86.19 359 VAL A N 1
ATOM 2825 C CA . VAL A 1 359 ? -1.287 -7.588 -8.911 1.00 86.19 359 VAL A CA 1
ATOM 2826 C C . VAL A 1 359 ? -2.232 -8.403 -9.779 1.00 86.19 359 VAL A C 1
ATOM 2828 O O . VAL A 1 359 ? -2.070 -9.614 -9.883 1.00 86.19 359 VAL A O 1
ATOM 2831 N N . ALA A 1 360 ? -3.265 -7.763 -10.333 1.00 85.44 360 ALA A N 1
ATOM 2832 C CA . ALA A 1 360 ? -4.328 -8.436 -11.091 1.00 85.44 360 ALA A CA 1
ATOM 2833 C C . ALA A 1 360 ? -4.938 -9.663 -10.366 1.00 85.44 360 ALA A C 1
ATOM 2835 O O . ALA A 1 360 ? -5.323 -10.646 -10.983 1.00 85.44 360 ALA A O 1
ATOM 2836 N N . GLY A 1 361 ? -5.010 -9.624 -9.029 1.00 84.19 361 GLY A N 1
ATOM 2837 C CA . GLY A 1 361 ? -5.529 -10.733 -8.215 1.00 84.19 361 GLY A CA 1
ATOM 2838 C C . GLY A 1 361 ? -4.512 -11.829 -7.868 1.00 84.19 361 GLY A C 1
ATOM 2839 O O . GLY A 1 361 ? -4.832 -12.692 -7.054 1.00 84.19 361 GLY A O 1
ATOM 2840 N N . PHE A 1 362 ? -3.283 -11.762 -8.383 1.00 85.69 362 PHE A N 1
ATOM 2841 C CA . PHE A 1 362 ? -2.199 -12.693 -8.063 1.00 85.69 362 PHE A CA 1
ATOM 2842 C C . PHE A 1 362 ? -1.307 -12.147 -6.957 1.00 85.69 362 PHE A C 1
ATOM 2844 O O . PHE A 1 362 ? -0.928 -10.977 -6.980 1.00 85.69 362 PHE A O 1
ATOM 2851 N N . GLN A 1 363 ? -0.929 -12.996 -6.002 1.00 89.00 363 GLN A N 1
ATOM 2852 C CA . GLN A 1 363 ? -0.060 -12.575 -4.912 1.00 89.00 363 GLN A CA 1
ATOM 2853 C C . GLN A 1 363 ? 1.404 -12.618 -5.354 1.00 89.00 363 GLN A C 1
ATOM 2855 O O . GLN A 1 363 ? 1.976 -13.690 -5.553 1.00 89.00 363 GLN A O 1
ATOM 2860 N N . LEU A 1 364 ? 2.033 -11.454 -5.455 1.00 91.88 364 LEU A N 1
ATOM 2861 C CA . LEU A 1 364 ? 3.471 -11.335 -5.622 1.00 91.88 364 LEU A CA 1
ATOM 2862 C C . LEU A 1 364 ? 4.155 -11.760 -4.313 1.00 91.88 364 LEU A C 1
ATOM 2864 O O . LEU A 1 364 ? 3.882 -11.207 -3.243 1.00 91.88 364 LEU A O 1
ATOM 2868 N N . LYS A 1 365 ? 5.026 -12.771 -4.381 1.00 93.00 365 LYS A N 1
ATOM 2869 C CA . LYS A 1 365 ? 5.735 -13.334 -3.218 1.00 93.00 365 LYS A CA 1
ATOM 2870 C C . LYS A 1 365 ? 7.184 -12.891 -3.138 1.00 93.00 365 LYS A C 1
ATOM 2872 O O . LYS A 1 365 ? 7.694 -12.717 -2.034 1.00 93.00 365 LYS A O 1
ATOM 2877 N N . THR A 1 366 ? 7.864 -12.776 -4.277 1.00 93.62 366 THR A N 1
ATOM 2878 C CA . THR A 1 366 ? 9.286 -12.416 -4.319 1.00 93.62 366 THR A CA 1
ATOM 2879 C C . THR A 1 366 ? 9.625 -11.591 -5.553 1.00 93.62 366 THR A C 1
ATOM 2881 O O . THR A 1 366 ? 8.967 -11.686 -6.588 1.00 93.62 366 THR A O 1
ATOM 2884 N N . ALA A 1 367 ? 10.693 -10.806 -5.427 1.00 95.44 367 ALA A N 1
ATOM 2885 C CA . ALA A 1 367 ? 11.346 -10.111 -6.525 1.00 95.44 367 ALA A CA 1
ATOM 2886 C C . ALA A 1 367 ? 12.868 -10.271 -6.393 1.00 95.44 367 ALA A C 1
ATOM 2888 O O . ALA A 1 367 ? 13.418 -10.092 -5.296 1.00 95.44 367 ALA A O 1
ATOM 2889 N N . TRP A 1 368 ? 13.542 -10.623 -7.488 1.00 95.69 368 TRP A N 1
ATOM 2890 C CA . TRP A 1 368 ? 14.988 -10.855 -7.530 1.00 95.69 368 TRP A CA 1
ATOM 2891 C C . TRP A 1 368 ? 15.640 -10.141 -8.710 1.00 95.69 368 TRP A C 1
ATOM 2893 O O . TRP A 1 368 ? 15.120 -10.171 -9.819 1.00 95.69 368 TRP A O 1
ATOM 2903 N N . SER A 1 369 ? 16.806 -9.548 -8.476 1.00 94.75 369 SER A N 1
ATOM 2904 C CA . SER A 1 369 ? 17.678 -9.010 -9.517 1.00 94.75 369 SER A CA 1
ATOM 2905 C C . SER A 1 369 ? 18.583 -10.106 -10.082 1.00 94.75 369 SER A C 1
ATOM 2907 O O . SER A 1 369 ? 19.227 -10.833 -9.318 1.00 94.75 369 SER A O 1
ATOM 2909 N N . ARG A 1 370 ? 18.641 -10.212 -11.414 1.00 95.06 370 ARG A N 1
ATOM 2910 C CA . ARG A 1 370 ? 19.480 -11.164 -12.156 1.00 95.06 370 ARG A CA 1
ATOM 2911 C C . ARG A 1 370 ? 20.331 -10.403 -13.169 1.00 95.06 370 ARG A C 1
ATOM 2913 O O . ARG A 1 370 ? 19.774 -9.644 -13.957 1.00 95.06 370 ARG A O 1
ATOM 2920 N N . CYS A 1 371 ? 21.654 -10.546 -13.113 1.00 92.50 371 CYS A N 1
ATOM 2921 C CA . CYS A 1 371 ? 22.568 -9.927 -14.083 1.00 92.50 371 CYS A CA 1
ATOM 2922 C C . CYS A 1 371 ? 23.967 -10.556 -14.077 1.00 92.50 371 CYS A C 1
ATOM 2924 O O . CYS A 1 371 ? 24.310 -11.306 -13.163 1.00 92.50 371 CYS A O 1
ATOM 2926 N N . ALA A 1 372 ? 24.790 -10.202 -15.073 1.00 87.62 372 ALA A N 1
ATOM 2927 C CA . ALA A 1 372 ? 26.120 -10.787 -15.300 1.00 87.62 372 ALA A CA 1
ATOM 2928 C C . ALA A 1 372 ? 27.079 -10.626 -14.117 1.00 87.62 372 ALA A C 1
ATOM 2930 O O . ALA A 1 372 ? 27.859 -11.524 -13.810 1.00 87.62 372 ALA A O 1
ATOM 2931 N N . SER A 1 373 ? 27.009 -9.492 -13.425 1.00 89.12 373 SER A N 1
ATOM 2932 C CA . SER A 1 373 ? 27.834 -9.216 -12.252 1.00 89.12 373 SER A CA 1
ATOM 2933 C C . SER A 1 373 ? 27.171 -8.167 -11.373 1.00 89.12 373 SER A C 1
ATOM 2935 O O . SER A 1 373 ? 26.592 -7.219 -11.891 1.00 89.12 373 SER A O 1
ATOM 2937 N N . GLY A 1 374 ? 27.299 -8.297 -10.053 1.00 87.94 374 GLY A N 1
ATOM 2938 C CA . GLY A 1 374 ? 26.827 -7.290 -9.095 1.00 87.94 374 GLY A CA 1
ATOM 2939 C C . GLY A 1 374 ? 25.357 -7.412 -8.681 1.00 87.94 374 GLY A C 1
ATOM 2940 O O . GLY A 1 374 ? 24.949 -6.732 -7.741 1.00 87.94 374 GLY A O 1
ATOM 2941 N N . CYS A 1 375 ? 24.560 -8.282 -9.311 1.00 91.31 375 CYS A N 1
ATOM 2942 C CA . CYS A 1 375 ? 23.215 -8.613 -8.829 1.00 91.31 375 CYS A CA 1
ATOM 2943 C C . CYS A 1 375 ? 23.240 -9.646 -7.708 1.00 91.31 375 CYS A C 1
ATOM 2945 O O . CYS A 1 375 ? 24.218 -10.370 -7.516 1.00 91.31 375 CYS A O 1
ATOM 2947 N N . LYS A 1 376 ? 22.112 -9.744 -6.996 1.00 84.94 376 LYS A N 1
ATOM 2948 C CA . LYS A 1 376 ? 21.890 -10.768 -5.972 1.00 84.94 376 LYS A CA 1
ATOM 2949 C C . LYS A 1 376 ? 22.023 -12.183 -6.533 1.00 84.94 376 LYS A C 1
ATOM 2951 O O . LYS A 1 376 ? 22.504 -13.066 -5.829 1.00 84.94 376 LYS A O 1
ATOM 2956 N N . GLU A 1 377 ? 21.583 -12.388 -7.769 1.00 88.38 377 GLU A N 1
ATOM 2957 C CA . GLU A 1 377 ? 21.754 -13.644 -8.482 1.00 88.38 377 GLU A CA 1
ATOM 2958 C C . GLU A 1 377 ? 22.438 -13.395 -9.827 1.00 88.38 377 GLU A C 1
ATOM 2960 O O . GLU A 1 377 ? 22.131 -12.430 -10.530 1.00 88.38 377 GLU A O 1
ATOM 2965 N N . THR A 1 378 ? 23.407 -14.245 -10.155 1.00 87.69 378 THR A N 1
ATOM 2966 C CA . THR A 1 378 ? 24.228 -14.100 -11.359 1.00 87.69 378 THR A CA 1
ATOM 2967 C C . THR A 1 378 ? 23.532 -14.754 -12.547 1.00 87.69 378 THR A C 1
ATOM 2969 O O . THR A 1 378 ? 23.069 -15.888 -12.430 1.00 87.69 378 THR A O 1
ATOM 2972 N N . ASP A 1 379 ? 23.453 -14.053 -13.676 1.00 91.50 379 ASP A N 1
ATOM 2973 C CA . ASP A 1 379 ? 22.871 -14.568 -14.921 1.00 91.50 379 ASP A CA 1
ATOM 2974 C C . ASP A 1 379 ? 23.487 -13.887 -16.152 1.00 91.50 379 ASP A C 1
ATOM 2976 O O . ASP A 1 379 ? 24.076 -12.823 -16.047 1.00 91.50 379 ASP A O 1
ATOM 2980 N N . SER A 1 380 ? 23.344 -14.473 -17.333 1.00 89.50 380 SER A N 1
ATOM 2981 C CA . SER A 1 380 ? 23.857 -13.935 -18.600 1.00 89.50 380 SER A CA 1
ATOM 2982 C C . SER A 1 380 ? 23.111 -12.690 -19.101 1.00 89.50 380 SER A C 1
ATOM 2984 O O . SER A 1 380 ? 23.645 -11.949 -19.925 1.00 89.50 380 SER A O 1
ATOM 2986 N N . VAL A 1 381 ? 21.898 -12.443 -18.596 1.00 89.88 381 VAL A N 1
ATOM 2987 C CA . VAL A 1 381 ? 21.016 -11.349 -19.026 1.00 89.88 381 VAL A CA 1
ATOM 2988 C C . VAL A 1 381 ? 20.576 -10.512 -17.825 1.00 89.88 381 VAL A C 1
ATOM 2990 O O . VAL A 1 381 ? 20.391 -11.030 -16.725 1.00 89.88 381 VAL A O 1
ATOM 2993 N N . ASN A 1 382 ? 20.388 -9.211 -18.046 1.00 91.44 382 ASN A N 1
ATOM 2994 C CA . ASN A 1 382 ? 19.900 -8.271 -17.040 1.00 91.44 382 ASN A CA 1
ATOM 2995 C C . ASN A 1 382 ? 18.367 -8.304 -16.994 1.00 91.44 382 ASN A C 1
ATOM 2997 O O . ASN A 1 382 ? 17.707 -7.821 -17.919 1.00 91.44 382 ASN A O 1
ATOM 3001 N N . TYR A 1 383 ? 17.793 -8.847 -15.920 1.00 94.44 383 TYR A N 1
ATOM 3002 C CA . TYR A 1 383 ? 16.345 -8.867 -15.739 1.00 94.44 383 TYR A CA 1
ATOM 3003 C C . TYR A 1 383 ? 15.911 -8.807 -14.274 1.00 94.44 383 TYR A C 1
ATOM 3005 O O . TYR A 1 383 ? 16.620 -9.229 -13.354 1.00 94.44 383 TYR A O 1
ATOM 3013 N N . LEU A 1 384 ? 14.708 -8.275 -14.061 1.00 93.00 384 LEU A N 1
ATOM 3014 C CA . LEU A 1 384 ? 14.003 -8.405 -12.792 1.00 93.00 384 LEU A CA 1
ATOM 3015 C C . LEU A 1 384 ? 13.103 -9.638 -12.858 1.00 93.00 384 LEU A C 1
ATOM 3017 O O . LEU A 1 384 ? 12.322 -9.793 -13.790 1.00 93.00 384 LEU A O 1
ATOM 3021 N N . LEU A 1 385 ? 13.206 -10.506 -11.859 1.00 95.75 385 LEU A N 1
ATOM 3022 C CA . LEU A 1 385 ? 12.422 -11.724 -11.737 1.00 95.75 385 LEU A CA 1
ATOM 3023 C C . LEU A 1 385 ? 11.335 -11.548 -10.676 1.00 95.75 385 LEU A C 1
ATOM 3025 O O . LEU A 1 385 ? 11.653 -11.451 -9.490 1.00 95.75 385 LEU A O 1
ATOM 3029 N N . LEU A 1 386 ? 10.069 -11.560 -11.084 1.00 94.50 386 LEU A N 1
ATOM 3030 C CA . LEU A 1 386 ? 8.909 -11.533 -10.193 1.00 94.50 386 LEU A CA 1
ATOM 3031 C C . LEU A 1 386 ? 8.331 -12.937 -10.032 1.00 94.50 386 LEU A C 1
ATOM 3033 O O . LEU A 1 386 ? 8.055 -13.602 -11.028 1.00 94.50 386 LEU A O 1
ATOM 3037 N N . LYS A 1 387 ? 8.114 -13.384 -8.790 1.00 94.56 387 LYS A N 1
ATOM 3038 C CA . LYS A 1 387 ? 7.435 -14.656 -8.509 1.00 94.56 387 LYS A CA 1
ATOM 3039 C C . LYS A 1 387 ? 6.051 -14.423 -7.929 1.00 94.56 387 LYS A C 1
ATOM 3041 O O . LYS A 1 387 ? 5.921 -13.857 -6.840 1.00 94.56 387 LYS A O 1
ATOM 3046 N N . PHE A 1 388 ? 5.048 -14.954 -8.608 1.00 90.94 388 PHE A N 1
ATOM 3047 C CA . PHE A 1 388 ? 3.661 -14.957 -8.172 1.00 90.94 388 PHE A CA 1
ATOM 3048 C C . PHE A 1 388 ? 3.254 -16.334 -7.640 1.00 90.94 388 PHE A C 1
ATOM 3050 O O . PHE A 1 388 ? 3.719 -17.372 -8.122 1.00 90.94 388 PHE A O 1
ATOM 3057 N N . ASP A 1 389 ? 2.385 -16.328 -6.633 1.00 85.56 389 ASP A N 1
ATOM 3058 C CA . ASP A 1 389 ? 1.720 -17.519 -6.110 1.00 85.56 389 ASP A CA 1
ATOM 3059 C C . ASP A 1 389 ? 0.245 -17.504 -6.505 1.00 85.56 389 ASP A C 1
ATOM 3061 O O . ASP A 1 389 ? -0.420 -16.462 -6.487 1.00 85.56 389 ASP A O 1
ATOM 3065 N N . THR A 1 390 ? -0.264 -18.681 -6.837 1.00 77.69 390 THR A N 1
ATOM 3066 C CA . THR A 1 390 ? -1.680 -18.912 -7.103 1.00 77.69 390 THR A CA 1
ATOM 3067 C C . THR A 1 390 ? -2.310 -19.460 -5.827 1.00 77.69 390 THR A C 1
ATOM 3069 O O . THR A 1 390 ? -2.649 -20.641 -5.739 1.00 77.69 390 THR A O 1
ATOM 3072 N N . GLU A 1 391 ? -2.439 -18.617 -4.799 1.00 67.31 391 GLU A N 1
ATOM 3073 C CA . GLU A 1 391 ? -3.231 -18.965 -3.616 1.00 67.31 391 GLU A CA 1
ATOM 3074 C C . GLU A 1 391 ? -4.723 -18.856 -3.968 1.00 67.31 391 GLU A C 1
ATOM 3076 O O . GLU A 1 391 ? -5.375 -17.835 -3.750 1.00 67.31 391 GLU A O 1
ATOM 3081 N N . GLY A 1 392 ? -5.270 -19.913 -4.569 1.00 62.41 392 GLY A N 1
ATOM 3082 C CA . GLY A 1 392 ? -6.689 -19.999 -4.899 1.00 62.41 392 GLY A CA 1
ATOM 3083 C C . GLY A 1 392 ? -7.021 -21.122 -5.874 1.00 62.41 392 GLY A C 1
ATOM 3084 O O . GLY A 1 392 ? -6.188 -21.574 -6.648 1.00 62.41 392 GLY A O 1
ATOM 3085 N N . GLU A 1 393 ? -8.282 -21.547 -5.857 1.00 55.44 393 GLU A N 1
ATOM 3086 C CA . GLU A 1 393 ? -8.851 -22.581 -6.736 1.00 55.44 393 GLU A CA 1
ATOM 3087 C C . GLU A 1 393 ? -8.996 -22.126 -8.203 1.00 55.44 393 GLU A C 1
ATOM 3089 O O . GLU A 1 393 ? -9.540 -22.861 -9.025 1.00 55.44 393 GLU A O 1
ATOM 3094 N N . GLN A 1 394 ? -8.529 -20.917 -8.550 1.00 63.06 394 GLN A N 1
ATOM 3095 C CA . GLN A 1 394 ? -8.503 -20.443 -9.932 1.00 63.06 394 GLN A CA 1
ATOM 3096 C C . GLN A 1 394 ? -7.468 -21.241 -10.724 1.00 63.06 394 GLN A C 1
ATOM 3098 O O . GLN A 1 394 ? -6.283 -20.912 -10.791 1.00 63.06 394 GLN A O 1
ATOM 3103 N N . GLN A 1 395 ? -7.944 -22.333 -11.313 1.00 66.00 395 GLN A N 1
ATOM 3104 C CA . GLN A 1 395 ? -7.200 -23.117 -12.278 1.00 66.00 395 GLN A CA 1
ATOM 3105 C C . GLN A 1 395 ? -7.136 -22.335 -13.590 1.00 66.00 395 GLN A C 1
ATOM 3107 O O . GLN A 1 395 ? -8.052 -22.401 -14.406 1.00 66.00 395 GLN A O 1
ATOM 3112 N N . TYR A 1 396 ? -6.049 -21.600 -13.810 1.00 74.12 396 TYR A N 1
ATOM 3113 C CA . TYR A 1 396 ? -5.712 -21.162 -15.161 1.00 74.12 396 TYR A CA 1
ATOM 3114 C C . TYR A 1 396 ? -5.367 -22.409 -15.980 1.00 74.12 396 TYR A C 1
ATOM 3116 O O . TYR A 1 396 ? -4.498 -23.199 -15.597 1.00 74.12 396 TYR A O 1
ATOM 3124 N N . ALA A 1 397 ? -6.102 -22.629 -17.071 1.00 66.81 397 ALA A N 1
ATOM 3125 C CA . ALA A 1 397 ? -5.960 -23.823 -17.899 1.00 66.81 397 ALA A CA 1
ATOM 3126 C C . ALA A 1 397 ? -4.651 -23.803 -18.709 1.00 66.81 397 ALA A C 1
ATOM 3128 O O . ALA A 1 397 ? -4.068 -24.855 -18.988 1.00 66.81 397 ALA A O 1
ATOM 3129 N N . ASN A 1 398 ? -4.167 -22.611 -19.072 1.00 82.94 398 ASN A N 1
ATOM 3130 C CA . ASN A 1 398 ? -2.960 -22.430 -19.869 1.00 82.94 398 ASN A CA 1
ATOM 3131 C C . ASN A 1 398 ? -2.228 -21.109 -19.539 1.00 82.94 398 ASN A C 1
ATOM 3133 O O . ASN A 1 398 ? -2.735 -20.246 -18.826 1.00 82.94 398 ASN A O 1
ATOM 3137 N N . ILE A 1 399 ? -1.006 -20.986 -20.066 1.00 83.00 399 ILE A N 1
ATOM 3138 C CA . ILE A 1 399 ? -0.116 -19.825 -19.891 1.00 83.00 399 ILE A CA 1
ATOM 3139 C C . ILE A 1 399 ? -0.708 -18.560 -20.522 1.00 83.00 399 ILE A C 1
ATOM 3141 O O . ILE A 1 399 ? -0.542 -17.476 -19.973 1.00 83.00 399 ILE A O 1
ATOM 3145 N N . ALA A 1 400 ? -1.408 -18.700 -21.650 1.00 87.81 400 ALA A N 1
ATOM 3146 C CA . ALA A 1 400 ? -1.923 -17.574 -22.419 1.00 87.81 400 ALA A CA 1
ATOM 3147 C C . ALA A 1 400 ? -3.012 -16.804 -21.662 1.00 87.81 400 ALA A C 1
ATOM 3149 O O . ALA A 1 400 ? -3.024 -15.580 -21.717 1.00 87.81 400 ALA A O 1
ATOM 3150 N N . ASP A 1 401 ? -3.877 -17.492 -20.910 1.00 88.38 401 ASP A N 1
ATOM 3151 C CA . ASP A 1 401 ? -4.895 -16.844 -20.071 1.00 88.38 401 ASP A CA 1
ATOM 3152 C C . ASP A 1 401 ? -4.243 -16.001 -18.967 1.00 88.38 401 ASP A C 1
ATOM 3154 O O . ASP A 1 401 ? -4.638 -14.870 -18.697 1.00 88.38 401 ASP A O 1
ATOM 3158 N N . LEU A 1 402 ? -3.180 -16.535 -18.372 1.00 88.44 402 LEU A N 1
ATOM 3159 C CA . LEU A 1 402 ? -2.455 -15.876 -17.298 1.00 88.44 402 LEU A CA 1
ATOM 3160 C C . LEU A 1 402 ? -1.633 -14.679 -17.803 1.00 88.44 402 LEU A C 1
ATOM 3162 O O . LEU A 1 402 ? -1.616 -13.626 -17.165 1.00 88.44 402 LEU A O 1
ATOM 3166 N N . GLU A 1 403 ? -0.978 -14.817 -18.959 1.00 92.56 403 GLU A N 1
ATOM 3167 C CA . GLU A 1 403 ? -0.299 -13.701 -19.621 1.00 92.56 403 GLU A CA 1
ATOM 3168 C C . GLU A 1 403 ? -1.309 -12.615 -20.009 1.00 92.56 403 GLU A C 1
ATOM 3170 O O . GLU A 1 403 ? -1.082 -11.442 -19.723 1.00 92.56 403 GLU A O 1
ATOM 3175 N N . LYS A 1 404 ? -2.458 -12.993 -20.577 1.00 92.69 404 LYS A N 1
ATOM 3176 C CA . LYS A 1 404 ? -3.526 -12.067 -20.970 1.00 92.69 404 LYS A CA 1
ATOM 3177 C C . LYS A 1 404 ? -4.042 -11.225 -19.801 1.00 92.69 404 LYS A C 1
ATOM 3179 O O . LYS A 1 404 ? -4.285 -10.034 -19.990 1.00 92.69 404 LYS A O 1
ATOM 3184 N N . ASP A 1 405 ? -4.187 -11.820 -18.620 1.00 89.94 405 ASP A N 1
ATOM 3185 C CA . ASP A 1 405 ? -4.740 -11.130 -17.452 1.00 89.94 405 ASP A CA 1
ATOM 3186 C C . ASP A 1 405 ? -3.691 -10.296 -16.700 1.00 89.94 405 ASP A C 1
ATOM 3188 O O . ASP A 1 405 ? -4.004 -9.207 -16.215 1.00 89.94 405 ASP A O 1
ATOM 3192 N N . LEU A 1 406 ? -2.439 -10.766 -16.612 1.00 91.94 406 LEU A N 1
ATOM 3193 C CA . LEU A 1 406 ? -1.406 -10.080 -15.828 1.00 91.94 406 LEU A CA 1
ATOM 3194 C C . LEU A 1 406 ? -0.551 -9.100 -16.648 1.00 91.94 406 LEU A C 1
ATOM 3196 O O . LEU A 1 406 ? -0.172 -8.042 -16.132 1.00 91.94 406 LEU A O 1
ATOM 3200 N N . LYS A 1 407 ? -0.228 -9.426 -17.908 1.00 94.38 407 LYS A N 1
ATOM 3201 C CA . LYS A 1 407 ? 0.696 -8.632 -18.734 1.00 94.38 407 LYS A CA 1
ATOM 3202 C C . LYS A 1 407 ? 0.253 -7.171 -18.881 1.00 94.38 407 LYS A C 1
ATOM 3204 O O . LYS A 1 407 ? 1.117 -6.322 -18.688 1.00 94.38 407 LYS A O 1
ATOM 3209 N N . PRO A 1 408 ? -1.033 -6.818 -19.101 1.00 94.69 408 PRO A N 1
ATOM 3210 C CA . PRO A 1 408 ? -1.443 -5.415 -19.222 1.00 94.69 408 PRO A CA 1
ATOM 3211 C C . PRO A 1 408 ? -1.132 -4.569 -17.980 1.00 94.69 408 PRO A C 1
ATOM 3213 O O . PRO A 1 408 ? -0.645 -3.447 -18.105 1.00 94.69 408 PRO A O 1
ATOM 3216 N N . THR A 1 409 ? -1.364 -5.110 -16.778 1.00 92.69 409 THR A N 1
ATOM 3217 C CA . THR A 1 409 ? -1.086 -4.400 -15.518 1.00 92.69 409 THR A CA 1
ATOM 3218 C C . THR A 1 409 ? 0.412 -4.233 -15.281 1.00 92.69 409 THR A C 1
ATOM 3220 O O . THR A 1 409 ? 0.853 -3.166 -14.863 1.00 92.69 409 THR A O 1
ATOM 3223 N N . LEU A 1 410 ? 1.209 -5.268 -15.563 1.00 93.75 410 LEU A N 1
ATOM 3224 C CA . LEU A 1 410 ? 2.665 -5.176 -15.432 1.00 93.75 410 LEU A CA 1
ATOM 3225 C C . LEU A 1 410 ? 3.278 -4.234 -16.466 1.00 93.75 410 LEU A C 1
ATOM 3227 O O . LEU A 1 410 ? 4.202 -3.495 -16.137 1.00 93.75 410 LEU A O 1
ATOM 3231 N N . LEU A 1 411 ? 2.762 -4.256 -17.695 1.00 94.75 411 LEU A N 1
ATOM 3232 C CA . LEU A 1 411 ? 3.242 -3.432 -18.795 1.00 94.75 411 LEU A CA 1
ATOM 3233 C C . LEU A 1 411 ? 3.061 -1.943 -18.489 1.00 94.75 411 LEU A C 1
ATOM 3235 O O . LEU A 1 411 ? 3.967 -1.161 -18.755 1.00 94.75 411 LEU A O 1
ATOM 3239 N N . GLU A 1 412 ? 1.944 -1.554 -17.870 1.00 92.50 412 GLU A N 1
ATOM 3240 C CA . GLU A 1 412 ? 1.701 -0.161 -17.487 1.00 92.50 412 GLU A CA 1
ATOM 3241 C C . GLU A 1 412 ? 2.818 0.399 -16.588 1.00 92.50 412 GLU A C 1
ATOM 3243 O O . GLU A 1 412 ? 3.350 1.478 -16.856 1.00 92.50 412 GLU A O 1
ATOM 3248 N N . GLU A 1 413 ? 3.201 -0.331 -15.540 1.00 91.88 413 GLU A N 1
ATOM 3249 C CA . GLU A 1 413 ? 4.239 0.113 -14.604 1.00 91.88 413 GLU A CA 1
ATOM 3250 C C . GLU A 1 413 ? 5.651 -0.086 -15.169 1.00 91.88 413 GLU A C 1
ATOM 3252 O O . GLU A 1 413 ? 6.516 0.781 -15.020 1.00 91.88 413 GLU A O 1
ATOM 3257 N N . TYR A 1 414 ? 5.879 -1.185 -15.894 1.00 95.12 414 TYR A N 1
ATOM 3258 C CA . TYR A 1 414 ? 7.144 -1.449 -16.576 1.00 95.12 414 TYR A CA 1
ATOM 3259 C C . TYR A 1 414 ? 7.482 -0.344 -17.583 1.00 95.12 414 TYR A C 1
ATOM 3261 O O . TYR A 1 414 ? 8.596 0.182 -17.548 1.00 95.12 414 TYR A O 1
ATOM 3269 N N . CYS A 1 415 ? 6.520 0.078 -18.411 1.00 95.06 415 CYS A N 1
ATOM 3270 C CA . CYS A 1 415 ? 6.745 1.084 -19.449 1.00 95.06 415 CYS A CA 1
ATOM 3271 C C . CYS A 1 415 ? 7.023 2.494 -18.908 1.00 95.06 415 CYS A C 1
ATOM 3273 O O . CYS A 1 415 ? 7.619 3.314 -19.605 1.00 95.06 415 CYS A O 1
ATOM 3275 N N . LYS A 1 416 ? 6.631 2.778 -17.659 1.00 92.19 416 LYS A N 1
ATOM 3276 C CA . LYS A 1 416 ? 6.960 4.031 -16.956 1.00 92.19 416 LYS A CA 1
ATOM 3277 C C . LYS A 1 416 ? 8.345 3.995 -16.297 1.00 92.19 416 LYS A C 1
ATOM 3279 O O . LYS A 1 416 ? 8.838 5.036 -15.864 1.00 92.19 416 LYS A O 1
ATOM 3284 N N . SER A 1 417 ? 8.958 2.817 -16.183 1.00 92.81 417 SER A N 1
ATOM 3285 C CA . SER A 1 417 ? 10.210 2.619 -15.454 1.00 92.81 417 SER A CA 1
ATOM 3286 C C . SER A 1 417 ? 11.456 2.894 -16.306 1.00 92.81 417 SER A C 1
ATOM 3288 O O . SER A 1 417 ? 11.449 2.834 -17.537 1.00 92.81 417 SER A O 1
ATOM 3290 N N . ASP A 1 418 ? 12.588 3.106 -15.633 1.00 93.44 418 ASP A N 1
ATOM 3291 C CA . ASP A 1 418 ? 13.896 3.220 -16.287 1.00 93.44 418 ASP A CA 1
ATOM 3292 C C . ASP A 1 418 ? 14.372 1.915 -16.945 1.00 93.44 418 ASP A C 1
ATOM 3294 O O . ASP A 1 418 ? 15.317 1.949 -17.740 1.00 93.44 418 ASP A O 1
ATOM 3298 N N . ALA A 1 419 ? 13.719 0.781 -16.663 1.00 94.00 419 ALA A N 1
ATOM 3299 C CA . ALA A 1 419 ? 14.075 -0.517 -17.225 1.00 94.00 419 ALA A CA 1
ATOM 3300 C C . ALA A 1 419 ? 13.963 -0.528 -18.758 1.00 94.00 419 ALA A C 1
ATOM 3302 O O . ALA A 1 419 ? 14.842 -1.080 -19.420 1.00 94.00 419 ALA A O 1
ATOM 3303 N N . VAL A 1 420 ? 12.963 0.160 -19.330 1.00 94.69 420 VAL A N 1
ATOM 3304 C CA . VAL A 1 420 ? 12.776 0.268 -20.791 1.00 94.69 420 VAL A CA 1
ATOM 3305 C C . VAL A 1 420 ? 13.977 0.943 -21.444 1.00 94.69 420 VAL A C 1
ATOM 3307 O O . VAL A 1 420 ? 14.566 0.412 -22.385 1.00 94.69 420 VAL A O 1
ATOM 3310 N N . ARG A 1 421 ? 14.399 2.095 -20.905 1.00 92.44 421 ARG A N 1
ATOM 3311 C CA . ARG A 1 421 ? 15.552 2.853 -21.424 1.00 92.44 421 ARG A CA 1
ATOM 3312 C C . ARG A 1 421 ? 16.852 2.059 -21.313 1.00 92.44 421 ARG A C 1
ATOM 3314 O O . ARG A 1 421 ? 17.730 2.201 -22.159 1.00 92.44 421 ARG A O 1
ATOM 3321 N N . ARG A 1 422 ? 16.954 1.216 -20.283 1.00 93.56 422 ARG A N 1
ATOM 3322 C CA . ARG A 1 422 ? 18.098 0.336 -20.011 1.00 93.56 422 ARG A CA 1
ATOM 3323 C C . ARG A 1 422 ? 18.032 -1.008 -20.738 1.00 93.56 422 ARG A C 1
ATOM 3325 O O . ARG A 1 422 ? 18.953 -1.802 -20.600 1.00 93.56 422 ARG A O 1
ATOM 3332 N N . LYS A 1 423 ? 16.971 -1.271 -21.512 1.00 95.69 423 LYS A N 1
ATOM 3333 C CA . LYS A 1 423 ? 16.724 -2.556 -22.189 1.00 95.69 423 LYS A CA 1
ATOM 3334 C C . LYS A 1 423 ? 16.739 -3.760 -21.232 1.00 95.69 423 LYS A C 1
ATOM 3336 O O . LYS A 1 423 ? 17.185 -4.844 -21.594 1.00 95.69 423 LYS A O 1
ATOM 3341 N N . ILE A 1 424 ? 16.269 -3.558 -20.005 1.00 94.81 424 ILE A N 1
ATOM 3342 C CA . ILE A 1 424 ? 16.194 -4.592 -18.971 1.00 94.81 424 ILE A CA 1
ATOM 3343 C C . ILE A 1 424 ? 14.872 -5.336 -19.108 1.00 94.81 424 ILE A C 1
ATOM 3345 O O . ILE A 1 424 ? 13.815 -4.707 -19.159 1.00 94.81 424 ILE A O 1
ATOM 3349 N N . LEU A 1 425 ? 14.924 -6.665 -19.122 1.00 96.75 425 LEU A N 1
ATOM 3350 C CA . LEU A 1 425 ? 13.730 -7.503 -19.228 1.00 96.75 425 LEU A CA 1
ATOM 3351 C C . LEU A 1 425 ? 13.020 -7.630 -17.874 1.00 96.75 425 LEU A C 1
ATOM 3353 O O . LEU A 1 425 ? 13.646 -7.574 -16.810 1.00 96.75 425 LEU A O 1
ATOM 3357 N N . LEU A 1 426 ? 11.710 -7.864 -17.908 1.00 97.25 426 LEU A N 1
ATOM 3358 C CA . LEU A 1 426 ? 10.933 -8.251 -16.733 1.00 97.25 426 LEU A CA 1
ATOM 3359 C C . LEU A 1 426 ? 10.451 -9.695 -16.911 1.00 97.25 426 LEU A C 1
ATOM 3361 O O . LEU A 1 426 ? 9.576 -9.983 -17.724 1.00 97.25 426 LEU A O 1
ATOM 3365 N N . GLY A 1 427 ? 11.053 -10.609 -16.154 1.00 96.94 427 GLY A N 1
ATOM 3366 C CA . GLY A 1 427 ? 10.683 -12.019 -16.125 1.00 96.94 427 GLY A CA 1
ATOM 3367 C C . GLY A 1 427 ? 9.611 -12.275 -15.075 1.00 96.94 427 GLY A C 1
ATOM 3368 O O . GLY A 1 427 ? 9.792 -11.953 -13.899 1.00 96.94 427 GLY A O 1
ATOM 3369 N N . VAL A 1 428 ? 8.506 -12.892 -15.481 1.00 96.00 428 VAL A N 1
ATOM 3370 C CA . VAL A 1 428 ? 7.377 -13.195 -14.598 1.00 96.00 428 VAL A CA 1
ATOM 3371 C C . VAL A 1 428 ? 7.251 -14.700 -14.450 1.00 96.00 428 VAL A C 1
ATOM 3373 O O . VAL A 1 428 ? 7.098 -15.407 -15.441 1.00 96.00 428 VAL A O 1
ATOM 3376 N N . PHE A 1 429 ? 7.338 -15.199 -13.219 1.00 94.56 429 PHE A N 1
ATOM 3377 C CA . PHE A 1 429 ? 7.329 -16.624 -12.906 1.00 94.56 429 PHE A CA 1
ATOM 3378 C C . PHE A 1 429 ? 6.173 -16.973 -11.979 1.00 94.56 429 PHE A C 1
ATOM 3380 O O . PHE A 1 429 ? 5.949 -16.340 -10.949 1.00 94.56 429 PHE A O 1
ATOM 3387 N N . PHE A 1 430 ? 5.495 -18.056 -12.322 1.00 90.94 430 PHE A N 1
ATOM 3388 C CA . PHE A 1 430 ? 4.386 -18.617 -11.577 1.00 90.94 430 PHE A CA 1
ATOM 3389 C C . PHE A 1 430 ? 4.701 -20.035 -11.155 1.00 90.94 430 PHE A C 1
ATOM 3391 O O . PHE A 1 430 ? 5.191 -20.852 -11.938 1.00 90.94 430 PHE A O 1
ATOM 3398 N N . ASP A 1 431 ? 4.392 -20.319 -9.899 1.00 85.81 431 ASP A N 1
ATOM 3399 C CA . ASP A 1 431 ? 4.570 -21.625 -9.286 1.00 85.81 431 ASP A CA 1
ATOM 3400 C C . ASP A 1 431 ? 3.191 -22.173 -8.915 1.00 85.81 431 ASP A C 1
ATOM 3402 O O . ASP A 1 431 ? 2.693 -21.945 -7.813 1.00 85.81 431 ASP A O 1
ATOM 3406 N N . ASN A 1 432 ? 2.539 -22.852 -9.865 1.00 83.31 432 ASN A N 1
ATOM 3407 C CA . ASN A 1 432 ? 1.247 -23.479 -9.617 1.00 83.31 432 ASN A CA 1
ATOM 3408 C C . ASN A 1 432 ? 1.476 -24.823 -8.920 1.00 83.31 432 ASN A C 1
ATOM 3410 O O . ASN A 1 432 ? 1.616 -25.872 -9.561 1.00 83.31 432 ASN A O 1
ATOM 3414 N N . ARG A 1 433 ? 1.501 -24.785 -7.584 1.00 80.81 433 ARG A N 1
ATOM 3415 C CA . ARG A 1 433 ? 1.690 -25.978 -6.747 1.00 80.81 433 ARG A CA 1
ATOM 3416 C C . ARG A 1 433 ? 0.580 -27.010 -6.927 1.00 80.81 433 ARG A C 1
ATOM 3418 O O . ARG A 1 433 ? 0.864 -28.198 -6.844 1.00 80.81 433 ARG A O 1
ATOM 3425 N N . ALA A 1 434 ? -0.654 -26.573 -7.195 1.00 79.81 434 ALA A N 1
ATOM 3426 C CA . ALA A 1 434 ? -1.796 -27.472 -7.355 1.00 79.81 434 ALA A CA 1
ATOM 3427 C C . ALA A 1 434 ? -1.656 -28.367 -8.596 1.00 79.81 434 ALA A C 1
ATOM 3429 O O . ALA A 1 434 ? -2.042 -29.531 -8.562 1.00 79.81 434 ALA A O 1
ATOM 3430 N N . GLN A 1 435 ? -1.069 -27.841 -9.673 1.00 80.88 435 GLN A N 1
ATOM 3431 C CA . GLN A 1 435 ? -0.820 -28.592 -10.907 1.00 80.88 435 GLN A CA 1
ATOM 3432 C C . GLN A 1 435 ? 0.622 -29.110 -11.027 1.00 80.88 435 GLN A C 1
ATOM 3434 O O . GLN A 1 435 ? 0.939 -29.778 -12.007 1.00 80.88 435 GLN A O 1
ATOM 3439 N N . ASN A 1 436 ? 1.504 -28.794 -10.070 1.00 85.44 436 ASN A N 1
ATOM 3440 C CA . ASN A 1 436 ? 2.952 -29.008 -10.173 1.00 85.44 436 ASN A CA 1
ATOM 3441 C C . ASN A 1 436 ? 3.538 -28.450 -11.490 1.00 85.44 436 ASN A C 1
ATOM 3443 O O . ASN A 1 436 ? 4.368 -29.082 -12.146 1.00 85.44 436 ASN A O 1
ATOM 3447 N N . ARG A 1 437 ? 3.070 -27.266 -11.911 1.00 85.31 437 ARG A N 1
ATOM 3448 C CA . ARG A 1 437 ? 3.506 -26.604 -13.150 1.00 85.31 437 ARG A CA 1
ATOM 3449 C C . ARG A 1 437 ? 4.160 -25.270 -12.834 1.00 85.31 437 ARG A C 1
ATOM 3451 O O . ARG A 1 437 ? 3.615 -24.456 -12.092 1.00 85.31 437 ARG A O 1
ATOM 3458 N N . LYS A 1 438 ? 5.313 -25.039 -13.457 1.00 88.56 438 LYS A N 1
ATOM 3459 C CA . LYS A 1 438 ? 5.972 -23.735 -13.491 1.00 88.56 438 LYS A CA 1
ATOM 3460 C C . LYS A 1 438 ? 5.709 -23.103 -14.843 1.00 88.56 438 LYS A C 1
ATOM 3462 O O . LYS A 1 438 ? 5.867 -23.758 -15.871 1.00 88.56 438 LYS A O 1
ATOM 3467 N N . VAL A 1 439 ? 5.275 -21.855 -14.817 1.00 90.44 439 VAL A N 1
ATOM 3468 C CA . VAL A 1 439 ? 4.937 -21.077 -16.005 1.00 90.44 439 VAL A CA 1
ATOM 3469 C C . VAL A 1 439 ? 5.696 -19.768 -15.929 1.00 90.44 439 VAL A C 1
ATOM 3471 O O . VAL A 1 439 ? 5.807 -19.185 -14.851 1.00 90.44 439 VAL A O 1
ATOM 3474 N N . ASN A 1 440 ? 6.211 -19.299 -17.057 1.00 94.50 440 ASN A N 1
ATOM 3475 C CA . ASN A 1 440 ? 6.845 -17.997 -17.136 1.00 94.50 440 ASN A CA 1
ATOM 3476 C C . ASN A 1 440 ? 6.523 -17.308 -18.459 1.00 94.50 440 ASN A C 1
ATOM 3478 O O . ASN A 1 440 ? 6.338 -17.970 -19.478 1.00 94.50 440 ASN A O 1
ATOM 3482 N N . PHE A 1 441 ? 6.493 -15.981 -18.423 1.00 95.62 441 PHE A N 1
ATOM 3483 C CA . PHE A 1 441 ? 6.472 -15.128 -19.607 1.00 95.62 441 PHE A CA 1
ATOM 3484 C C . PHE A 1 441 ? 7.382 -13.917 -19.378 1.00 95.62 441 PHE A C 1
ATOM 3486 O O . PHE A 1 441 ? 7.827 -13.658 -18.252 1.00 95.62 441 PHE A O 1
ATOM 3493 N N . TRP A 1 442 ? 7.683 -13.204 -20.458 1.00 96.44 442 TRP A N 1
ATOM 3494 C CA . TRP A 1 442 ? 8.575 -12.051 -20.453 1.00 96.44 442 TRP A CA 1
ATOM 3495 C C . TRP A 1 442 ? 7.820 -10.791 -20.871 1.00 96.44 442 TRP A C 1
ATOM 3497 O O . TRP A 1 442 ? 6.922 -10.843 -21.714 1.00 96.44 442 TRP A O 1
ATOM 3507 N N . VAL A 1 443 ? 8.191 -9.671 -20.253 1.00 96.62 443 VAL A N 1
ATOM 3508 C CA . VAL A 1 443 ? 7.843 -8.331 -20.722 1.00 96.62 443 VAL A CA 1
ATOM 3509 C C . VAL A 1 443 ? 9.123 -7.658 -21.200 1.00 96.62 443 VAL A C 1
ATOM 3511 O O . VAL A 1 443 ? 10.104 -7.547 -20.453 1.00 96.62 443 VAL A O 1
ATOM 3514 N N . GLU A 1 444 ? 9.110 -7.257 -22.463 1.00 97.44 444 GLU A N 1
ATOM 3515 C CA . GLU A 1 444 ? 10.237 -6.676 -23.179 1.00 97.44 444 GLU A CA 1
ATOM 3516 C C . GLU A 1 444 ? 10.018 -5.176 -23.425 1.00 97.44 444 GLU A C 1
ATOM 3518 O O . GLU A 1 444 ? 8.878 -4.712 -23.486 1.00 97.44 444 GLU A O 1
ATOM 3523 N N . PRO A 1 445 ? 11.087 -4.388 -23.649 1.00 96.44 445 PRO A N 1
ATOM 3524 C CA . PRO A 1 445 ? 10.952 -2.979 -24.023 1.00 96.44 445 PRO A CA 1
ATOM 3525 C C . PRO A 1 445 ? 10.075 -2.749 -25.265 1.00 96.44 445 PRO A C 1
ATOM 3527 O O . PRO A 1 445 ? 9.446 -1.704 -25.389 1.00 96.44 445 PRO A O 1
ATOM 3530 N N . THR A 1 446 ? 10.040 -3.719 -26.180 1.00 96.50 446 THR A N 1
ATOM 3531 C CA . THR A 1 446 ? 9.240 -3.724 -27.415 1.00 96.50 446 THR A CA 1
ATOM 3532 C C . THR A 1 446 ? 7.749 -3.958 -27.180 1.00 96.50 446 THR A C 1
ATOM 3534 O O . THR A 1 446 ? 6.958 -3.630 -28.060 1.00 96.50 446 THR A O 1
ATOM 3537 N N . ASP A 1 447 ? 7.349 -4.479 -26.013 1.00 96.06 447 ASP A N 1
ATOM 3538 C CA . ASP A 1 447 ? 5.936 -4.586 -25.636 1.00 96.06 447 ASP A CA 1
ATOM 3539 C C . ASP A 1 447 ? 5.336 -3.206 -25.299 1.00 96.06 447 ASP A C 1
ATOM 3541 O O . ASP A 1 447 ? 4.115 -3.046 -25.289 1.00 96.06 447 ASP A O 1
ATOM 3545 N N . CYS A 1 448 ? 6.169 -2.198 -25.009 1.00 96.12 448 CYS A N 1
ATOM 3546 C CA . CYS A 1 448 ? 5.701 -0.844 -24.736 1.00 96.12 448 CYS A CA 1
ATOM 3547 C C . CYS A 1 448 ? 5.235 -0.148 -26.025 1.00 96.12 448 CYS A C 1
ATOM 3549 O O . CYS A 1 448 ? 5.905 -0.255 -27.055 1.00 96.12 448 CYS A O 1
ATOM 3551 N N . PRO A 1 449 ? 4.124 0.615 -25.988 1.00 93.38 449 PRO A N 1
ATOM 3552 C CA . PRO A 1 449 ? 3.707 1.409 -27.136 1.00 93.38 449 PRO A CA 1
ATOM 3553 C C . PRO A 1 449 ? 4.823 2.384 -27.528 1.00 93.38 449 PRO A C 1
ATOM 3555 O O . PRO A 1 449 ? 5.508 2.933 -26.662 1.00 93.38 449 PRO A O 1
ATOM 3558 N N . ALA A 1 450 ? 5.011 2.593 -28.833 1.00 87.62 450 ALA A N 1
ATOM 3559 C CA . ALA A 1 450 ? 5.945 3.596 -29.331 1.00 87.62 450 ALA A CA 1
ATOM 3560 C C . ALA A 1 450 ? 5.521 4.972 -28.791 1.00 87.62 450 ALA A C 1
ATOM 3562 O O . ALA A 1 450 ? 4.445 5.463 -29.136 1.00 87.62 450 ALA A O 1
ATOM 3563 N N . ASN A 1 451 ? 6.339 5.532 -27.898 1.00 58.31 451 ASN A N 1
ATOM 3564 C CA . ASN A 1 451 ? 6.153 6.875 -27.348 1.00 58.31 451 ASN A CA 1
ATOM 3565 C C . ASN A 1 451 ? 6.535 7.958 -28.353 1.00 58.31 451 ASN A C 1
ATOM 3567 O O . ASN A 1 451 ? 7.531 7.752 -29.087 1.00 58.31 451 ASN A O 1
#

Secondary structure (DSSP, 8-state):
------------------------------HHHHHHHHHTT---HHHHHHHHHH-TT-TTHHHHHHHHHHHTS-----------TT--HHHHHHHHHHHHHHHGGGT-TT-EEEEEE--TT-TTEEEEEEE-TT--S-HHHHHHHHHHHHHHHHHHHHHHTTTTTTT-EEEEEEE-TTSS-EEEEEE-HHHHHTTS------S---S---SSS-S---TT--HHHHHHHHHHHHGGG-SEEETTEEEEEEE--SSS-SEEEEEEE--TTS----HHHHHHHHHHHHHHHHHTSHHHHTTPEEEEEEE-SSSS-EEEEEE-GGGS-TTS--TTTT-S---HHHHHHHHHHHHHHT-SEEETTEEEEEEEEEESSSSSEE-SS-EEEEEEE--SS----SHHHHHHHHHHHHHHHHHHSHHHHTT-EEEEEEEETTTTEEEEEEE-GGGS---